Protein AF-A0A8W8L582-F1 (afdb_monomer)

Radius of gyration: 31.7 Å; Cα contacts (8 Å, |Δi|>4): 797; chains: 1; bounding box: 65×66×106 Å

InterPro domains:
  IPR014720 Double-stranded RNA-binding domain [PF00035] (275-312)
  IPR014720 Double-stranded RNA-binding domain [PS50137] (1-52)

Foldseek 3Di:
DKDKDWDADPVRQIKIWIWDDDVNATQFIAIDSDPVRRVVRRVVSSVVSVVPPDPVVSRVHDDPVVVVVVVCVVVVPPPPPLPVLPPDDQQVLLQQLLVQLVVCPDPPALVVSSLVSLVSNVWKKKWWKFWDDDDPPPDQIKIKIFIDTNQFGQFIAIDSDPVRRVSRRSVSSSVSSNPDGSVCRVPPTDGDDPVVVPPRTPDMDIPPPPPPPADKLVVLLVVVVAAAPPPVDDLLLFAFEAEPVCLVPCLQCLLVRVSVRCSLLSWIKGKDWDDDPQWIKIWIDINNHTQFIFIFNDRSVRSSLRSSLRRQASLLRHWYKYQYDDDCVVVADELVNLVVQLVVVCVVVVVPDPPDPDFDADPVRDRDPPPPAADPSSLVSLLVVLVVVLPDLAQAKHKHFFPHDPNSLVSSCVSLVVSVWDKDWDDDPNTIIIIIGHPDRSSSVQVRLVPDDQSDTHRIHTDDSVSGHHSVVSVVVRVVRVVVVVVVVVPVPPPPPDPDPDDDDDDDDDDDDDDDDDDDDDPDDDDDD

Structure (mmCIF, N/CA/C/O backbone):
data_AF-A0A8W8L582-F1
#
_entry.id   AF-A0A8W8L582-F1
#
loop_
_atom_site.group_PDB
_atom_site.id
_atom_site.type_symbol
_atom_site.label_atom_id
_atom_site.label_alt_id
_atom_site.label_comp_id
_atom_site.label_asym_id
_atom_site.label_entity_id
_atom_site.label_seq_id
_atom_site.pdbx_PDB_ins_code
_atom_site.Cartn_x
_atom_site.Cartn_y
_atom_site.Cartn_z
_atom_site.occupancy
_atom_site.B_iso_or_equiv
_atom_site.auth_seq_id
_atom_site.auth_comp_id
_atom_site.auth_asym_id
_atom_site.auth_atom_id
_atom_site.pdbx_PDB_model_num
ATOM 1 N N . LYS A 1 1 ? 27.186 28.234 15.148 1.00 95.19 1 LYS A N 1
ATOM 2 C CA . LYS A 1 1 ? 27.218 27.365 13.954 1.00 95.19 1 LYS A CA 1
ATOM 3 C C . LYS A 1 1 ? 25.924 26.568 13.907 1.00 95.19 1 LYS A C 1
ATOM 5 O O . LYS A 1 1 ? 25.506 26.076 14.942 1.00 95.19 1 LYS A O 1
ATOM 10 N N . TYR A 1 2 ? 25.272 26.495 12.749 1.00 95.69 2 TYR A N 1
ATOM 11 C CA . TYR A 1 2 ? 24.113 25.623 12.556 1.00 95.69 2 TYR A CA 1
ATOM 12 C C . TYR A 1 2 ? 24.564 24.352 11.838 1.00 95.69 2 TYR A C 1
ATOM 14 O O . TYR A 1 2 ? 25.274 24.449 10.835 1.00 95.69 2 TYR A O 1
ATOM 22 N N . ASP A 1 3 ? 24.147 23.200 12.343 1.00 95.81 3 ASP A N 1
ATOM 23 C CA . ASP A 1 3 ? 24.348 21.887 11.737 1.00 95.81 3 ASP A CA 1
ATOM 24 C C . ASP A 1 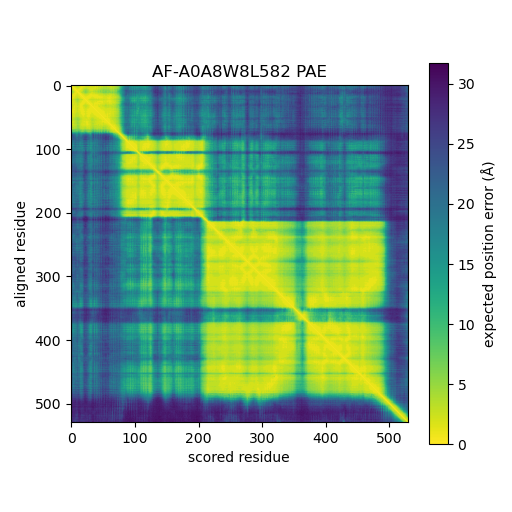3 ? 23.017 21.124 11.696 1.00 95.81 3 ASP A C 1
ATOM 26 O O . ASP A 1 3 ? 22.044 21.540 12.330 1.00 95.81 3 ASP A O 1
ATOM 30 N N . PHE A 1 4 ? 22.940 20.025 10.947 1.00 95.00 4 PHE A N 1
ATOM 31 C CA . PHE A 1 4 ? 21.759 19.168 10.979 1.00 95.00 4 PHE A CA 1
ATOM 32 C C . PHE A 1 4 ? 22.071 17.683 10.771 1.00 95.00 4 PHE A C 1
ATOM 34 O O . PHE A 1 4 ? 22.946 17.305 9.995 1.00 95.00 4 PHE A O 1
ATOM 41 N N . LYS A 1 5 ? 21.260 16.823 11.392 1.00 94.56 5 LYS A N 1
ATOM 42 C CA . LYS A 1 5 ? 21.268 15.368 11.208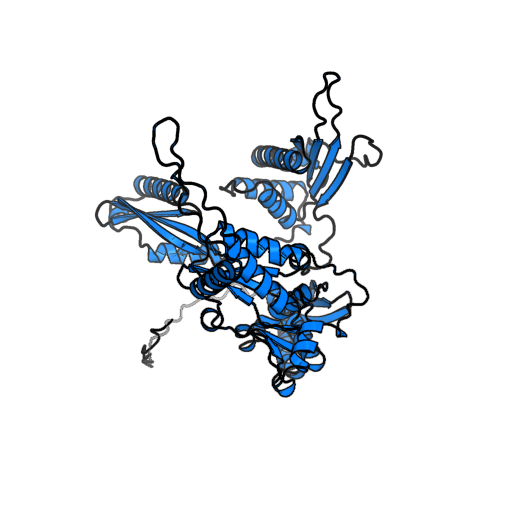 1.00 94.56 5 LYS A CA 1
ATOM 43 C C . LYS A 1 5 ? 19.959 14.916 10.571 1.00 94.56 5 LYS A C 1
ATOM 45 O O . LYS A 1 5 ? 18.879 15.260 11.046 1.00 94.56 5 LYS A O 1
ATOM 50 N N . ALA A 1 6 ? 20.037 14.148 9.489 1.00 91.44 6 ALA A N 1
ATOM 51 C CA . ALA A 1 6 ? 18.864 13.519 8.893 1.00 91.44 6 ALA A CA 1
ATOM 52 C C . ALA A 1 6 ? 18.643 12.133 9.514 1.00 91.44 6 ALA A C 1
ATOM 54 O O . ALA A 1 6 ? 19.573 11.333 9.591 1.00 91.44 6 ALA A O 1
ATOM 55 N N . SER A 1 7 ? 17.415 11.841 9.923 1.00 87.69 7 SER A N 1
ATOM 56 C CA . SER A 1 7 ? 16.945 10.511 10.300 1.00 87.69 7 SER A CA 1
ATOM 57 C C . SER A 1 7 ? 15.783 10.099 9.398 1.00 87.69 7 SER A C 1
ATOM 59 O O . SER A 1 7 ? 15.120 10.929 8.767 1.00 87.69 7 SER A O 1
ATOM 61 N N . ARG A 1 8 ? 15.557 8.791 9.281 1.00 78.56 8 ARG A N 1
ATOM 62 C CA . ARG A 1 8 ? 14.446 8.239 8.507 1.00 78.56 8 ARG A CA 1
ATOM 63 C C . ARG A 1 8 ? 13.434 7.656 9.479 1.00 78.56 8 ARG A C 1
ATOM 65 O O . ARG A 1 8 ? 13.779 6.789 10.273 1.00 78.56 8 ARG A O 1
ATOM 72 N N . LEU A 1 9 ? 12.201 8.149 9.426 1.00 62.50 9 LEU A N 1
ATOM 73 C CA . LEU A 1 9 ? 11.115 7.621 10.247 1.00 62.50 9 LEU A CA 1
ATOM 74 C C . LEU A 1 9 ? 10.737 6.205 9.778 1.00 62.50 9 LEU A C 1
ATOM 76 O O . LEU A 1 9 ? 10.949 5.886 8.602 1.00 62.50 9 LEU A O 1
ATOM 80 N N . PRO A 1 10 ? 10.079 5.386 10.622 1.00 48.38 10 PRO A N 1
ATOM 81 C CA . PRO A 1 10 ? 9.539 4.081 10.218 1.00 48.38 10 PRO A CA 1
ATOM 82 C C . PRO A 1 10 ? 8.598 4.153 9.004 1.00 48.38 10 PRO A C 1
ATOM 84 O O . PRO A 1 10 ? 8.440 3.191 8.261 1.00 48.38 10 PRO A O 1
ATOM 87 N N . THR A 1 11 ? 8.003 5.324 8.760 1.00 47.47 11 THR A N 1
ATOM 88 C CA . THR A 1 11 ? 7.166 5.618 7.586 1.00 47.47 11 THR A CA 1
ATOM 89 C C . THR A 1 11 ? 7.959 5.804 6.285 1.00 47.47 11 THR A C 1
ATOM 91 O O . THR A 1 11 ? 7.371 6.051 5.234 1.00 47.47 11 THR A O 1
ATOM 94 N N . GLY A 1 12 ? 9.291 5.739 6.336 1.00 52.78 12 GLY A N 1
ATOM 95 C CA . GLY A 1 12 ? 10.193 5.936 5.204 1.00 52.78 12 GLY A CA 1
ATOM 96 C C . GLY A 1 12 ? 10.467 7.401 4.849 1.00 52.78 12 GLY A C 1
ATOM 97 O O . GLY A 1 12 ? 11.314 7.649 3.986 1.00 52.78 12 GLY A O 1
ATOM 98 N N . ARG A 1 13 ? 9.796 8.360 5.505 1.00 59.72 13 ARG A N 1
ATOM 99 C CA . ARG A 1 13 ? 9.998 9.805 5.309 1.00 59.72 13 ARG A CA 1
ATOM 100 C C . ARG A 1 13 ? 11.244 10.303 6.041 1.00 59.72 13 ARG A C 1
ATOM 102 O O . ARG A 1 13 ? 11.577 9.810 7.118 1.00 59.72 13 ARG A O 1
ATOM 109 N N . PHE A 1 14 ? 11.907 11.300 5.458 1.00 76.12 14 PHE A N 1
ATOM 110 C CA . PHE A 1 14 ? 13.022 11.994 6.099 1.00 76.12 14 PHE A CA 1
ATOM 111 C C . PHE A 1 14 ? 12.530 12.948 7.188 1.00 76.12 14 PHE A C 1
ATOM 113 O O . PHE A 1 14 ? 11.460 13.551 7.087 1.00 76.12 14 PHE A O 1
ATOM 120 N N . PHE A 1 15 ? 13.349 13.077 8.218 1.00 87.19 15 PHE A N 1
ATOM 121 C CA . PHE A 1 15 ? 13.163 13.969 9.344 1.00 87.19 15 PHE A CA 1
ATOM 122 C C . PHE A 1 15 ? 14.524 14.573 9.694 1.00 87.19 15 PHE A C 1
ATOM 124 O O . PHE A 1 15 ? 15.542 13.886 9.665 1.00 87.19 15 PHE A O 1
ATOM 131 N N . PHE A 1 16 ? 14.579 15.875 9.937 1.00 93.62 16 PHE A N 1
ATOM 132 C CA . PHE A 1 16 ? 15.820 16.623 10.111 1.00 93.62 16 PHE A CA 1
ATOM 133 C C . PHE A 1 16 ? 15.875 17.203 11.519 1.00 93.62 16 PHE A C 1
ATOM 135 O O . PHE A 1 16 ? 14.921 17.830 11.966 1.00 93.62 16 PHE A O 1
ATOM 142 N N . HIS A 1 17 ? 17.010 17.018 12.183 1.00 95.50 17 HIS A N 1
ATOM 143 C CA . HIS A 1 17 ? 17.339 17.584 13.485 1.00 95.50 17 HIS A CA 1
ATOM 144 C C . HIS A 1 17 ? 18.367 18.688 13.271 1.00 95.50 17 HIS A C 1
ATOM 146 O O . HIS A 1 17 ? 19.505 18.389 12.926 1.00 95.50 17 HIS A O 1
ATOM 152 N N . GLY A 1 18 ? 17.968 19.944 13.407 1.00 97.31 18 GLY A N 1
ATOM 153 C CA . GLY A 1 18 ? 18.857 21.095 13.420 1.00 97.31 18 GLY A CA 1
ATOM 154 C C . GLY A 1 18 ? 19.469 21.304 14.800 1.00 97.31 18 GLY A C 1
ATOM 155 O O . GLY A 1 18 ? 18.778 21.199 15.809 1.00 97.31 18 GLY A O 1
ATOM 156 N N . ILE A 1 19 ? 20.759 21.613 14.841 1.00 97.69 19 ILE A N 1
ATOM 157 C CA . ILE A 1 19 ? 21.520 21.866 16.065 1.00 97.69 19 ILE A CA 1
ATOM 158 C C . ILE A 1 19 ? 22.204 23.220 15.899 1.00 97.69 19 ILE A C 1
ATOM 160 O O . ILE A 1 19 ? 22.936 23.436 14.931 1.00 97.69 19 ILE A O 1
ATOM 164 N N . LEU A 1 20 ? 21.960 24.147 16.824 1.00 98.12 20 LEU A N 1
ATOM 165 C CA . LEU A 1 20 ? 22.615 25.451 16.839 1.00 98.12 20 LEU A CA 1
ATOM 166 C C . LEU A 1 20 ? 23.575 25.535 18.021 1.00 98.12 20 LEU A C 1
ATOM 168 O O . LEU A 1 20 ? 23.160 25.478 19.176 1.00 98.12 20 LEU A O 1
ATOM 172 N N . THR A 1 21 ? 24.855 25.730 17.717 1.00 97.56 21 THR A N 1
ATOM 173 C CA . THR A 1 21 ? 25.914 25.893 18.716 1.00 97.56 21 THR A CA 1
ATOM 174 C C . THR A 1 21 ? 26.489 27.306 18.720 1.00 97.56 21 THR A C 1
ATOM 176 O O . THR A 1 21 ? 26.539 27.975 17.681 1.00 97.56 21 THR A O 1
ATOM 179 N N . VAL A 1 22 ? 26.969 27.768 19.870 1.00 97.25 22 VAL A N 1
ATOM 180 C CA . VAL A 1 22 ? 27.795 28.976 20.008 1.00 97.25 22 VAL A CA 1
ATOM 181 C C . VAL A 1 22 ? 29.055 28.572 20.768 1.00 97.25 22 VAL A C 1
ATOM 183 O O . VAL A 1 22 ? 28.984 28.197 21.933 1.00 97.25 22 VAL A O 1
ATOM 186 N N . GLY A 1 23 ? 30.204 28.578 20.083 1.00 95.56 23 GLY A N 1
ATOM 187 C CA . GLY A 1 23 ? 31.377 27.839 20.559 1.00 95.56 23 GLY A CA 1
ATOM 188 C C . GLY A 1 23 ? 31.071 26.340 20.619 1.00 95.56 23 GLY A C 1
ATOM 189 O O . GLY A 1 23 ? 30.503 25.797 19.666 1.00 95.56 23 GLY A O 1
ATOM 190 N N . ASP A 1 24 ? 31.381 25.721 21.756 1.00 96.31 24 ASP A N 1
ATOM 191 C CA . ASP A 1 24 ? 31.135 24.296 22.027 1.00 96.31 24 ASP A CA 1
ATOM 192 C C . ASP A 1 24 ? 29.803 24.042 22.757 1.00 96.31 24 ASP A C 1
ATOM 194 O O . ASP A 1 24 ? 29.488 22.914 23.123 1.00 96.31 24 ASP A O 1
ATOM 198 N N . ILE A 1 25 ? 29.000 25.090 22.957 1.00 97.00 25 ILE A N 1
ATOM 199 C CA . ILE A 1 25 ? 27.760 25.034 23.731 1.00 97.00 25 ILE A CA 1
ATOM 200 C C . ILE A 1 25 ? 26.574 24.910 22.773 1.00 97.00 25 ILE A C 1
ATOM 202 O O . ILE A 1 25 ? 26.400 25.738 21.872 1.00 97.00 25 ILE A O 1
ATOM 206 N N . VAL A 1 26 ? 25.745 23.881 22.963 1.00 97.62 26 VAL A N 1
ATOM 207 C CA . VAL A 1 26 ? 24.501 23.685 22.204 1.00 97.62 26 VAL A CA 1
ATOM 208 C C . VAL A 1 26 ? 23.414 24.585 22.787 1.00 97.62 26 VAL A C 1
ATOM 210 O O . VAL A 1 26 ? 22.975 24.384 23.913 1.00 97.62 26 VAL A O 1
ATOM 213 N N . ILE A 1 27 ? 22.971 25.578 22.017 1.00 97.69 27 ILE A N 1
ATOM 214 C CA . ILE A 1 27 ? 21.996 26.590 22.458 1.00 97.69 27 ILE A CA 1
ATOM 215 C C . ILE A 1 27 ? 20.557 26.151 22.177 1.00 97.69 27 ILE A C 1
ATOM 217 O O . ILE A 1 27 ? 19.635 26.507 22.910 1.00 97.69 27 ILE A O 1
ATOM 221 N N . ALA A 1 28 ? 20.354 25.408 21.089 1.00 97.56 28 ALA A N 1
ATOM 222 C CA . ALA A 1 28 ? 19.050 24.893 20.704 1.00 97.56 28 ALA A CA 1
ATOM 223 C C . ALA A 1 28 ? 19.172 23.670 19.806 1.00 97.56 28 ALA A C 1
ATOM 225 O O . ALA A 1 28 ? 20.072 23.576 18.964 1.00 97.56 28 ALA A O 1
ATOM 226 N N . VAL A 1 29 ? 18.189 22.789 19.938 1.00 96.38 29 VAL A N 1
ATOM 227 C CA . VAL A 1 29 ? 17.889 21.732 18.981 1.00 96.38 29 VAL A CA 1
ATOM 228 C C . VAL A 1 29 ? 16.501 22.029 18.423 1.00 96.38 29 VAL A C 1
ATOM 230 O O . VAL A 1 29 ? 15.604 22.426 19.153 1.00 96.38 29 VAL A O 1
ATOM 233 N N . GLY A 1 30 ? 16.333 21.901 17.112 1.00 95.44 30 GLY A N 1
ATOM 234 C CA . GLY A 1 30 ? 15.036 22.057 16.453 1.00 95.44 30 GLY A CA 1
ATOM 235 C C . GLY A 1 30 ? 14.833 20.948 15.441 1.00 95.44 30 GLY A C 1
ATOM 236 O O . GLY A 1 30 ? 15.797 20.347 14.972 1.00 95.44 30 GLY A O 1
ATOM 237 N N . LYS A 1 31 ? 13.587 20.631 15.107 1.00 93.00 31 LYS A N 1
ATOM 238 C CA . LYS A 1 31 ? 13.272 19.473 14.264 1.00 93.00 31 LYS A CA 1
ATOM 239 C C . LYS A 1 31 ? 12.277 19.843 13.176 1.00 93.00 31 LYS A C 1
ATOM 241 O O . LYS A 1 31 ? 11.474 20.754 13.352 1.00 93.00 31 LYS A O 1
ATOM 246 N N . GLY A 1 32 ? 12.327 19.151 12.042 1.00 90.69 32 GLY A N 1
ATOM 247 C CA . GLY A 1 32 ? 11.398 19.393 10.941 1.00 90.69 32 GLY A CA 1
ATOM 248 C C . GLY A 1 32 ? 11.464 18.338 9.843 1.00 90.69 32 GLY A C 1
ATOM 249 O O . GLY A 1 32 ? 12.476 17.671 9.650 1.00 90.69 32 GLY A O 1
ATOM 250 N N . HIS A 1 33 ? 10.385 18.199 9.072 1.00 85.19 33 HIS A N 1
ATOM 251 C CA . HIS A 1 33 ? 10.335 17.277 7.929 1.00 85.19 33 HIS A CA 1
ATOM 252 C C . HIS A 1 33 ? 11.147 17.766 6.721 1.00 85.19 33 HIS A C 1
ATOM 254 O O . HIS A 1 33 ? 11.425 16.995 5.801 1.00 85.19 33 HIS A O 1
ATOM 260 N N . ARG A 1 34 ? 11.576 19.034 6.729 1.00 89.00 34 ARG A N 1
ATOM 261 C CA . ARG A 1 34 ? 12.491 19.626 5.748 1.00 89.00 34 ARG A CA 1
ATOM 262 C C . ARG A 1 34 ? 13.654 20.299 6.469 1.00 89.00 34 ARG A C 1
ATOM 264 O O . ARG A 1 34 ? 13.500 20.810 7.574 1.00 89.00 34 ARG A O 1
ATOM 271 N N . LYS A 1 35 ? 14.812 20.379 5.803 1.00 93.19 35 LYS A N 1
ATOM 272 C CA . LYS A 1 35 ? 16.006 21.067 6.336 1.00 93.19 35 LYS A CA 1
ATOM 273 C C . LYS A 1 35 ? 15.722 22.523 6.720 1.00 93.19 35 LYS A C 1
ATOM 275 O O . LYS A 1 35 ? 16.240 23.005 7.720 1.00 93.19 35 LYS A O 1
ATOM 280 N N . LYS A 1 36 ? 14.907 23.223 5.919 1.00 92.19 36 LYS A N 1
ATOM 281 C CA . LYS A 1 36 ? 14.526 24.619 6.178 1.00 92.19 36 LYS A CA 1
ATOM 282 C C . LYS A 1 36 ? 13.704 24.743 7.463 1.00 92.19 36 LYS A C 1
ATOM 284 O O . LYS A 1 36 ? 13.977 25.638 8.249 1.00 92.19 36 LYS A O 1
ATOM 289 N N . ASP A 1 37 ? 12.770 23.825 7.682 1.00 82.62 37 ASP A N 1
ATOM 290 C CA . ASP A 1 37 ? 11.864 23.846 8.834 1.00 82.62 37 ASP A CA 1
ATOM 291 C C . ASP A 1 37 ? 12.630 23.540 10.119 1.00 82.62 37 ASP A C 1
ATOM 293 O O . ASP A 1 37 ? 12.558 24.303 11.077 1.00 82.62 37 ASP A O 1
ATOM 297 N N . ALA A 1 38 ? 13.472 22.497 10.089 1.00 94.88 38 ALA A N 1
ATOM 298 C CA . ALA A 1 38 ? 14.370 22.188 11.194 1.00 94.88 38 ALA A CA 1
ATOM 299 C C . ALA A 1 38 ? 15.233 23.402 11.549 1.00 94.88 38 ALA A C 1
ATOM 301 O O . ALA A 1 38 ? 15.368 23.732 12.717 1.00 94.88 38 ALA A O 1
ATOM 302 N N . LYS A 1 39 ? 15.759 24.115 10.544 1.00 96.38 39 LYS A N 1
ATOM 303 C CA . LYS A 1 39 ? 16.538 25.338 10.754 1.00 96.38 39 LYS A CA 1
ATOM 304 C C . LYS A 1 39 ? 15.724 26.435 11.438 1.00 96.38 39 LYS A C 1
ATOM 306 O O . LYS A 1 39 ? 16.212 26.993 12.413 1.00 96.38 39 LYS A O 1
ATOM 311 N N . VAL A 1 40 ? 14.524 26.740 10.943 1.00 94.25 40 VAL A N 1
ATOM 312 C CA . VAL A 1 40 ? 13.651 27.778 11.522 1.00 94.25 40 VAL A CA 1
ATOM 313 C C . VAL A 1 40 ? 13.332 27.459 12.980 1.00 94.25 40 VAL A C 1
ATOM 315 O O . VAL A 1 40 ? 13.638 28.278 13.841 1.00 94.25 40 VAL A O 1
ATOM 318 N N . HIS A 1 41 ? 12.853 26.247 13.264 1.00 92.44 41 HIS A N 1
ATOM 319 C CA . HIS A 1 41 ? 12.551 25.818 14.629 1.00 92.44 41 HIS A CA 1
ATOM 320 C C . HIS A 1 41 ? 13.774 25.883 15.551 1.00 92.44 41 HIS A C 1
ATOM 322 O O . HIS A 1 41 ? 13.662 26.321 16.691 1.00 92.44 41 HIS A O 1
ATOM 328 N N . THR A 1 42 ? 14.966 25.504 15.070 1.00 97.88 42 THR A N 1
ATOM 329 C CA . THR A 1 42 ? 16.185 25.625 15.884 1.00 97.88 42 THR A CA 1
ATOM 330 C C . THR A 1 42 ? 16.476 27.083 16.247 1.00 97.88 42 THR A C 1
ATOM 332 O O . THR A 1 42 ? 16.900 27.353 17.366 1.00 97.88 42 THR A O 1
ATOM 335 N N . TYR A 1 43 ? 16.259 28.038 15.336 1.00 97.81 43 TYR A N 1
ATOM 336 C CA . TYR A 1 43 ? 16.454 29.459 15.647 1.00 97.81 43 TYR A CA 1
ATOM 337 C C . TYR A 1 43 ? 15.374 30.020 16.576 1.00 97.81 43 TYR A C 1
ATOM 339 O O . TYR A 1 43 ? 15.699 30.849 17.422 1.00 97.81 43 TYR A O 1
ATOM 347 N N . GLU A 1 44 ? 14.125 29.574 16.450 1.00 95.69 44 GLU A N 1
ATOM 348 C CA . GLU A 1 44 ? 13.034 29.972 17.348 1.00 95.69 44 GLU A CA 1
ATOM 349 C C . GLU A 1 44 ? 13.286 29.487 18.780 1.00 95.69 44 GLU A C 1
ATOM 351 O O . GLU A 1 44 ? 13.223 30.285 19.716 1.00 95.69 44 GLU A O 1
ATOM 356 N N . GLU A 1 45 ? 13.671 28.220 18.953 1.00 96.38 45 GLU A N 1
ATOM 357 C CA . GLU A 1 45 ? 14.041 27.682 20.267 1.00 96.38 45 GLU A CA 1
ATOM 358 C C . GLU A 1 45 ? 15.319 28.330 20.809 1.00 96.38 45 GLU A C 1
ATOM 360 O O . GLU A 1 45 ? 15.401 28.631 21.999 1.00 96.38 45 GLU A O 1
ATOM 365 N N . ALA A 1 46 ? 16.294 28.649 19.951 1.00 97.62 46 ALA A N 1
ATOM 366 C CA . ALA A 1 46 ? 17.470 29.410 20.372 1.00 97.62 46 ALA A CA 1
ATOM 367 C C . ALA A 1 46 ? 17.086 30.790 20.898 1.00 97.62 46 ALA A C 1
ATOM 369 O O . ALA A 1 46 ? 17.547 31.192 21.962 1.00 97.62 46 ALA A O 1
ATOM 370 N N . PHE A 1 47 ? 16.226 31.506 20.175 1.00 97.00 47 PHE A N 1
ATOM 371 C CA . PHE A 1 47 ? 15.749 32.817 20.591 1.00 97.00 47 PHE A CA 1
ATOM 372 C C . PHE A 1 47 ? 15.002 32.732 21.925 1.00 97.00 47 PHE A C 1
ATOM 374 O O . PHE A 1 47 ? 15.300 33.489 22.845 1.00 97.00 47 PHE A O 1
ATOM 381 N N . LYS A 1 48 ? 14.093 31.766 22.068 1.00 96.12 48 LY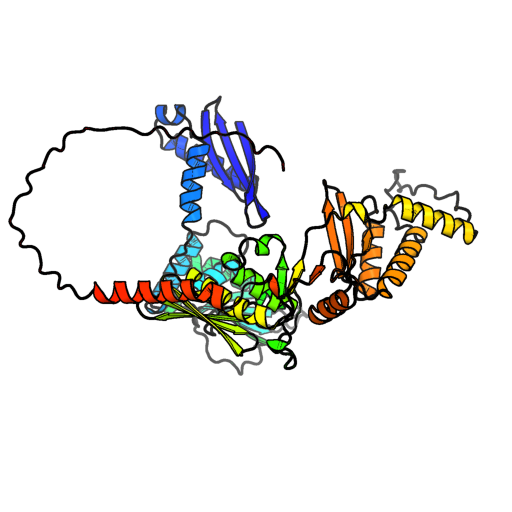S A N 1
ATOM 382 C CA . LYS A 1 48 ? 13.354 31.517 23.307 1.00 96.12 48 LYS A CA 1
ATOM 383 C C . LYS A 1 48 ? 14.292 31.220 24.478 1.00 96.12 48 LYS A C 1
ATOM 385 O O . LYS A 1 48 ? 14.208 31.913 25.486 1.00 96.12 48 LYS A O 1
ATOM 390 N N . ASN A 1 49 ? 15.227 30.279 24.324 1.00 96.12 49 ASN A N 1
ATOM 391 C CA . ASN A 1 49 ? 16.194 29.920 25.366 1.00 96.12 49 ASN A CA 1
ATOM 392 C C . ASN A 1 49 ? 17.065 31.109 25.783 1.00 96.12 49 ASN A C 1
ATOM 394 O O . ASN A 1 49 ? 17.239 31.339 26.976 1.00 96.12 49 ASN A O 1
ATOM 398 N N . LEU A 1 50 ? 17.566 31.889 24.820 1.00 96.38 50 LEU A N 1
ATOM 399 C CA . LEU A 1 50 ? 18.385 33.074 25.093 1.00 96.38 50 LEU A CA 1
ATOM 400 C C . LEU A 1 50 ? 17.609 34.183 25.819 1.00 96.38 50 LEU A C 1
ATOM 402 O O . LEU A 1 50 ? 18.212 34.958 26.556 1.00 96.38 50 LEU A O 1
ATOM 406 N N . MET A 1 51 ? 16.293 34.267 25.612 1.00 97.50 51 MET A N 1
ATOM 407 C CA . MET A 1 51 ? 15.441 35.280 26.239 1.00 97.50 51 MET A CA 1
ATOM 408 C C . MET A 1 51 ? 14.876 34.844 27.594 1.00 97.50 51 MET A C 1
ATOM 410 O O . MET A 1 51 ? 14.590 35.702 28.428 1.00 97.50 51 MET A O 1
ATOM 414 N N . SER A 1 52 ? 14.674 33.542 27.815 1.00 95.56 52 SER A N 1
ATOM 415 C CA . SER A 1 52 ? 13.976 33.036 29.001 1.00 95.56 52 SER A CA 1
ATOM 416 C C . SER A 1 52 ? 14.882 32.420 30.062 1.00 95.56 52 SER A C 1
ATOM 418 O O . SER A 1 52 ? 14.467 32.352 31.217 1.00 95.56 52 SER A O 1
ATOM 420 N N . LYS A 1 53 ? 16.071 31.924 29.699 1.00 96.38 53 LYS A N 1
ATOM 421 C CA . LYS A 1 53 ? 16.956 31.205 30.628 1.00 96.38 53 LYS A CA 1
ATOM 422 C C . LYS A 1 53 ? 18.077 32.112 31.149 1.00 96.38 53 LYS A C 1
ATOM 424 O O . LYS A 1 53 ? 18.589 32.945 30.398 1.00 96.38 53 LYS A O 1
ATOM 429 N N . PRO A 1 54 ? 18.491 31.971 32.420 1.00 97.25 54 PRO A N 1
ATOM 430 C CA . PRO A 1 54 ? 19.662 32.672 32.933 1.00 97.25 54 PRO A CA 1
ATOM 431 C C . PRO A 1 54 ? 20.934 32.207 32.208 1.00 97.25 54 PRO A C 1
ATOM 433 O O . PRO A 1 54 ? 21.033 31.068 31.747 1.00 97.25 54 PRO A O 1
ATOM 436 N N . LEU A 1 55 ? 21.940 33.086 32.136 1.00 95.88 55 LEU A N 1
ATOM 437 C CA . LEU A 1 55 ? 23.186 32.829 31.403 1.00 95.88 55 LEU A CA 1
ATOM 438 C C . LEU A 1 55 ? 23.874 31.525 31.842 1.00 95.88 55 LEU A C 1
ATOM 440 O O . LEU A 1 55 ? 24.422 30.818 31.005 1.00 95.88 55 LEU A O 1
ATOM 444 N N . GLN A 1 56 ? 23.819 31.184 33.130 1.00 97.12 56 GLN A N 1
ATOM 445 C CA . GLN A 1 56 ? 24.422 29.964 33.670 1.00 97.12 56 GLN A CA 1
ATOM 446 C C . GLN A 1 56 ? 23.808 28.692 33.071 1.00 97.12 56 GLN A C 1
ATOM 448 O O . GLN A 1 56 ? 24.547 27.770 32.744 1.00 97.12 56 GLN A O 1
ATOM 453 N N . GLU A 1 57 ? 22.486 28.653 32.883 1.00 96.06 57 GLU A N 1
ATOM 454 C CA . GLU A 1 57 ? 21.800 27.518 32.251 1.00 96.06 57 GLU A CA 1
ATOM 455 C C . GLU A 1 57 ? 22.116 27.443 30.758 1.00 96.06 57 GLU A C 1
ATOM 457 O O . GLU A 1 57 ? 22.357 26.367 30.222 1.00 96.06 57 GLU A O 1
ATOM 462 N N . ILE A 1 58 ? 22.191 28.593 30.082 1.00 96.25 58 ILE A N 1
ATOM 463 C CA . ILE A 1 58 ? 22.595 28.642 28.671 1.00 96.25 58 ILE A CA 1
ATOM 464 C C . ILE A 1 58 ? 24.020 28.100 28.515 1.00 96.25 58 ILE A C 1
ATOM 466 O O . ILE A 1 58 ? 24.292 27.365 27.572 1.00 96.25 58 ILE A O 1
ATOM 470 N N . MET A 1 59 ? 24.919 28.432 29.447 1.00 96.12 59 MET A N 1
ATOM 471 C CA . MET A 1 59 ? 26.311 27.985 29.417 1.00 96.12 59 MET A CA 1
ATOM 472 C C . MET A 1 59 ? 26.490 26.483 29.667 1.00 96.12 59 MET A C 1
ATOM 474 O O . MET A 1 59 ? 27.498 25.930 29.236 1.00 96.12 59 MET A O 1
ATOM 478 N N . GLN A 1 60 ? 25.537 25.824 30.331 1.00 96.25 60 GLN A N 1
ATOM 479 C CA . GLN A 1 60 ? 25.546 24.364 30.488 1.00 96.25 60 GLN A CA 1
ATOM 480 C C . GLN A 1 60 ? 25.246 23.645 29.165 1.00 96.25 60 GLN A C 1
ATOM 482 O O . GLN A 1 60 ? 25.688 22.516 28.971 1.00 96.25 60 GLN A O 1
ATOM 487 N N . GLY A 1 61 ? 24.578 24.325 28.228 1.00 95.81 61 GLY A N 1
ATOM 488 C CA . GLY A 1 61 ? 24.165 23.756 26.952 1.00 95.81 61 GLY A CA 1
ATOM 489 C C . GLY A 1 61 ? 23.000 22.778 27.093 1.00 95.81 61 GLY A C 1
ATOM 490 O O . GLY A 1 61 ? 22.609 22.378 28.185 1.00 95.81 61 GLY A O 1
ATOM 491 N N . ILE A 1 62 ? 22.410 22.420 25.959 1.00 95.88 62 ILE A N 1
ATOM 492 C CA . ILE A 1 62 ? 21.347 21.417 25.886 1.00 95.88 62 ILE A CA 1
ATOM 493 C C . ILE A 1 62 ? 21.971 20.064 25.571 1.00 95.88 62 ILE A C 1
ATOM 495 O O . ILE A 1 62 ? 22.694 19.934 24.577 1.00 95.88 62 ILE A O 1
ATOM 499 N N . ASP A 1 63 ? 21.652 19.057 26.382 1.00 94.75 63 ASP A N 1
ATOM 500 C CA . ASP A 1 63 ? 21.988 17.674 26.067 1.00 94.75 63 ASP A CA 1
ATOM 501 C C . ASP A 1 63 ? 21.113 17.186 24.901 1.00 94.75 63 ASP A C 1
ATOM 503 O O . ASP A 1 63 ? 19.888 17.070 24.991 1.00 94.75 63 ASP A O 1
ATOM 507 N N . VAL A 1 64 ? 21.762 16.929 23.766 1.00 92.31 64 VAL A N 1
ATOM 508 C CA . VAL A 1 64 ? 21.104 16.498 22.528 1.00 92.31 64 VAL A CA 1
ATOM 509 C C . VAL A 1 64 ? 20.475 15.108 22.686 1.00 92.31 64 VAL A C 1
ATOM 511 O O . VAL A 1 64 ? 19.483 14.817 22.018 1.00 92.31 64 VAL A O 1
ATOM 514 N N . GLU A 1 65 ? 21.029 14.246 23.544 1.00 88.81 65 GLU A N 1
ATOM 515 C CA . GLU A 1 65 ? 20.496 12.902 23.778 1.00 88.81 65 GLU A CA 1
ATOM 516 C C . GLU A 1 65 ? 19.275 12.924 24.697 1.00 88.81 65 GLU A C 1
ATOM 518 O O . GLU A 1 65 ? 18.321 12.178 24.468 1.00 88.81 65 GLU A O 1
ATOM 523 N N . GLU A 1 66 ? 19.270 13.795 25.705 1.00 88.50 66 GLU A N 1
ATOM 524 C CA . GLU A 1 66 ? 18.132 13.950 26.614 1.00 88.50 66 GLU A CA 1
ATOM 525 C C . GLU A 1 66 ? 16.913 14.535 25.885 1.00 88.50 66 GLU A C 1
ATOM 527 O O . GLU A 1 66 ? 15.808 14.004 26.005 1.00 88.50 66 GLU A O 1
ATOM 532 N N . GLU A 1 67 ? 17.116 15.529 25.012 1.00 86.00 67 GLU A N 1
ATOM 533 C CA . GLU A 1 67 ? 16.046 16.054 24.146 1.00 86.00 67 GLU A CA 1
ATOM 534 C C . GLU A 1 67 ? 15.581 15.065 23.064 1.00 86.00 67 GLU A C 1
ATOM 536 O O . GLU A 1 67 ? 14.458 15.130 22.555 1.00 86.00 67 GLU A O 1
ATOM 541 N N . ALA A 1 68 ? 16.424 14.105 22.679 1.00 79.69 68 ALA A N 1
ATOM 542 C CA . ALA A 1 68 ? 15.976 13.016 21.817 1.00 79.69 68 ALA A CA 1
ATOM 543 C C . ALA A 1 68 ? 15.039 12.055 22.573 1.00 79.69 68 ALA A C 1
ATOM 545 O O . ALA A 1 68 ? 14.030 11.633 22.008 1.00 79.69 68 ALA A O 1
ATOM 546 N N . LYS A 1 69 ? 15.337 11.756 23.846 1.00 77.44 69 LYS A N 1
ATOM 547 C CA . LYS A 1 69 ? 14.557 10.834 24.691 1.00 77.44 69 LYS A CA 1
ATOM 548 C C . LYS A 1 69 ? 13.231 11.430 25.157 1.00 77.44 69 LYS A C 1
ATOM 550 O O . LYS A 1 69 ? 12.194 10.794 24.973 1.00 77.44 69 LYS A O 1
ATOM 555 N N . ASN A 1 70 ? 13.246 12.661 25.674 1.00 75.12 70 ASN A N 1
ATOM 556 C CA . ASN A 1 70 ? 12.036 13.352 26.136 1.00 75.12 70 ASN A CA 1
ATOM 557 C C . ASN A 1 70 ? 10.989 13.466 25.015 1.00 75.12 70 ASN A C 1
ATOM 559 O O . ASN A 1 70 ? 9.783 13.371 25.251 1.00 75.12 70 ASN A O 1
ATOM 563 N N . GLU A 1 71 ? 11.441 13.594 23.766 1.00 63.78 71 GLU A N 1
ATOM 564 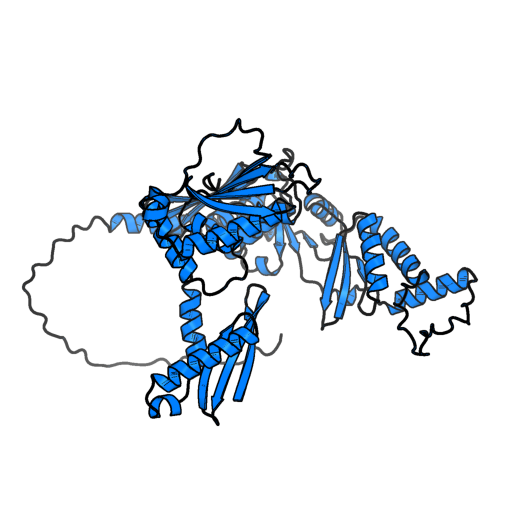C CA . GLU A 1 71 ? 10.550 13.624 22.615 1.00 63.78 71 GLU A CA 1
ATOM 565 C C . GLU A 1 71 ? 10.137 12.252 22.069 1.00 63.78 71 GLU A C 1
ATOM 567 O O . GLU A 1 71 ? 9.028 12.146 21.546 1.00 63.78 71 GLU A O 1
ATOM 572 N N . GLU A 1 72 ? 10.949 11.194 22.156 1.00 60.28 72 GLU A N 1
ATOM 573 C CA . GLU A 1 72 ? 10.465 9.837 21.842 1.00 60.28 72 GLU A CA 1
ATOM 574 C C . GLU A 1 72 ? 9.337 9.428 22.798 1.00 60.28 72 GLU A C 1
ATOM 576 O O . GLU A 1 72 ? 8.357 8.813 22.372 1.00 60.28 72 GLU A O 1
ATOM 581 N N . GLU A 1 73 ? 9.399 9.868 24.054 1.00 56.00 73 GLU A N 1
ATOM 582 C CA . GLU A 1 73 ? 8.319 9.683 25.023 1.00 56.00 73 GLU A CA 1
ATOM 583 C C . GLU A 1 73 ? 7.101 10.574 24.718 1.00 56.00 73 GLU A C 1
ATOM 585 O O . GLU A 1 73 ? 5.962 10.092 24.716 1.00 56.00 73 GLU A O 1
ATOM 590 N N . ALA A 1 74 ? 7.310 11.848 24.359 1.00 52.38 74 ALA A N 1
ATOM 591 C CA . ALA A 1 74 ? 6.216 12.755 23.998 1.00 52.38 74 ALA A CA 1
ATOM 592 C C . ALA A 1 74 ? 5.513 12.356 22.683 1.00 52.38 74 ALA A C 1
ATOM 594 O O . ALA A 1 74 ? 4.282 12.367 22.606 1.00 52.38 74 ALA A O 1
ATOM 595 N N . SER A 1 75 ? 6.271 11.946 21.661 1.00 49.12 75 SER A N 1
ATOM 596 C CA . SER A 1 75 ? 5.761 11.532 20.344 1.00 49.12 75 SER A CA 1
ATOM 597 C C . SER A 1 75 ? 5.259 10.082 20.317 1.00 49.12 75 SER A C 1
ATOM 599 O O . SER A 1 75 ? 4.310 9.773 19.590 1.00 49.12 75 SER A O 1
ATOM 601 N N . GLY A 1 76 ? 5.808 9.206 21.166 1.00 38.31 76 GLY A N 1
ATOM 602 C CA . GLY A 1 76 ? 5.326 7.842 21.400 1.00 38.31 76 GLY A CA 1
ATOM 603 C C . GLY A 1 76 ? 3.990 7.781 22.149 1.00 38.31 76 GLY A C 1
ATOM 604 O O . GLY A 1 76 ? 3.249 6.805 22.013 1.00 38.31 76 GLY A O 1
ATOM 605 N N . SER A 1 77 ? 3.616 8.850 22.862 1.00 34.81 77 SER A N 1
ATOM 606 C CA . SER A 1 77 ? 2.315 8.977 23.538 1.00 34.81 77 SER A CA 1
ATOM 607 C C . SER A 1 77 ? 1.155 9.385 22.617 1.00 34.81 77 SER A C 1
ATOM 609 O O . SER A 1 77 ? 0.025 9.549 23.081 1.00 34.81 77 SER A O 1
ATOM 611 N N . GLY A 1 78 ? 1.377 9.4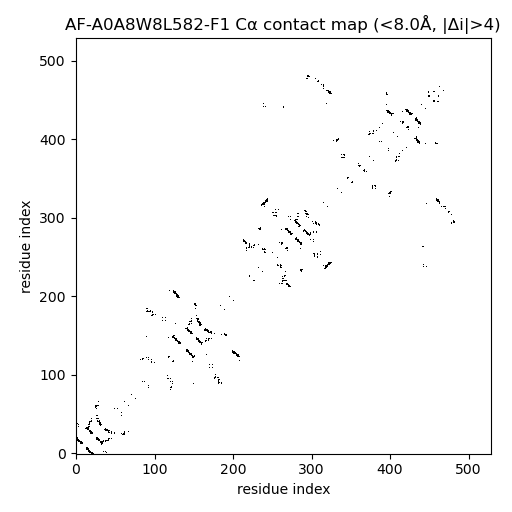37 21.297 1.00 38.66 78 GLY A N 1
ATOM 612 C CA . GLY A 1 78 ? 0.351 9.583 20.258 1.00 38.66 78 GLY A CA 1
ATOM 613 C C . GLY A 1 78 ? -0.673 8.437 20.189 1.00 38.66 78 GLY A C 1
ATOM 614 O O . GLY A 1 78 ? -1.262 8.189 19.136 1.00 38.66 78 GLY A O 1
ATOM 615 N N . VAL A 1 79 ? -0.943 7.748 21.301 1.00 37.12 79 VAL A N 1
ATOM 616 C CA . VAL A 1 79 ? -2.265 7.193 21.568 1.00 37.12 79 VAL A CA 1
ATOM 617 C C . VAL A 1 79 ? -3.212 8.386 21.564 1.00 37.12 79 VAL A C 1
ATOM 619 O O . VAL A 1 79 ? -3.470 9.006 22.592 1.00 37.12 79 VAL A O 1
ATOM 622 N N . SER A 1 80 ? -3.722 8.737 20.381 1.00 39.78 80 SER A N 1
ATOM 623 C CA . SER A 1 80 ? -4.862 9.629 20.271 1.00 39.78 80 SER A CA 1
ATOM 624 C C . SER A 1 80 ? -5.908 9.055 21.215 1.00 39.78 80 SER A C 1
ATOM 626 O O . SER A 1 80 ? -6.441 7.972 20.954 1.00 39.78 80 SER A O 1
ATOM 628 N N . VAL A 1 81 ? -6.144 9.711 22.348 1.00 42.56 81 VAL A N 1
ATOM 629 C CA . VAL A 1 81 ? -7.261 9.367 23.213 1.00 42.56 81 VAL A CA 1
ATOM 630 C C . VAL A 1 81 ? -8.473 9.586 22.325 1.00 42.56 81 VAL A C 1
ATOM 632 O O . VAL A 1 81 ? -8.867 10.723 22.053 1.00 42.56 81 VAL A O 1
ATOM 635 N N . ILE A 1 82 ? -8.994 8.492 21.765 1.00 46.75 82 ILE A N 1
ATOM 636 C CA . ILE A 1 82 ? -10.239 8.478 21.012 1.00 46.75 82 ILE A CA 1
ATOM 637 C C . ILE A 1 82 ? -11.296 8.756 22.073 1.00 46.75 82 ILE A C 1
ATOM 639 O O . ILE A 1 82 ? -11.855 7.839 22.671 1.00 46.75 82 ILE A O 1
ATOM 643 N N . MET A 1 83 ? -11.477 10.037 22.398 1.00 54.38 83 MET A N 1
ATOM 644 C CA . MET A 1 83 ? -12.572 10.475 23.240 1.00 54.38 83 MET A CA 1
ATOM 645 C C . MET A 1 83 ? -13.842 10.011 22.544 1.00 54.38 83 MET A C 1
ATOM 647 O O . MET A 1 83 ? -14.016 10.250 21.348 1.00 54.38 83 MET A O 1
ATOM 651 N N . ASP A 1 84 ? -14.700 9.311 23.279 1.00 56.22 84 ASP A N 1
ATOM 652 C CA . ASP A 1 84 ? -15.960 8.805 22.755 1.00 56.22 84 ASP A CA 1
ATOM 653 C C . ASP A 1 84 ? -16.866 9.999 22.409 1.00 56.22 84 ASP A C 1
ATOM 655 O O . ASP A 1 84 ? -17.613 10.518 23.241 1.00 56.22 84 ASP A O 1
ATOM 659 N N . GLY A 1 85 ? -16.753 10.486 21.169 1.00 59.06 85 GLY A N 1
ATOM 660 C CA . GLY A 1 85 ? -17.450 11.672 20.663 1.00 59.06 85 GLY A CA 1
ATOM 661 C C . GLY A 1 85 ? -18.974 11.532 20.651 1.00 59.06 85 GLY A C 1
ATOM 662 O O . GLY A 1 85 ? -19.671 12.485 20.316 1.00 59.06 85 GLY A O 1
ATOM 663 N N . LYS A 1 86 ? -19.517 10.369 21.035 1.00 64.44 86 LYS A N 1
ATOM 664 C CA . LYS A 1 86 ? -20.958 10.109 21.115 1.00 64.44 86 LYS A CA 1
ATOM 665 C C . LYS A 1 86 ? -21.697 10.985 22.122 1.00 64.44 86 LYS A C 1
ATOM 667 O O . LYS A 1 86 ? -22.892 11.183 21.951 1.00 64.44 86 LYS A O 1
ATOM 672 N N . LYS A 1 87 ? -21.021 11.485 23.161 1.00 83.25 87 LYS A N 1
ATOM 673 C CA . LYS A 1 87 ? -21.658 12.317 24.199 1.00 83.25 87 LYS A CA 1
ATOM 674 C C . LYS A 1 87 ? -21.550 13.821 23.952 1.00 83.25 87 LYS A C 1
ATOM 676 O O . LYS A 1 87 ? -22.157 14.583 24.690 1.00 83.25 87 LYS A O 1
ATOM 681 N N . MET A 1 88 ? -20.780 14.239 22.951 1.00 91.31 88 MET A N 1
ATOM 682 C CA . MET A 1 88 ? -20.564 15.653 22.666 1.00 91.31 88 MET A CA 1
ATOM 683 C C . MET A 1 88 ? -21.637 16.199 21.729 1.00 91.31 88 MET A C 1
ATOM 685 O O . MET A 1 88 ? -21.985 15.560 20.731 1.00 91.31 88 MET A O 1
ATOM 689 N N . SER A 1 89 ? -22.106 17.408 22.017 1.00 95.00 89 SER A N 1
ATOM 690 C CA . SER A 1 89 ? -22.921 18.190 21.092 1.00 95.00 89 SER A CA 1
ATOM 691 C C . SER A 1 89 ? -22.133 18.542 19.822 1.00 95.00 89 SER A C 1
ATOM 693 O O . SER A 1 89 ? -20.900 18.519 19.797 1.00 95.00 89 SER A O 1
ATOM 695 N N . VAL A 1 90 ? -22.844 18.882 18.741 1.00 94.25 90 VAL A N 1
ATOM 696 C CA . VAL A 1 90 ? -22.203 19.268 17.471 1.00 94.25 90 VAL A CA 1
ATOM 697 C C . VAL A 1 90 ? -21.327 20.512 17.649 1.00 94.25 90 VAL A C 1
ATOM 699 O O . VAL A 1 90 ? -20.218 20.529 17.127 1.00 94.25 90 VAL A O 1
ATOM 702 N N . SER A 1 91 ? -21.771 21.495 18.443 1.00 96.50 91 SER A N 1
ATOM 703 C CA . SER A 1 91 ? -20.984 22.701 18.746 1.00 96.50 91 SER A CA 1
ATOM 704 C C . SER A 1 91 ? -19.657 22.349 19.413 1.00 96.50 91 SER A C 1
ATOM 706 O O . SER A 1 91 ? -18.605 22.722 18.911 1.00 96.50 91 SER A O 1
ATOM 708 N N . GLU A 1 92 ? -19.683 21.532 20.472 1.00 95.94 92 GLU A N 1
ATOM 709 C CA . GLU A 1 92 ? -18.459 21.131 21.176 1.00 95.94 92 GLU A CA 1
ATOM 710 C C . GLU A 1 92 ? -17.516 20.314 20.279 1.00 95.94 92 GLU A C 1
ATOM 712 O O . GLU A 1 92 ? -16.293 20.404 20.406 1.00 95.94 92 GLU A O 1
ATOM 717 N N . LYS A 1 93 ? -18.062 19.487 19.374 1.00 94.81 93 LYS A N 1
ATOM 718 C CA . LYS A 1 93 ? -17.254 18.778 18.372 1.00 94.81 93 LYS A CA 1
ATOM 719 C C . LYS A 1 93 ? -16.572 19.768 17.429 1.00 94.81 93 LYS A C 1
ATOM 721 O O . LYS A 1 93 ? -15.381 19.607 17.180 1.00 94.81 93 LYS A O 1
ATOM 726 N N . MET A 1 94 ? -17.288 20.782 16.939 1.00 96.69 94 MET A N 1
ATOM 727 C CA . MET A 1 94 ? -16.701 21.829 16.098 1.00 96.69 94 MET A CA 1
ATOM 728 C C . MET A 1 94 ? -15.626 22.609 16.859 1.00 96.69 94 MET A C 1
ATOM 730 O O . MET A 1 94 ? -14.523 22.735 16.347 1.00 96.69 94 MET A O 1
ATOM 734 N N . ASP A 1 95 ? -15.865 23.025 18.104 1.00 96.81 95 ASP A N 1
ATOM 735 C CA . ASP A 1 95 ? -14.861 23.745 18.904 1.00 96.81 95 ASP A CA 1
ATOM 736 C C . ASP A 1 95 ? -13.581 22.920 19.106 1.00 96.81 95 ASP A C 1
ATOM 738 O O . ASP A 1 95 ? -12.470 23.417 18.909 1.00 96.81 95 ASP A O 1
ATOM 742 N N . LYS A 1 96 ? -13.710 21.620 19.409 1.00 95.12 96 LYS A N 1
ATOM 743 C CA . LYS A 1 96 ? -12.542 20.726 19.492 1.00 95.12 96 LYS A CA 1
ATOM 744 C C . LYS A 1 96 ? -11.841 20.543 18.151 1.00 95.12 96 LYS A C 1
ATOM 746 O O . LYS A 1 96 ? -10.621 20.386 18.127 1.00 95.12 96 LYS A O 1
ATOM 751 N N . MET A 1 97 ? -12.585 20.519 17.046 1.00 95.12 97 MET A N 1
ATOM 752 C CA . MET A 1 97 ? -12.001 20.471 15.707 1.00 95.12 97 MET A CA 1
ATOM 753 C C . MET A 1 97 ? -11.184 21.731 15.437 1.00 95.12 97 MET A C 1
ATOM 755 O O . MET A 1 97 ? -10.023 21.625 15.062 1.00 95.12 97 MET A O 1
ATOM 759 N N . ILE A 1 98 ? -11.766 22.901 15.689 1.00 95.56 98 ILE A N 1
ATOM 760 C CA . ILE A 1 98 ? -11.142 24.213 15.505 1.00 95.56 98 ILE A CA 1
ATOM 761 C C . ILE A 1 98 ? -9.853 24.312 16.316 1.00 95.56 98 ILE A C 1
ATOM 763 O O . ILE A 1 98 ? -8.820 24.695 15.770 1.00 95.56 98 ILE A O 1
ATOM 767 N N . GLN A 1 99 ? -9.880 23.895 17.585 1.00 94.75 99 GLN A N 1
ATOM 768 C CA . GLN A 1 99 ? -8.683 23.882 18.422 1.00 94.75 99 GLN A CA 1
ATOM 769 C C . GLN A 1 99 ? -7.584 22.992 17.822 1.00 94.75 99 GLN A C 1
ATOM 771 O O . GLN A 1 99 ? -6.460 23.446 17.642 1.00 94.75 99 GLN A O 1
ATOM 776 N N . ARG A 1 100 ? -7.918 21.765 17.398 1.00 92.12 100 ARG A N 1
ATOM 777 C CA . ARG A 1 100 ? -6.951 20.852 16.759 1.00 92.12 100 ARG A CA 1
ATOM 778 C C . ARG A 1 100 ? -6.364 21.401 15.461 1.00 92.12 100 ARG A C 1
ATOM 780 O O . ARG A 1 100 ? -5.209 21.123 15.162 1.00 92.12 100 ARG A O 1
ATOM 787 N N . LEU A 1 101 ? -7.153 22.134 14.677 1.00 92.62 101 LEU A N 1
ATOM 788 C CA . LEU A 1 101 ? -6.679 22.753 13.439 1.00 92.62 101 LEU A CA 1
ATOM 789 C C . LEU A 1 101 ? -5.769 23.954 13.725 1.00 92.62 101 LEU A C 1
ATOM 791 O O . LEU A 1 101 ? -4.767 24.112 13.037 1.00 92.62 101 LEU A O 1
ATOM 795 N N . LYS A 1 102 ? -6.063 24.751 14.762 1.00 91.19 102 LYS A N 1
ATOM 796 C CA . LYS A 1 102 ? -5.174 25.826 15.239 1.00 91.19 102 LYS A CA 1
ATOM 797 C C . LYS A 1 102 ? -3.836 25.283 15.742 1.00 91.19 102 LYS A C 1
ATOM 799 O O . LYS A 1 102 ? -2.799 25.869 15.452 1.00 91.19 102 LYS A O 1
ATOM 804 N N . ASP A 1 103 ? -3.866 24.147 16.435 1.00 87.62 103 ASP A N 1
ATOM 805 C CA . ASP A 1 103 ? -2.670 23.486 16.967 1.00 87.62 103 ASP A CA 1
ATOM 806 C C . ASP A 1 103 ? -1.856 22.765 15.873 1.00 87.62 103 ASP A C 1
ATOM 808 O O . ASP A 1 103 ? -0.675 22.465 16.053 1.00 87.62 103 ASP A O 1
ATOM 812 N N . ALA A 1 104 ? -2.459 22.479 14.716 1.00 85.31 104 ALA A N 1
ATOM 813 C CA . ALA A 1 104 ? -1.776 21.883 13.576 1.00 85.31 104 ALA A CA 1
ATOM 814 C C . ALA A 1 104 ? -0.934 22.947 12.848 1.00 85.31 104 ALA A C 1
ATOM 816 O O . ALA A 1 104 ? -1.337 23.509 11.833 1.00 85.31 104 ALA A O 1
ATOM 817 N N . VAL A 1 105 ? 0.278 23.186 13.358 1.00 59.09 105 VAL A N 1
ATOM 818 C CA . VAL A 1 105 ? 1.249 24.195 12.876 1.00 59.09 105 VAL A CA 1
ATOM 819 C C . VAL A 1 105 ? 1.636 24.032 11.382 1.00 59.09 105 VAL A C 1
ATOM 821 O O . VAL A 1 105 ? 2.204 24.947 10.789 1.00 59.09 105 VAL A O 1
ATOM 824 N N . TYR A 1 106 ? 1.295 22.916 10.716 1.00 61.06 106 TYR A N 1
ATOM 825 C CA . TYR A 1 106 ? 1.761 22.588 9.358 1.00 61.06 106 TYR A CA 1
ATOM 826 C C . TYR A 1 106 ? 0.660 22.333 8.309 1.00 61.06 106 TYR A C 1
ATOM 828 O O . TYR A 1 106 ? -0.247 21.522 8.492 1.00 61.06 106 TYR A O 1
ATOM 836 N N . LYS A 1 107 ? 0.835 22.974 7.138 1.00 62.75 107 LYS A N 1
ATOM 837 C CA . LYS A 1 107 ? -0.109 23.064 6.001 1.00 62.75 107 LYS A CA 1
ATOM 838 C C . LYS A 1 107 ? 0.178 22.106 4.830 1.00 62.75 107 LYS A C 1
ATOM 840 O O . LYS A 1 107 ? 0.057 22.505 3.675 1.00 62.75 107 LYS A O 1
ATOM 845 N N . GLU A 1 108 ? 0.619 20.865 5.049 1.00 59.72 108 GLU A N 1
ATOM 846 C CA . GLU A 1 108 ? 0.967 20.027 3.880 1.00 59.72 108 GLU A CA 1
ATOM 847 C C . GLU A 1 108 ? -0.260 19.494 3.115 1.00 59.72 108 GLU A C 1
ATOM 849 O O . GLU A 1 108 ? -0.156 19.251 1.913 1.00 59.72 108 GLU A O 1
ATOM 854 N N . ASN A 1 109 ? -1.428 19.339 3.758 1.00 86.25 109 ASN A N 1
ATOM 855 C CA . ASN A 1 109 ? -2.670 18.961 3.071 1.00 86.25 109 ASN A CA 1
ATOM 856 C C . ASN A 1 109 ? -3.926 19.247 3.920 1.00 86.25 109 ASN A C 1
ATOM 858 O O . ASN A 1 109 ? -4.316 18.421 4.749 1.00 86.25 109 ASN A O 1
ATOM 862 N N . ASN A 1 110 ? -4.595 20.376 3.664 1.00 90.69 110 ASN A N 1
ATOM 863 C CA . ASN A 1 110 ? -5.817 20.773 4.375 1.00 90.69 110 ASN A CA 1
ATOM 864 C C . ASN A 1 110 ? -6.928 19.716 4.280 1.00 90.69 110 ASN A C 1
ATOM 866 O O . ASN A 1 110 ? -7.614 19.469 5.270 1.00 90.69 110 ASN A O 1
ATOM 870 N N . ILE A 1 111 ? -7.059 19.030 3.135 1.00 93.62 111 ILE A N 1
ATOM 871 C CA . ILE A 1 111 ? -8.070 17.979 2.943 1.00 93.62 111 ILE A CA 1
ATOM 872 C C . ILE A 1 111 ? -7.876 16.863 3.963 1.00 93.62 111 ILE A C 1
ATOM 874 O O . ILE A 1 111 ? -8.806 16.525 4.691 1.00 93.62 111 ILE A O 1
ATOM 878 N N . ASN A 1 112 ? -6.664 16.313 4.044 1.00 88.06 112 ASN A N 1
ATOM 879 C CA . ASN A 1 112 ? -6.377 15.194 4.939 1.00 88.06 112 ASN A CA 1
ATOM 880 C C . ASN A 1 112 ? -6.533 15.591 6.410 1.00 88.06 112 ASN A C 1
ATOM 882 O O . ASN A 1 112 ? -7.072 14.812 7.193 1.00 88.06 112 ASN A O 1
ATOM 886 N N . THR A 1 113 ? -6.079 16.788 6.784 1.00 91.06 113 THR A N 1
ATOM 887 C CA . THR A 1 113 ? -6.124 17.248 8.176 1.00 91.06 113 THR A CA 1
ATOM 888 C C . THR A 1 113 ? -7.558 17.515 8.636 1.00 91.06 113 THR A C 1
ATOM 890 O O . THR A 1 113 ? -7.966 17.008 9.684 1.00 91.06 113 THR A O 1
ATOM 893 N N . VAL A 1 114 ? -8.356 18.234 7.836 1.00 94.00 114 VAL A N 1
ATOM 894 C CA . VAL A 1 114 ? -9.785 18.471 8.108 1.00 94.00 114 VAL A CA 1
ATOM 895 C C . VAL A 1 114 ? -10.540 17.141 8.131 1.00 94.00 114 VAL A C 1
ATOM 897 O O . VAL A 1 114 ? -11.295 16.882 9.071 1.00 94.00 114 VAL A O 1
ATOM 900 N N . ASP A 1 115 ? -10.288 16.255 7.159 1.00 92.75 115 ASP A N 1
ATOM 901 C CA . ASP A 1 115 ? -10.955 14.955 7.085 1.00 92.75 115 ASP A CA 1
ATOM 902 C C . ASP A 1 115 ? -10.645 14.070 8.294 1.00 92.75 115 ASP A C 1
ATOM 904 O O . ASP A 1 115 ? -11.564 13.436 8.823 1.00 92.75 115 ASP A O 1
ATOM 908 N N . ALA A 1 116 ? -9.386 14.027 8.733 1.00 86.56 116 ALA A N 1
ATOM 909 C CA . ALA A 1 116 ? -8.961 13.256 9.894 1.00 86.56 116 ALA A CA 1
ATOM 910 C C . ALA A 1 116 ? -9.570 13.818 11.184 1.00 86.56 116 ALA A C 1
ATOM 912 O O . ALA A 1 116 ? -10.106 13.055 11.989 1.00 86.56 116 ALA A O 1
ATOM 913 N N . CYS A 1 117 ? -9.560 15.143 11.365 1.00 91.19 117 CYS A N 1
ATOM 914 C CA . CYS A 1 117 ? -10.159 15.780 12.538 1.00 91.19 117 CYS A CA 1
ATOM 915 C C . CYS A 1 117 ? -11.665 15.509 12.621 1.00 91.19 117 CYS A C 1
ATOM 917 O O . CYS A 1 117 ? -12.140 15.060 13.666 1.00 91.19 117 CYS A O 1
ATOM 919 N N . ALA A 1 118 ? -12.392 15.702 11.517 1.00 92.62 118 ALA A N 1
ATOM 920 C CA . ALA A 1 118 ? -13.825 15.436 11.444 1.00 92.62 118 ALA A CA 1
ATOM 921 C C . ALA A 1 118 ? -14.149 13.960 11.727 1.00 92.62 118 ALA A C 1
ATOM 923 O O . ALA A 1 118 ? -15.018 13.669 12.547 1.00 92.62 118 ALA A O 1
ATOM 924 N N . THR A 1 119 ? -13.408 13.017 11.128 1.00 87.19 119 THR A N 1
ATOM 925 C CA . THR A 1 119 ? -13.587 11.580 11.401 1.00 87.19 119 THR A CA 1
ATOM 926 C C . THR A 1 119 ? -13.329 11.246 12.870 1.00 87.19 119 THR A C 1
ATOM 928 O O . THR A 1 119 ? -14.140 10.554 13.482 1.00 87.19 119 THR A O 1
ATOM 931 N N . ASN A 1 120 ? -12.259 11.777 13.466 1.00 83.38 120 ASN A N 1
ATOM 932 C CA . ASN A 1 120 ? -11.911 11.522 14.868 1.00 83.38 120 ASN A CA 1
ATOM 933 C C . ASN A 1 120 ? -12.948 12.066 15.860 1.00 83.38 120 ASN A C 1
ATOM 935 O O . ASN A 1 120 ? -13.019 11.596 16.993 1.00 83.38 120 ASN A O 1
ATOM 939 N N . LEU A 1 121 ? -13.730 13.065 15.454 1.00 89.75 121 LEU A N 1
ATOM 940 C CA . LEU A 1 121 ? -14.794 13.668 16.260 1.00 89.75 121 LEU A CA 1
ATOM 941 C C . LEU A 1 121 ? -16.180 13.102 15.916 1.00 89.75 121 LEU A C 1
ATOM 943 O O . LEU A 1 121 ? -17.178 13.484 16.532 1.00 89.75 121 LEU A O 1
ATOM 947 N N . GLY A 1 122 ? -16.252 12.172 14.958 1.00 86.81 122 GLY A N 1
ATOM 948 C CA . GLY A 1 122 ? -17.506 11.608 14.473 1.00 86.81 122 GLY A CA 1
ATOM 949 C C . GLY A 1 122 ? -18.418 12.676 13.873 1.00 86.81 122 GLY A C 1
ATOM 950 O O . GLY A 1 122 ? -19.601 12.708 14.212 1.00 86.81 122 GLY A O 1
ATOM 951 N N . LEU A 1 123 ? -17.847 13.581 13.074 1.00 91.81 123 LEU A N 1
ATOM 952 C CA . LEU A 1 123 ? -18.567 14.531 12.229 1.00 91.81 123 LEU A CA 1
ATOM 953 C C . LEU A 1 123 ? -18.708 13.939 10.825 1.00 91.81 123 LEU A C 1
ATOM 955 O O . LEU A 1 123 ? -17.732 13.493 10.213 1.00 91.81 123 LEU A O 1
ATOM 959 N N . THR A 1 124 ? -19.929 13.961 10.309 1.00 91.44 124 THR A N 1
ATOM 960 C CA . THR A 1 124 ? -20.236 13.562 8.939 1.00 91.44 124 THR A CA 1
ATOM 961 C C . THR A 1 124 ? -19.723 14.616 7.974 1.00 91.44 124 THR A C 1
ATOM 963 O O . THR A 1 124 ? -20.015 15.795 8.143 1.00 91.44 124 THR A O 1
ATOM 966 N N . LYS A 1 125 ? -19.005 14.203 6.934 1.00 94.06 125 LYS A N 1
ATOM 967 C CA . LYS A 1 125 ? -18.523 15.102 5.885 1.00 94.06 125 LYS A CA 1
ATOM 968 C C . LYS A 1 125 ? -19.333 14.881 4.622 1.00 94.06 125 LYS A C 1
ATOM 970 O O . LYS A 1 125 ? -19.462 13.742 4.181 1.00 94.06 125 LYS A O 1
ATOM 975 N N . THR A 1 126 ? -19.802 15.945 3.993 1.00 95.00 126 THR A N 1
ATOM 976 C CA . THR A 1 126 ? -20.489 15.851 2.702 1.00 95.00 126 THR A CA 1
ATOM 977 C C . THR A 1 126 ? -19.914 16.888 1.755 1.00 95.00 126 THR A C 1
ATOM 979 O O . THR A 1 126 ? -19.866 18.061 2.099 1.00 95.00 126 THR A O 1
ATOM 982 N N . CYS A 1 127 ? -19.473 16.468 0.571 1.00 96.50 127 CYS A N 1
ATOM 983 C CA . CYS A 1 127 ? -19.094 17.373 -0.511 1.00 96.50 127 CYS A CA 1
ATOM 984 C C . CYS A 1 127 ? -20.181 17.335 -1.587 1.00 96.50 127 CYS A C 1
ATOM 986 O O . CYS A 1 127 ? -20.448 16.262 -2.131 1.00 96.50 127 CYS A O 1
ATOM 988 N N . ILE A 1 128 ? -20.781 18.478 -1.906 1.00 96.25 128 ILE A N 1
ATOM 989 C CA . ILE A 1 128 ? -21.766 18.604 -2.986 1.00 96.25 128 ILE A CA 1
ATOM 990 C C . ILE A 1 128 ? -21.113 19.324 -4.148 1.00 96.25 128 ILE A C 1
ATOM 992 O O . ILE A 1 128 ? -20.581 20.416 -3.979 1.00 96.25 128 ILE A O 1
ATOM 996 N N . TYR A 1 129 ? -21.143 18.704 -5.320 1.00 96.88 129 TYR A N 1
ATOM 997 C CA . TYR A 1 129 ? -20.559 19.253 -6.533 1.00 96.88 129 TYR A CA 1
ATOM 998 C C . TYR A 1 129 ? -21.660 19.808 -7.422 1.00 96.88 129 TYR A C 1
ATOM 1000 O O . TYR A 1 129 ? -22.583 19.077 -7.779 1.00 96.88 129 TYR A O 1
ATOM 1008 N N . ARG A 1 130 ? -21.549 21.082 -7.799 1.00 96.94 130 ARG A N 1
ATOM 1009 C CA . ARG A 1 130 ? -22.519 21.787 -8.642 1.00 96.94 130 ARG A CA 1
ATOM 1010 C C . ARG A 1 130 ? -21.868 22.257 -9.932 1.00 96.94 130 ARG A C 1
ATOM 1012 O O . ARG A 1 130 ? -20.725 22.714 -9.924 1.00 96.94 130 ARG A O 1
ATOM 1019 N N . LYS A 1 131 ? -22.596 22.164 -11.041 1.00 96.00 131 LYS A N 1
ATOM 1020 C CA . LYS A 1 131 ? -22.199 22.768 -12.311 1.00 96.00 131 LYS A CA 1
ATOM 1021 C C . LYS A 1 131 ? -22.568 24.243 -12.274 1.00 96.00 131 LYS A C 1
ATOM 1023 O O . LYS A 1 131 ? -23.747 24.573 -12.166 1.00 96.00 131 LYS A O 1
ATOM 1028 N N . LEU A 1 132 ? -21.577 25.116 -12.394 1.00 94.75 132 LEU A N 1
ATOM 1029 C CA . LEU A 1 132 ? -21.829 26.532 -12.616 1.00 94.75 132 LEU A CA 1
ATOM 1030 C C . LEU A 1 132 ? -22.083 26.735 -14.112 1.00 94.75 132 LEU A C 1
ATOM 1032 O O . LEU A 1 132 ? -21.333 26.230 -14.959 1.00 94.75 132 LEU A O 1
ATOM 1036 N N . GLN A 1 133 ? -23.180 27.420 -14.441 1.00 88.00 133 GLN A N 1
ATOM 1037 C CA . GLN A 1 133 ? -23.416 27.858 -15.813 1.00 88.00 133 GLN A CA 1
ATOM 1038 C C . GLN A 1 133 ? -22.330 28.880 -16.153 1.00 88.00 133 GLN A C 1
ATOM 1040 O O . GLN A 1 133 ? -22.112 29.817 -15.388 1.00 88.00 133 GLN A O 1
ATOM 1045 N N . GLY A 1 134 ? -21.597 28.645 -17.244 1.00 83.12 134 GLY A N 1
ATOM 1046 C CA . GLY A 1 134 ? -20.650 29.637 -17.744 1.00 83.12 134 GLY A CA 1
ATOM 1047 C C . GLY A 1 134 ? -21.417 30.897 -18.129 1.00 83.12 134 GLY A C 1
ATOM 1048 O O . GLY A 1 134 ? -22.547 30.798 -18.615 1.00 83.12 134 GLY A O 1
ATOM 1049 N N . ASN A 1 135 ? -20.822 32.064 -17.897 1.00 78.50 135 ASN A N 1
ATOM 1050 C CA . ASN A 1 135 ? -21.381 33.311 -18.400 1.00 78.50 135 ASN A CA 1
ATOM 1051 C C . ASN A 1 135 ? -21.515 33.218 -19.934 1.00 78.50 135 ASN A C 1
ATOM 1053 O O . ASN A 1 135 ? -20.718 32.538 -20.587 1.00 78.50 135 ASN A O 1
ATOM 1057 N N . GLU A 1 136 ? -22.520 33.884 -20.515 1.00 79.75 136 GLU A N 1
ATOM 1058 C CA . GLU A 1 136 ? -22.865 33.814 -21.952 1.00 79.75 136 GLU A CA 1
ATOM 1059 C C . GLU A 1 136 ? -21.699 34.185 -22.903 1.00 79.75 136 GLU A C 1
ATOM 1061 O O . GLU A 1 136 ? -21.771 33.940 -24.104 1.00 79.75 136 GLU A O 1
ATOM 1066 N N . GLU A 1 137 ? -20.588 34.696 -22.368 1.00 81.56 137 GLU A N 1
ATOM 1067 C CA . GLU A 1 137 ? -19.365 35.091 -23.077 1.00 81.56 137 GLU A CA 1
ATOM 1068 C C . GLU A 1 137 ? -18.376 33.938 -23.370 1.00 81.56 137 GLU A C 1
ATOM 1070 O O . GLU A 1 137 ? -17.237 34.178 -23.766 1.00 81.56 137 GLU A O 1
ATOM 1075 N N . GLY A 1 138 ? -18.790 32.674 -23.228 1.00 82.56 138 GLY A N 1
ATOM 1076 C CA . GLY A 1 138 ? -17.970 31.518 -23.625 1.00 82.56 138 GLY A CA 1
ATOM 1077 C C . GLY A 1 138 ? -16.923 31.086 -22.593 1.00 82.56 138 GLY A C 1
ATOM 1078 O O . GLY A 1 138 ? -15.972 30.382 -22.941 1.00 82.56 138 GLY A O 1
ATOM 1079 N N . GLU A 1 139 ? -17.094 31.466 -21.325 1.00 82.69 139 GLU A N 1
ATOM 1080 C CA . GLU A 1 139 ? -16.258 30.957 -20.236 1.00 82.69 139 GLU A CA 1
ATOM 1081 C C . GLU A 1 139 ? -16.422 29.438 -20.072 1.00 82.69 139 GLU A C 1
ATOM 1083 O O . GLU A 1 139 ? -17.525 28.883 -20.153 1.00 82.69 139 GLU A O 1
ATOM 1088 N N . ALA A 1 140 ? -15.306 28.745 -19.825 1.00 83.88 140 ALA A N 1
ATOM 1089 C CA . ALA A 1 140 ? -15.318 27.312 -19.568 1.00 83.88 140 ALA A CA 1
ATOM 1090 C C . ALA A 1 140 ? -16.207 26.994 -18.353 1.00 83.88 140 ALA A C 1
ATOM 1092 O O . ALA A 1 140 ? -16.150 27.672 -17.329 1.00 83.88 140 ALA A O 1
ATOM 1093 N N . SER A 1 141 ? -17.027 25.942 -18.453 1.00 88.44 141 SER A N 1
ATOM 1094 C CA . SER A 1 141 ? -17.900 25.526 -17.350 1.00 88.44 141 SER A CA 1
ATOM 1095 C C . SER A 1 141 ? -17.064 25.198 -16.110 1.00 88.44 141 SER A C 1
ATOM 1097 O O . SER A 1 141 ? -16.194 24.328 -16.157 1.00 88.44 141 SER A O 1
ATOM 1099 N N . ARG A 1 142 ? -17.344 25.892 -15.002 1.00 95.69 142 ARG A N 1
ATOM 1100 C CA . ARG A 1 142 ? -16.691 25.675 -13.706 1.00 95.69 142 ARG A CA 1
ATOM 1101 C C . ARG A 1 142 ? -17.535 24.753 -12.832 1.00 95.69 142 ARG A C 1
ATOM 1103 O O . ARG A 1 142 ? -18.752 24.633 -12.994 1.00 95.69 142 ARG A O 1
ATOM 1110 N N . ILE A 1 143 ? -16.876 24.089 -11.896 1.00 97.00 143 ILE A N 1
ATOM 1111 C CA . ILE A 1 143 ? -17.506 23.232 -10.896 1.00 97.00 143 ILE A CA 1
ATOM 1112 C C . ILE A 1 143 ? -17.350 23.916 -9.543 1.00 97.00 143 ILE A C 1
ATOM 1114 O O . ILE A 1 143 ? -16.233 24.253 -9.157 1.00 97.00 143 ILE A O 1
ATOM 1118 N N . ALA A 1 144 ? -18.453 24.076 -8.818 1.00 97.62 144 ALA A N 1
ATOM 1119 C CA . ALA A 1 144 ? -18.438 24.442 -7.408 1.00 97.62 144 ALA A CA 1
ATOM 1120 C C . ALA A 1 144 ? -18.461 23.180 -6.537 1.00 97.62 144 ALA A C 1
ATOM 1122 O O . ALA A 1 144 ? -19.069 22.169 -6.896 1.00 97.62 144 ALA A O 1
ATOM 1123 N N . CYS A 1 145 ? -17.795 23.229 -5.391 1.00 98.00 145 CYS A N 1
ATOM 1124 C CA . CYS A 1 145 ? -17.798 22.200 -4.364 1.00 98.00 145 CYS A CA 1
ATOM 1125 C C . CYS A 1 145 ? -18.173 22.837 -3.027 1.00 98.00 145 CYS A C 1
ATOM 1127 O O . CYS A 1 145 ? -17.408 23.629 -2.486 1.00 98.00 145 CYS A O 1
ATOM 1129 N N . ASP A 1 146 ? -19.303 22.434 -2.462 1.00 97.94 146 ASP A N 1
ATOM 1130 C CA . ASP A 1 146 ? -19.751 22.843 -1.134 1.00 97.94 146 ASP A CA 1
ATOM 1131 C C . ASP A 1 146 ? -19.333 21.777 -0.111 1.00 97.94 146 ASP A C 1
ATOM 1133 O O . ASP A 1 146 ? -19.724 20.611 -0.231 1.00 97.94 146 ASP A O 1
ATOM 1137 N N . LEU A 1 147 ? -18.533 22.146 0.894 1.00 97.62 147 LEU A N 1
ATOM 1138 C CA . LEU A 1 147 ? -18.131 21.255 1.984 1.00 97.62 147 LEU A CA 1
ATOM 1139 C C . LEU A 1 147 ? -19.026 21.463 3.208 1.00 97.62 147 LEU A C 1
ATOM 1141 O O . LEU A 1 147 ? -19.015 22.521 3.836 1.00 97.62 147 LEU A O 1
ATOM 1145 N N . TYR A 1 148 ? -19.732 20.406 3.597 1.00 97.31 148 TYR A N 1
ATOM 1146 C CA . TYR A 1 148 ? -20.563 20.358 4.790 1.00 97.31 148 TYR A CA 1
ATOM 1147 C C . TYR A 1 148 ? -19.943 19.474 5.873 1.00 97.31 148 TYR A C 1
ATOM 1149 O O . TYR A 1 148 ? -19.488 18.362 5.585 1.00 97.31 148 TYR A O 1
ATOM 1157 N N . LEU A 1 149 ? -20.016 19.924 7.127 1.00 96.25 149 LEU A N 1
ATOM 1158 C CA . LEU A 1 149 ? -19.726 19.120 8.315 1.00 96.25 149 LEU A CA 1
ATOM 1159 C C . LEU A 1 149 ? -20.977 19.023 9.190 1.00 96.25 149 LEU A C 1
ATOM 1161 O O . LEU A 1 149 ? -21.545 20.036 9.586 1.00 96.25 149 LEU A O 1
ATOM 1165 N N . GLU A 1 150 ? -21.434 17.804 9.473 1.00 94.44 150 GLU A N 1
ATOM 1166 C CA . GLU A 1 150 ? -22.649 17.521 10.250 1.00 94.44 150 GLU A CA 1
ATOM 1167 C C . GLU A 1 150 ? -23.878 18.311 9.758 1.00 94.44 150 GLU A C 1
ATOM 1169 O O . GLU A 1 150 ? -24.708 18.768 10.541 1.00 94.44 150 GLU A O 1
ATOM 1174 N N . LYS A 1 151 ? -23.988 18.448 8.427 1.00 94.88 151 LYS A N 1
ATOM 1175 C CA . LYS A 1 151 ? -25.001 19.224 7.685 1.00 94.88 151 LYS A CA 1
ATOM 1176 C C . LYS A 1 151 ? -24.811 20.744 7.677 1.00 94.88 151 LYS A C 1
ATOM 1178 O O . LYS A 1 151 ? -25.627 21.406 7.055 1.00 94.88 151 LYS A O 1
ATOM 1183 N N . PHE A 1 152 ? -23.787 21.323 8.292 1.00 97.44 152 PHE A N 1
ATOM 1184 C CA . PHE A 1 152 ? -23.528 22.768 8.209 1.00 97.44 152 PHE A CA 1
ATOM 1185 C C . PHE A 1 152 ? -22.557 23.072 7.075 1.00 97.44 152 PHE A C 1
ATOM 1187 O O . PHE A 1 152 ? -21.509 22.433 6.997 1.00 97.44 152 PHE A O 1
ATOM 1194 N N . LEU A 1 153 ? -22.904 24.016 6.197 1.00 97.69 153 LEU A N 1
ATOM 1195 C CA . LEU A 1 153 ? -22.015 24.489 5.138 1.00 97.69 153 LEU A CA 1
ATOM 1196 C C . LEU A 1 153 ? -20.832 25.201 5.784 1.00 97.69 153 LEU A C 1
ATOM 1198 O O . LEU A 1 153 ? -21.014 26.218 6.449 1.00 97.69 153 LEU A O 1
ATOM 1202 N N . ILE A 1 154 ? -19.630 24.668 5.602 1.00 98.12 154 ILE A N 1
ATOM 1203 C CA . ILE A 1 154 ? -18.418 25.274 6.151 1.00 98.12 154 ILE A CA 1
ATOM 1204 C C . ILE A 1 154 ? -17.831 26.250 5.144 1.00 98.12 154 ILE A C 1
ATOM 1206 O O . ILE A 1 154 ? -17.600 27.403 5.484 1.00 98.12 154 ILE A O 1
ATOM 1210 N N . ALA A 1 155 ? -17.628 25.800 3.908 1.00 98.12 155 ALA A N 1
ATOM 1211 C CA . ALA A 1 155 ? -17.173 26.655 2.825 1.00 98.12 155 ALA A CA 1
ATOM 1212 C C . ALA A 1 155 ? -17.521 26.062 1.460 1.00 98.12 155 ALA A C 1
ATOM 1214 O O . ALA A 1 155 ? -17.772 24.860 1.331 1.00 98.12 155 ALA A O 1
ATOM 1215 N N . SER A 1 156 ? -17.465 26.923 0.451 1.00 98.25 156 SER A N 1
ATOM 1216 C CA . SER A 1 156 ? -17.559 26.565 -0.960 1.00 98.25 156 SER A CA 1
ATOM 1217 C C . SER A 1 156 ? -16.231 26.867 -1.650 1.00 98.25 156 SER A C 1
ATOM 1219 O O . SER A 1 156 ? -15.469 27.725 -1.199 1.00 98.25 156 SER A O 1
ATOM 1221 N N . GLY A 1 157 ? -15.942 26.156 -2.730 1.00 98.00 157 GLY A N 1
ATOM 1222 C CA . GLY A 1 157 ? -14.799 26.438 -3.591 1.00 98.00 157 GLY A CA 1
ATOM 1223 C C . GLY A 1 157 ? -15.082 26.082 -5.037 1.00 98.00 157 GLY A C 1
ATOM 1224 O O . GLY A 1 157 ? -15.995 25.308 -5.324 1.00 98.00 157 GLY A O 1
ATOM 1225 N N . GLU A 1 158 ? -14.310 26.648 -5.952 1.00 98.00 158 GLU A N 1
ATOM 1226 C CA . GLU A 1 158 ? -14.549 26.543 -7.390 1.00 98.00 158 GLU A CA 1
ATOM 1227 C C . GLU A 1 158 ? -13.300 26.080 -8.137 1.00 98.00 158 GLU A C 1
ATOM 1229 O O . GLU A 1 158 ? -12.169 26.365 -7.756 1.00 98.00 158 GLU A O 1
ATOM 1234 N N . GLY A 1 159 ? -13.491 25.369 -9.244 1.00 96.94 159 GLY A N 1
ATOM 1235 C CA . GLY A 1 159 ? -12.387 24.935 -10.095 1.00 96.94 159 GLY A CA 1
ATOM 1236 C C . GLY A 1 159 ? -12.852 24.491 -11.472 1.00 96.94 159 GLY A C 1
ATOM 1237 O O . GLY A 1 159 ? -14.041 24.268 -11.697 1.00 96.94 159 GLY A O 1
ATOM 1238 N N . GLU A 1 160 ? -11.910 24.335 -12.401 1.00 95.44 160 GLU A N 1
ATOM 1239 C CA . GLU A 1 160 ? -12.208 23.778 -13.728 1.00 95.44 160 GLU A CA 1
ATOM 1240 C C . GLU A 1 160 ? -12.558 22.291 -13.616 1.00 95.44 160 GLU A C 1
ATOM 1242 O O . GLU A 1 160 ? -13.354 21.743 -14.378 1.00 95.44 160 GLU A O 1
ATOM 1247 N N . LYS A 1 161 ? -11.961 21.620 -12.624 1.00 95.94 161 LYS A N 1
ATOM 1248 C CA . LYS A 1 161 ? -12.172 20.201 -12.336 1.00 95.94 161 LYS A CA 1
ATOM 1249 C C . LYS A 1 161 ? -12.675 19.997 -10.917 1.00 95.94 161 LYS A C 1
ATOM 1251 O O . LYS A 1 161 ? -12.328 20.719 -9.987 1.00 95.94 161 LYS A O 1
ATOM 1256 N N . ARG A 1 162 ? -13.379 18.880 -10.719 1.00 95.38 162 ARG A N 1
ATOM 1257 C CA . ARG A 1 162 ? -13.893 18.432 -9.415 1.00 95.38 162 ARG A CA 1
ATOM 1258 C C . ARG A 1 162 ? -12.835 18.445 -8.304 1.00 95.38 162 ARG A C 1
ATOM 1260 O O . ARG A 1 162 ? -13.121 18.827 -7.174 1.00 95.38 162 ARG A O 1
ATOM 1267 N N . LYS A 1 163 ? -11.615 18.002 -8.626 1.00 95.25 163 LYS A N 1
ATOM 1268 C CA . LYS A 1 163 ? -10.498 17.940 -7.674 1.00 95.25 163 LYS A CA 1
ATOM 1269 C C . LYS A 1 163 ? -10.038 19.334 -7.242 1.00 95.25 163 LYS A C 1
ATOM 1271 O O . LYS A 1 163 ? -9.731 19.517 -6.073 1.00 95.25 163 LYS A O 1
ATOM 1276 N N . GLU A 1 164 ? -9.999 20.290 -8.163 1.00 96.81 164 GLU A N 1
ATOM 1277 C CA . GLU A 1 164 ? -9.597 21.673 -7.883 1.00 96.81 164 GLU A CA 1
ATOM 1278 C C . GLU A 1 164 ? -10.654 22.378 -7.038 1.00 96.81 164 GLU A C 1
ATOM 1280 O O . GLU A 1 164 ? -10.312 22.892 -5.981 1.00 96.81 164 GLU A O 1
ATOM 1285 N N . ALA A 1 165 ? -11.933 22.264 -7.414 1.00 97.62 165 ALA A N 1
ATOM 1286 C CA . ALA A 1 165 ? -13.047 22.790 -6.625 1.00 97.62 165 ALA A CA 1
ATOM 1287 C C . ALA A 1 165 ? -13.049 22.232 -5.192 1.00 97.62 165 ALA A C 1
ATOM 1289 O O . ALA A 1 165 ? -13.276 22.957 -4.230 1.00 97.62 165 ALA A O 1
ATOM 1290 N N . GLN A 1 166 ? -12.744 20.937 -5.031 1.00 97.31 166 GLN A N 1
ATOM 1291 C CA . GLN A 1 166 ? -12.595 20.329 -3.710 1.00 97.31 166 GLN A CA 1
ATOM 1292 C C . GLN A 1 166 ? -11.397 20.894 -2.939 1.00 97.31 166 GLN A C 1
ATOM 1294 O O . GLN A 1 166 ? -11.539 21.191 -1.759 1.00 97.31 166 GLN A O 1
ATOM 1299 N N . ILE A 1 167 ? -10.222 21.017 -3.563 1.00 96.00 167 ILE A N 1
ATOM 1300 C CA . ILE A 1 167 ? -9.043 21.605 -2.907 1.00 96.00 167 ILE A CA 1
ATOM 1301 C C . ILE A 1 167 ? -9.367 23.020 -2.424 1.00 96.00 167 ILE A C 1
ATOM 1303 O O . ILE A 1 167 ? -9.092 23.338 -1.268 1.00 96.00 167 ILE A O 1
ATOM 1307 N N . ASP A 1 168 ? -9.999 23.823 -3.276 1.00 97.69 168 ASP A N 1
ATOM 1308 C CA . ASP A 1 168 ? -10.400 25.191 -2.965 1.00 97.69 168 ASP A CA 1
ATOM 1309 C C . ASP A 1 168 ? -11.404 25.242 -1.801 1.00 97.69 168 ASP A C 1
ATOM 1311 O O . ASP A 1 168 ? -11.171 25.923 -0.803 1.00 97.69 168 ASP A O 1
ATOM 1315 N N . ALA A 1 169 ? -12.442 24.399 -1.831 1.00 98.00 169 ALA A N 1
ATOM 1316 C CA . ALA A 1 169 ? -13.437 24.316 -0.761 1.00 98.00 169 ALA A CA 1
ATOM 1317 C C . ALA A 1 169 ? -12.818 23.947 0.595 1.00 98.00 169 ALA A C 1
ATOM 1319 O O . ALA A 1 169 ? -13.205 24.491 1.626 1.00 98.00 169 ALA A O 1
ATOM 1320 N N . TYR A 1 170 ? -11.835 23.040 0.617 1.00 97.44 170 TYR A N 1
ATOM 1321 C CA . TYR A 1 170 ? -11.139 22.660 1.849 1.00 97.44 170 TYR A CA 1
ATOM 1322 C C . TYR A 1 170 ? -10.158 23.726 2.344 1.00 97.44 170 TYR A C 1
ATOM 1324 O O . TYR A 1 170 ? -9.971 23.848 3.555 1.00 97.44 170 TYR A O 1
ATOM 1332 N N . ASN A 1 171 ? -9.542 24.496 1.446 1.00 95.44 171 ASN A N 1
ATOM 1333 C CA . ASN A 1 171 ? -8.721 25.642 1.830 1.00 95.44 171 ASN A CA 1
ATOM 1334 C C . ASN A 1 171 ? -9.585 26.736 2.463 1.00 95.44 171 ASN A C 1
ATOM 1336 O O . ASN A 1 171 ? -9.271 27.200 3.554 1.00 95.44 171 ASN A O 1
ATOM 1340 N N . ASN A 1 172 ? -10.719 27.064 1.844 1.00 96.69 172 ASN A N 1
ATOM 1341 C CA . ASN A 1 172 ? -11.667 28.031 2.396 1.00 96.69 172 ASN A CA 1
ATOM 1342 C C . ASN A 1 172 ? -12.262 27.532 3.721 1.00 96.69 172 ASN A C 1
ATOM 1344 O O . ASN A 1 172 ? -12.373 28.289 4.682 1.00 96.69 172 ASN A O 1
ATOM 1348 N N . ALA A 1 173 ? -12.576 26.236 3.817 1.00 97.12 173 ALA A N 1
ATOM 1349 C CA . ALA A 1 173 ? -13.080 25.644 5.051 1.00 97.12 173 ALA A CA 1
ATOM 1350 C C . ALA A 1 173 ? -12.062 25.709 6.190 1.00 97.12 173 ALA A C 1
ATOM 1352 O O . ALA A 1 173 ? -12.451 25.922 7.335 1.00 97.12 173 ALA A O 1
ATOM 1353 N N . TRP A 1 174 ? -10.771 25.541 5.892 1.00 95.00 174 TRP A N 1
ATOM 1354 C CA . TRP A 1 174 ? -9.712 25.711 6.880 1.00 95.00 174 TRP A CA 1
ATOM 1355 C C . TRP A 1 174 ? -9.742 27.117 7.481 1.00 95.00 174 TRP A C 1
ATOM 1357 O O . TRP A 1 174 ? -9.812 27.242 8.702 1.00 95.00 174 TRP A O 1
ATOM 1367 N N . GLU A 1 175 ? -9.744 28.152 6.635 1.00 93.62 175 GLU A N 1
ATOM 1368 C CA . GLU A 1 175 ? -9.778 29.557 7.063 1.00 93.62 175 GLU A CA 1
ATOM 1369 C C . GLU A 1 175 ? -11.015 29.856 7.917 1.00 93.62 175 GLU A C 1
ATOM 1371 O O . GLU A 1 175 ? -10.900 30.432 8.999 1.00 93.62 175 GLU A O 1
ATOM 1376 N N . VAL A 1 176 ? -12.191 29.382 7.494 1.00 96.12 176 VAL A N 1
ATOM 1377 C CA . VAL A 1 176 ? -13.430 29.502 8.276 1.00 96.12 176 VAL A CA 1
ATOM 1378 C C . VAL A 1 176 ? -13.278 28.834 9.640 1.00 96.12 176 VAL A C 1
ATOM 1380 O O . VAL A 1 176 ? -13.549 29.455 10.664 1.00 96.12 176 VAL A O 1
ATOM 1383 N N . LEU A 1 177 ? -12.811 27.586 9.692 1.00 95.69 177 LEU A N 1
ATOM 1384 C CA . LEU A 1 177 ? -12.711 26.841 10.946 1.00 95.69 177 LEU A CA 1
ATOM 1385 C C . LEU A 1 177 ? -11.723 27.498 11.918 1.00 95.69 177 LEU A C 1
ATOM 1387 O O . LEU A 1 177 ? -12.030 27.623 13.096 1.00 95.69 177 LEU A O 1
ATOM 1391 N N . ILE A 1 178 ? -10.564 27.982 11.466 1.00 94.19 178 ILE A N 1
ATOM 1392 C CA . ILE A 1 178 ? -9.599 28.613 12.383 1.00 94.19 178 ILE A CA 1
ATOM 1393 C C . ILE A 1 178 ? -10.018 30.019 12.846 1.00 94.19 178 ILE A C 1
ATOM 1395 O O . ILE A 1 178 ? -9.510 30.491 13.865 1.00 94.19 178 ILE A O 1
ATOM 1399 N N . THR A 1 179 ? -10.937 30.687 12.142 1.00 94.06 179 THR A N 1
ATOM 1400 C CA . THR A 1 179 ? -11.385 32.057 12.464 1.00 94.06 179 THR A CA 1
ATOM 1401 C C . THR A 1 179 ? -12.751 32.133 13.148 1.00 94.06 179 THR A C 1
ATOM 1403 O O . THR A 1 179 ? -13.105 33.193 13.662 1.00 94.06 179 THR A O 1
ATOM 1406 N N . THR A 1 180 ? -13.503 31.033 13.214 1.00 94.88 180 THR A N 1
ATOM 1407 C CA . THR A 1 180 ? -14.857 30.995 13.796 1.00 94.88 180 THR A CA 1
ATOM 1408 C C . THR A 1 180 ? -14.921 30.156 15.080 1.00 94.88 180 THR A C 1
ATOM 1410 O O . THR A 1 180 ? -13.908 29.646 15.564 1.00 94.88 180 THR A O 1
ATOM 1413 N N . THR A 1 181 ? -16.112 30.063 15.680 1.00 96.88 181 THR A N 1
ATOM 1414 C CA . THR A 1 181 ? -16.418 29.175 16.814 1.00 96.88 181 THR A CA 1
ATOM 1415 C C . THR A 1 181 ? -17.470 28.145 16.409 1.00 96.88 181 THR A C 1
ATOM 1417 O O . THR A 1 181 ? -18.267 28.377 15.496 1.00 96.88 181 THR A O 1
ATOM 1420 N N . GLY A 1 182 ? -17.510 27.007 17.101 1.00 96.25 182 GLY A N 1
ATOM 1421 C CA . GLY A 1 182 ? -18.503 25.962 16.865 1.00 96.25 182 GLY A CA 1
ATOM 1422 C C . GLY A 1 182 ? -19.937 26.455 17.050 1.00 96.25 182 GLY A C 1
ATOM 1423 O O . GLY A 1 182 ? -20.816 26.086 16.270 1.00 96.25 182 GLY A O 1
ATOM 1424 N N . GLU A 1 183 ? -20.162 27.345 18.018 1.00 97.19 183 GLU A N 1
ATOM 1425 C CA . GLU A 1 183 ? -21.473 27.950 18.266 1.00 97.19 183 GLU A CA 1
ATOM 1426 C C . GLU A 1 183 ? -21.928 28.820 17.086 1.00 97.19 183 GLU A C 1
ATOM 1428 O O . GLU A 1 183 ? -23.065 28.689 16.627 1.00 97.19 183 GLU A O 1
ATOM 1433 N N . HIS A 1 184 ? -21.029 29.652 16.547 1.00 97.00 184 HIS A N 1
ATOM 1434 C CA . HIS A 1 184 ? -21.317 30.488 15.382 1.00 97.00 184 HIS A CA 1
ATOM 1435 C C . HIS A 1 184 ? -21.659 29.638 14.153 1.00 97.00 184 HIS A C 1
ATOM 1437 O O . HIS A 1 184 ? -22.658 29.897 13.485 1.00 97.00 184 HIS A O 1
ATOM 1443 N N . ILE A 1 185 ? -20.908 28.556 13.911 1.00 97.06 185 ILE A N 1
ATOM 1444 C CA . ILE A 1 185 ? -21.193 27.622 12.812 1.00 97.06 185 ILE A CA 1
ATOM 1445 C C . ILE A 1 185 ? -22.592 27.010 12.966 1.00 97.06 185 ILE A C 1
ATOM 1447 O O . ILE A 1 185 ? -23.377 26.992 12.021 1.00 97.06 185 ILE A O 1
ATOM 1451 N N . VAL A 1 186 ? -22.945 26.524 14.158 1.00 96.81 186 VAL A N 1
ATOM 1452 C CA . VAL A 1 186 ? -24.241 25.861 14.387 1.00 96.81 186 VAL A CA 1
ATOM 1453 C C . VAL A 1 186 ? -25.427 26.829 14.274 1.00 96.81 186 VAL A C 1
ATOM 1455 O O . VAL A 1 186 ? -26.525 26.411 13.877 1.00 96.81 186 VAL A O 1
ATOM 1458 N N . LYS A 1 187 ? -25.222 28.096 14.646 1.00 97.19 187 LYS A N 1
ATOM 1459 C CA . LYS A 1 187 ? -26.262 29.127 14.672 1.00 97.19 187 LYS A CA 1
ATOM 1460 C C . LYS A 1 187 ? -26.464 29.797 13.314 1.00 97.19 187 LYS A C 1
ATOM 1462 O O . LYS A 1 187 ? -27.606 29.916 12.875 1.00 97.19 187 LYS A O 1
ATOM 1467 N N . ASP A 1 188 ? -25.376 30.204 12.668 1.00 96.25 188 ASP A N 1
ATOM 1468 C CA . ASP A 1 188 ? -25.420 31.175 11.573 1.00 96.25 188 ASP A CA 1
ATOM 1469 C C . ASP A 1 188 ? -25.119 30.550 10.198 1.00 96.25 188 ASP A C 1
ATOM 1471 O O . ASP A 1 188 ? -25.491 31.121 9.171 1.00 96.25 188 ASP A O 1
ATOM 1475 N N . HIS A 1 189 ? -24.507 29.359 10.130 1.00 97.06 189 HIS A N 1
ATOM 1476 C CA . HIS A 1 189 ? -24.203 28.733 8.840 1.00 97.06 189 HIS A CA 1
ATOM 1477 C C . HIS A 1 189 ? -25.412 28.014 8.228 1.00 97.06 189 HIS A C 1
ATOM 1479 O O . HIS A 1 189 ? -26.221 27.371 8.907 1.00 97.06 189 HIS A O 1
ATOM 1485 N N . LYS A 1 190 ? -25.492 28.057 6.891 1.00 96.50 190 LYS A N 1
ATOM 1486 C CA . LYS A 1 190 ? -26.539 27.385 6.110 1.00 96.50 190 LYS A CA 1
ATOM 1487 C C . LYS A 1 190 ? -26.516 25.875 6.362 1.00 96.50 190 LYS A C 1
ATOM 1489 O O . LYS A 1 190 ? -25.473 25.229 6.267 1.00 96.50 190 LYS A O 1
ATOM 1494 N N . ARG A 1 191 ? -27.689 25.296 6.624 1.00 96.12 191 ARG A N 1
ATOM 1495 C CA . ARG A 1 191 ? -27.856 23.843 6.753 1.00 96.12 191 ARG A CA 1
ATOM 1496 C C . ARG A 1 191 ? -28.077 23.191 5.396 1.00 96.12 191 ARG A C 1
ATOM 1498 O O . ARG A 1 191 ? -28.706 23.769 4.515 1.00 96.12 191 ARG A O 1
ATOM 1505 N N . LEU A 1 192 ? -27.589 21.966 5.265 1.00 92.50 192 LEU A N 1
ATOM 1506 C CA . LEU A 1 192 ? -27.853 21.099 4.136 1.00 92.50 192 LEU A CA 1
ATOM 1507 C C . LEU A 1 192 ? -29.341 20.745 4.125 1.00 92.50 192 LEU A C 1
ATOM 1509 O O . LEU A 1 192 ? -29.835 20.070 5.033 1.00 92.50 192 LEU A O 1
ATOM 1513 N N . THR A 1 193 ? -30.035 21.223 3.104 1.00 90.56 193 THR A N 1
ATOM 1514 C CA . THR A 1 193 ? -31.399 20.838 2.758 1.00 90.56 193 THR A CA 1
ATOM 1515 C C . THR A 1 193 ? -31.364 19.623 1.828 1.00 90.56 193 THR A C 1
ATOM 1517 O O . THR A 1 193 ? -30.345 19.343 1.193 1.00 90.56 193 THR A O 1
ATOM 1520 N N . ASN A 1 194 ? -32.446 18.842 1.799 1.00 78.75 194 ASN A N 1
ATOM 1521 C CA . ASN A 1 194 ? -32.570 17.696 0.895 1.00 78.75 194 ASN A CA 1
ATOM 1522 C C . ASN A 1 194 ? -32.835 18.203 -0.532 1.00 78.75 194 ASN A C 1
ATOM 1524 O O . ASN A 1 194 ? -33.949 18.091 -1.030 1.00 78.75 194 ASN A O 1
ATOM 1528 N N . ASP A 1 195 ? -31.817 18.768 -1.173 1.00 68.50 195 ASP A N 1
ATOM 1529 C CA . ASP A 1 195 ? -31.919 19.356 -2.513 1.00 68.50 195 ASP A CA 1
ATOM 1530 C C . ASP A 1 195 ? -31.609 18.314 -3.601 1.00 68.50 195 ASP A C 1
ATOM 1532 O O . ASP A 1 195 ? -30.923 18.610 -4.574 1.00 68.50 195 ASP A O 1
ATOM 1536 N N . ASN A 1 196 ? -32.079 17.071 -3.443 1.00 71.88 196 ASN A N 1
ATOM 1537 C CA . ASN A 1 196 ? -31.797 15.994 -4.405 1.00 71.88 196 ASN A CA 1
ATOM 1538 C C . ASN A 1 196 ? -32.341 16.287 -5.817 1.00 71.88 196 ASN A C 1
ATOM 1540 O O . ASN A 1 196 ? -31.893 15.663 -6.774 1.00 71.88 196 ASN A O 1
ATOM 1544 N N . ASP A 1 197 ? -33.276 17.230 -5.934 1.00 81.94 197 ASP A N 1
ATOM 1545 C CA . ASP A 1 197 ? -33.941 17.593 -7.185 1.00 81.94 197 ASP A CA 1
ATOM 1546 C C . ASP A 1 197 ? -33.316 18.822 -7.874 1.00 81.94 197 ASP A C 1
ATOM 1548 O O . ASP A 1 197 ? -33.830 19.280 -8.893 1.00 81.94 197 ASP A O 1
ATOM 1552 N N . ASP A 1 198 ? -32.224 19.387 -7.341 1.00 89.00 198 ASP A N 1
ATOM 1553 C CA . ASP A 1 198 ? -31.558 20.534 -7.963 1.00 89.00 198 ASP A CA 1
ATOM 1554 C C . ASP A 1 198 ? -30.741 20.088 -9.196 1.00 89.00 198 ASP A C 1
ATOM 1556 O O . ASP A 1 198 ? -29.723 19.404 -9.046 1.00 89.00 198 ASP A O 1
ATOM 1560 N N . PRO A 1 199 ? -31.124 20.502 -10.422 1.00 90.62 199 PRO A N 1
ATOM 1561 C CA . PRO A 1 199 ? -30.470 20.060 -11.654 1.00 90.62 199 PRO A CA 1
ATOM 1562 C C . PRO A 1 199 ? -29.031 20.576 -11.799 1.00 90.62 199 PRO A C 1
ATOM 1564 O O . PRO A 1 199 ? -28.301 20.117 -12.678 1.00 90.62 199 PRO A O 1
ATOM 1567 N N . SER A 1 200 ? -28.606 21.537 -10.968 1.00 92.94 200 SER A N 1
ATOM 1568 C CA . SER A 1 200 ? -27.214 21.992 -10.924 1.00 92.94 200 SER A CA 1
ATOM 1569 C C . SER A 1 200 ? -26.294 21.001 -10.213 1.00 92.94 200 SER A C 1
ATOM 1571 O O . SER A 1 200 ? -25.084 21.036 -10.444 1.00 92.94 200 SER A O 1
ATOM 1573 N N . ILE A 1 201 ? -26.823 20.117 -9.361 1.00 94.75 201 ILE A N 1
ATOM 1574 C CA . ILE A 1 201 ? -26.019 19.157 -8.603 1.00 94.75 201 ILE A CA 1
ATOM 1575 C C . ILE A 1 201 ? -25.571 18.024 -9.529 1.00 94.75 201 ILE A C 1
ATOM 1577 O O . ILE A 1 201 ? -26.372 17.277 -10.080 1.00 94.75 201 ILE A O 1
ATOM 1581 N N . ILE A 1 202 ? -24.255 17.888 -9.677 1.00 93.50 202 ILE A N 1
ATOM 1582 C CA . ILE A 1 202 ? -23.616 16.834 -10.469 1.00 93.50 202 ILE A CA 1
ATOM 1583 C C . ILE A 1 202 ? -23.445 15.569 -9.624 1.00 93.50 202 ILE A C 1
ATOM 1585 O O . ILE A 1 202 ? -23.646 14.462 -10.114 1.00 93.50 202 ILE A O 1
ATOM 1589 N N . ASP A 1 203 ? -22.992 15.725 -8.376 1.00 91.62 203 ASP A N 1
ATOM 1590 C CA . ASP A 1 203 ? -22.672 14.601 -7.494 1.00 91.62 203 ASP A CA 1
ATOM 1591 C C . ASP A 1 203 ? -22.709 15.015 -6.015 1.00 91.62 203 ASP A C 1
ATOM 1593 O O . ASP A 1 203 ? -22.329 16.133 -5.653 1.00 91.62 203 ASP A O 1
ATOM 1597 N N . VAL A 1 204 ? -23.096 14.081 -5.148 1.00 91.50 204 VAL A N 1
ATOM 1598 C CA . VAL A 1 204 ? -23.112 14.230 -3.690 1.00 91.50 204 VAL A CA 1
ATOM 1599 C C . VAL A 1 204 ? -22.226 13.149 -3.083 1.00 91.50 204 VAL A C 1
ATOM 1601 O O . VAL A 1 204 ? -22.568 11.971 -3.036 1.00 91.50 204 VAL A O 1
ATOM 1604 N N . HIS A 1 205 ? -21.075 13.559 -2.559 1.00 91.00 205 HIS A N 1
ATOM 1605 C CA . HIS A 1 205 ? -20.112 12.659 -1.940 1.00 91.00 205 HIS A CA 1
ATOM 1606 C C . HIS A 1 205 ? -20.189 12.764 -0.417 1.00 91.00 205 HIS A C 1
ATOM 1608 O O . HIS A 1 205 ? -19.593 13.656 0.190 1.00 91.00 205 HIS A O 1
ATOM 1614 N N . VAL A 1 206 ? -20.868 11.815 0.223 1.00 88.75 206 VAL A N 1
ATOM 1615 C CA . VAL A 1 206 ? -20.897 11.708 1.688 1.00 88.75 206 VAL A CA 1
ATOM 1616 C C . VAL A 1 206 ? -19.691 10.896 2.172 1.00 88.75 206 VAL A C 1
ATOM 1618 O O . VAL A 1 206 ? -19.649 9.672 2.066 1.00 88.75 206 VAL A O 1
ATOM 1621 N N . LYS A 1 207 ? -18.688 11.577 2.726 1.00 81.94 207 LYS A N 1
ATOM 1622 C CA . LYS A 1 207 ? -17.497 10.970 3.325 1.00 81.94 207 LYS A CA 1
ATOM 1623 C C . LYS A 1 207 ? -17.786 10.563 4.778 1.00 81.94 207 LYS A C 1
ATOM 1625 O O . LYS A 1 207 ? -17.871 11.401 5.673 1.00 81.94 207 LYS A O 1
ATOM 1630 N N . GLY A 1 208 ? -17.848 9.258 5.043 1.00 64.88 208 GLY A N 1
ATOM 1631 C CA . GLY A 1 208 ? -17.770 8.720 6.410 1.00 64.88 208 GLY A CA 1
ATOM 1632 C C . GLY A 1 208 ? -19.045 8.786 7.265 1.00 64.88 208 GLY A C 1
ATOM 1633 O O . GLY A 1 208 ? -18.935 8.634 8.476 1.00 64.88 208 GLY A O 1
ATOM 1634 N N . ALA A 1 209 ? -20.235 8.986 6.678 1.00 48.62 209 ALA A N 1
ATOM 1635 C CA . ALA A 1 209 ? -21.515 8.877 7.405 1.00 48.62 209 ALA A CA 1
ATOM 1636 C C . ALA A 1 209 ? -21.951 7.432 7.666 1.00 48.62 209 ALA A C 1
ATOM 1638 O O . ALA A 1 209 ? -22.735 7.161 8.577 1.00 48.62 209 ALA A O 1
ATOM 1639 N N . GLN A 1 210 ? -21.464 6.484 6.865 1.00 47.41 210 GLN A N 1
ATOM 1640 C CA . GLN A 1 210 ? -21.590 5.092 7.250 1.00 47.41 210 GLN A CA 1
ATOM 1641 C C . GLN A 1 210 ? -20.656 4.902 8.438 1.00 47.41 210 GLN A C 1
ATOM 1643 O O . GLN A 1 210 ? -19.458 5.177 8.324 1.00 47.41 210 GLN A O 1
ATOM 1648 N N . LYS A 1 211 ? -21.199 4.436 9.578 1.00 49.72 211 LYS A N 1
ATOM 1649 C CA . LYS A 1 211 ? -20.372 3.723 10.563 1.00 49.72 211 LYS A CA 1
ATOM 1650 C C . LYS A 1 211 ? -19.428 2.859 9.730 1.00 49.72 211 LYS A C 1
ATOM 1652 O O . LYS A 1 211 ? -19.964 2.154 8.870 1.00 49.72 211 LYS A O 1
ATOM 1657 N N . PRO A 1 212 ? -18.097 2.946 9.896 1.00 50.59 212 PRO A N 1
ATOM 1658 C CA . PRO A 1 212 ? -17.216 2.041 9.177 1.00 50.59 212 PRO A CA 1
ATOM 1659 C C . PRO A 1 212 ? -17.799 0.641 9.377 1.00 50.59 212 PRO A C 1
ATOM 1661 O O . PRO A 1 212 ? -18.023 0.228 10.520 1.00 50.59 212 PRO A O 1
ATOM 1664 N N . GLN A 1 213 ? -18.236 0.006 8.284 1.00 54.00 213 GLN A N 1
ATOM 1665 C CA . GLN A 1 213 ? -18.720 -1.370 8.287 1.00 54.00 213 GLN A CA 1
ATOM 1666 C C . GLN A 1 213 ? -17.511 -2.236 8.638 1.00 54.00 213 GLN A C 1
ATOM 1668 O O . GLN A 1 213 ? -16.829 -2.747 7.755 1.00 54.00 213 GLN A O 1
ATOM 1673 N N . GLY A 1 214 ? -17.174 -2.277 9.928 1.00 68.44 214 GLY A N 1
ATOM 1674 C CA . GLY A 1 214 ? -15.841 -2.661 10.363 1.00 68.44 214 GLY A CA 1
ATOM 1675 C C . GLY A 1 214 ? -14.740 -1.783 9.759 1.00 68.44 214 GLY A C 1
ATOM 1676 O O . GLY A 1 214 ? -14.932 -0.984 8.839 1.00 68.44 214 GLY A O 1
ATOM 1677 N N . ASP A 1 215 ? -13.544 -1.944 10.288 1.00 90.50 215 ASP A N 1
ATOM 1678 C CA . ASP A 1 215 ? -12.353 -1.628 9.517 1.00 90.50 215 ASP A CA 1
ATOM 1679 C C . ASP A 1 215 ? -12.151 -2.742 8.465 1.00 90.50 215 ASP A C 1
ATOM 1681 O O . ASP A 1 215 ? -12.621 -3.870 8.635 1.00 90.50 215 ASP A O 1
ATOM 1685 N N . SER A 1 216 ? -11.459 -2.448 7.362 1.00 94.81 216 SER A N 1
ATOM 1686 C CA . SER A 1 216 ? -11.223 -3.434 6.299 1.00 94.81 216 SER A CA 1
ATOM 1687 C C . SER A 1 216 ? -9.913 -3.212 5.548 1.00 94.81 216 SER A C 1
ATOM 1689 O O . SER A 1 216 ? -9.293 -2.147 5.620 1.00 94.81 216 SER A O 1
ATOM 1691 N N . ASN A 1 217 ? -9.505 -4.204 4.754 1.00 96.50 217 ASN A N 1
ATOM 1692 C CA . ASN A 1 217 ? -8.359 -4.106 3.847 1.00 96.50 217 ASN A CA 1
ATOM 1693 C C . ASN A 1 217 ? -8.660 -3.338 2.539 1.00 96.50 217 ASN A C 1
ATOM 1695 O O . ASN A 1 217 ? -7.858 -3.382 1.603 1.00 96.50 217 ASN A O 1
ATOM 1699 N N . MET A 1 218 ? -9.769 -2.592 2.457 1.00 92.31 218 MET A N 1
ATOM 1700 C CA . MET A 1 218 ? -10.217 -1.921 1.229 1.00 92.31 218 MET A CA 1
ATOM 1701 C C . MET A 1 218 ? -9.189 -0.949 0.636 1.00 92.31 218 MET A C 1
ATOM 1703 O O . MET A 1 218 ? -9.048 -0.833 -0.580 1.00 92.31 218 MET A O 1
ATOM 1707 N N . ALA A 1 219 ? -8.418 -0.266 1.487 1.00 86.00 219 ALA A N 1
ATOM 1708 C CA . ALA A 1 219 ? -7.323 0.587 1.029 1.00 86.00 219 ALA A CA 1
ATOM 1709 C C . ALA A 1 219 ? -6.223 -0.217 0.305 1.00 86.00 219 ALA A C 1
ATOM 1711 O O . ALA A 1 219 ? -5.616 0.277 -0.644 1.00 86.00 219 ALA A O 1
ATOM 1712 N N . GLY A 1 220 ? -5.962 -1.456 0.734 1.00 90.94 220 GLY A N 1
ATOM 1713 C CA . GLY A 1 220 ? -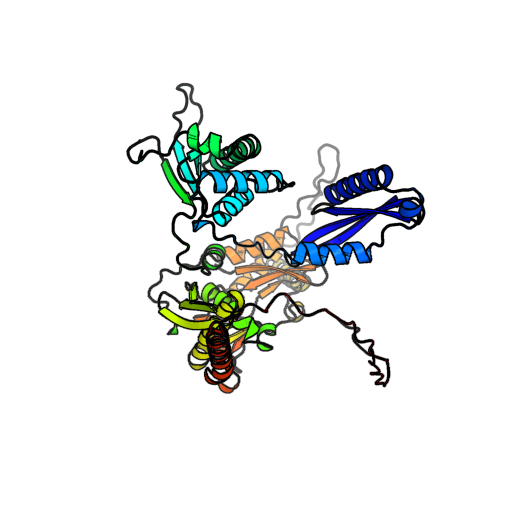5.076 -2.390 0.042 1.00 90.94 220 GLY A CA 1
ATOM 1714 C C . GLY A 1 220 ? -5.640 -2.786 -1.320 1.00 90.94 220 GLY A C 1
ATOM 1715 O O . GLY A 1 220 ? -4.973 -2.579 -2.330 1.00 90.94 220 GLY A O 1
ATOM 1716 N N . LEU A 1 221 ? -6.886 -3.260 -1.352 1.00 92.94 221 LEU A N 1
ATOM 1717 C CA . LEU A 1 221 ? -7.562 -3.699 -2.579 1.00 92.94 221 LEU A CA 1
ATOM 1718 C C . LEU A 1 221 ? -7.590 -2.599 -3.650 1.00 92.94 221 LEU A C 1
ATOM 1720 O O . LEU A 1 221 ? -7.150 -2.825 -4.776 1.00 92.94 221 LEU A O 1
ATOM 1724 N N . LYS A 1 222 ? -7.974 -1.371 -3.270 1.00 86.31 222 LYS A N 1
ATOM 1725 C CA . LYS A 1 222 ? -7.970 -0.202 -4.166 1.00 86.31 222 LYS A CA 1
ATOM 1726 C C . LYS A 1 222 ? -6.577 0.125 -4.703 1.00 86.31 222 LYS A C 1
ATOM 1728 O O . LYS A 1 222 ? -6.433 0.400 -5.889 1.00 86.31 222 LYS A O 1
ATOM 1733 N N . ARG A 1 223 ? -5.538 0.074 -3.859 1.00 84.75 223 ARG A N 1
ATOM 1734 C CA . ARG A 1 223 ? -4.147 0.316 -4.294 1.00 84.75 223 ARG A CA 1
ATOM 1735 C C . ARG A 1 223 ? -3.650 -0.730 -5.288 1.00 84.75 223 ARG A C 1
ATOM 1737 O O . ARG A 1 223 ? -2.854 -0.394 -6.157 1.00 84.75 223 ARG A O 1
ATOM 1744 N N . HIS A 1 224 ? -4.112 -1.971 -5.162 1.00 87.00 224 HIS A N 1
ATOM 1745 C CA . HIS A 1 224 ? -3.749 -3.067 -6.059 1.00 87.00 224 HIS A CA 1
ATOM 1746 C C . HIS A 1 224 ? -4.709 -3.241 -7.244 1.00 87.00 224 HIS A C 1
ATOM 1748 O O . HIS A 1 224 ? -4.490 -4.144 -8.048 1.00 87.00 224 HIS A O 1
ATOM 1754 N N . ASN A 1 225 ? -5.728 -2.380 -7.373 1.00 88.88 225 ASN A N 1
ATOM 1755 C CA . ASN A 1 225 ? -6.787 -2.484 -8.378 1.00 88.88 225 ASN A CA 1
ATOM 1756 C C . ASN A 1 225 ? -7.415 -3.892 -8.423 1.00 88.88 225 ASN A C 1
ATOM 1758 O O . ASN A 1 225 ? -7.605 -4.463 -9.495 1.00 88.88 225 ASN A O 1
ATOM 1762 N N . GLN A 1 226 ? -7.647 -4.469 -7.242 1.00 92.19 226 GLN A N 1
ATOM 1763 C CA . GLN A 1 226 ? -8.251 -5.788 -7.085 1.00 92.19 226 GLN A CA 1
ATOM 1764 C C . GLN A 1 226 ? -9.755 -5.647 -6.893 1.00 92.19 226 GLN A C 1
ATOM 1766 O O . GLN A 1 226 ? -10.197 -4.891 -6.024 1.00 92.19 226 GLN A O 1
ATOM 1771 N N . ASP A 1 227 ? -10.511 -6.409 -7.674 1.00 89.62 227 ASP A N 1
ATOM 1772 C CA . ASP A 1 227 ? -11.944 -6.568 -7.477 1.00 89.62 227 ASP A CA 1
ATOM 1773 C C . ASP A 1 227 ? -12.204 -7.650 -6.418 1.00 89.62 227 ASP A C 1
ATOM 1775 O O . ASP A 1 227 ? -11.651 -8.758 -6.489 1.00 89.62 227 ASP A O 1
ATOM 1779 N N . TYR A 1 228 ? -12.999 -7.290 -5.412 1.00 90.69 228 TYR A N 1
ATOM 1780 C CA . TYR A 1 228 ? -13.372 -8.154 -4.294 1.00 90.69 228 TYR A CA 1
ATOM 1781 C C . TYR A 1 228 ? -14.811 -8.661 -4.389 1.00 90.69 228 TYR A C 1
ATOM 1783 O O . TYR A 1 228 ? -15.180 -9.507 -3.580 1.00 90.69 228 TYR A O 1
ATOM 1791 N N . GLU A 1 229 ? -15.607 -8.172 -5.344 1.00 89.62 229 GLU A N 1
ATOM 1792 C CA . GLU A 1 229 ? -17.022 -8.534 -5.501 1.00 89.62 229 GLU A CA 1
ATOM 1793 C C . GLU A 1 229 ? -17.218 -9.834 -6.295 1.00 89.62 229 GLU A C 1
ATOM 1795 O O . GLU A 1 229 ? -18.346 -10.233 -6.569 1.00 89.62 229 GLU A O 1
ATOM 1800 N N . ASP A 1 230 ? -16.125 -10.522 -6.631 1.00 90.75 230 ASP A N 1
ATOM 1801 C CA . ASP A 1 230 ? -16.151 -11.817 -7.302 1.00 90.75 230 ASP A CA 1
ATOM 1802 C C . ASP A 1 230 ? -16.723 -12.911 -6.374 1.00 90.75 230 ASP A C 1
ATOM 1804 O O . ASP A 1 230 ? -16.056 -13.310 -5.409 1.00 90.75 230 ASP A O 1
ATOM 1808 N N . PRO A 1 231 ? -17.928 -13.443 -6.661 1.00 89.62 231 PRO A N 1
ATOM 1809 C CA . PRO A 1 231 ? -18.571 -14.450 -5.823 1.00 89.62 231 PRO A CA 1
ATOM 1810 C C . PRO A 1 231 ? -17.852 -15.806 -5.853 1.00 89.62 231 PRO A C 1
ATOM 1812 O O . PRO A 1 231 ? -18.112 -16.641 -4.989 1.00 89.62 231 PRO A O 1
ATOM 1815 N N . ALA A 1 232 ? -16.952 -16.048 -6.815 1.00 93.00 232 ALA A N 1
ATOM 1816 C CA . ALA A 1 232 ? -16.151 -17.269 -6.858 1.00 93.00 232 ALA A CA 1
ATOM 1817 C C . ALA A 1 232 ? -15.055 -17.294 -5.777 1.00 93.00 232 ALA A C 1
ATOM 1819 O O . ALA A 1 232 ? -14.536 -18.361 -5.446 1.00 93.00 232 ALA A O 1
ATOM 1820 N N . LYS A 1 233 ? -14.702 -16.134 -5.207 1.00 93.94 233 LYS A N 1
ATOM 1821 C CA . LYS A 1 233 ? -13.689 -16.019 -4.156 1.00 93.94 233 LYS A CA 1
ATOM 1822 C C . LYS A 1 233 ? -14.304 -16.320 -2.793 1.00 93.94 233 LYS A C 1
ATOM 1824 O O . LYS A 1 233 ? -14.849 -15.438 -2.135 1.00 93.94 233 LYS A O 1
ATOM 1829 N N . THR A 1 234 ? -14.158 -17.557 -2.336 1.00 95.56 234 THR A N 1
ATOM 1830 C CA . THR A 1 234 ? -14.543 -17.993 -0.983 1.00 95.56 234 THR A CA 1
ATOM 1831 C C . THR A 1 234 ? -13.312 -18.179 -0.099 1.00 95.56 234 THR A C 1
ATOM 1833 O O . THR A 1 234 ? -12.194 -18.275 -0.606 1.00 95.56 234 THR A O 1
ATOM 1836 N N . GLY A 1 235 ? -13.491 -18.275 1.224 1.00 94.38 235 GLY A N 1
ATOM 1837 C CA . GLY A 1 235 ? -12.382 -18.545 2.152 1.00 94.38 235 GLY A CA 1
ATOM 1838 C C . GLY A 1 235 ? -11.561 -19.794 1.796 1.00 94.38 235 GLY A C 1
ATOM 1839 O O . GLY A 1 235 ? -10.360 -19.803 2.040 1.00 94.38 235 GLY A O 1
ATOM 1840 N N . ASP A 1 236 ? -12.178 -20.777 1.132 1.00 96.44 236 ASP A N 1
ATOM 1841 C CA . ASP A 1 236 ? -11.536 -22.023 0.682 1.00 96.44 236 ASP A CA 1
ATOM 1842 C C . ASP A 1 236 ? -10.599 -21.856 -0.521 1.00 96.44 236 ASP A C 1
ATOM 1844 O O . ASP A 1 236 ? -9.870 -22.775 -0.882 1.00 96.44 236 ASP A O 1
ATOM 1848 N N . THR A 1 237 ? -10.652 -20.703 -1.186 1.00 96.88 237 THR A N 1
ATOM 1849 C CA . THR A 1 237 ? -9.768 -20.377 -2.316 1.00 96.88 237 THR A CA 1
ATOM 1850 C C . THR A 1 237 ? -8.607 -19.478 -1.902 1.00 96.88 237 THR A C 1
ATOM 1852 O O . THR A 1 237 ? -7.815 -19.069 -2.752 1.00 96.88 237 THR A O 1
ATOM 1855 N N . LEU A 1 238 ? -8.507 -19.125 -0.618 1.00 98.31 238 LEU A N 1
ATOM 1856 C CA . LEU A 1 238 ? -7.460 -18.250 -0.111 1.00 98.31 238 LEU A CA 1
ATOM 1857 C C . LEU A 1 238 ? -6.108 -18.968 -0.155 1.00 98.31 238 LEU A C 1
ATOM 1859 O O . LEU A 1 238 ? -5.924 -19.990 0.490 1.00 98.31 238 LEU A O 1
ATOM 1863 N N . VAL A 1 239 ? -5.112 -18.372 -0.807 1.00 98.56 239 VAL A N 1
ATOM 1864 C CA . VAL A 1 239 ? -3.713 -18.782 -0.617 1.00 98.56 239 VAL A CA 1
ATOM 1865 C C . VAL A 1 239 ? -3.046 -17.841 0.374 1.00 98.56 239 VAL A C 1
ATOM 1867 O O . VAL A 1 239 ? -3.037 -16.620 0.180 1.00 98.56 239 VAL A O 1
ATOM 1870 N N . ILE A 1 240 ? -2.480 -18.393 1.442 1.00 98.75 240 ILE A N 1
ATOM 1871 C CA . ILE A 1 240 ? -1.791 -17.608 2.463 1.00 98.75 240 ILE A CA 1
ATOM 1872 C C . ILE A 1 240 ? -0.397 -17.255 1.949 1.00 98.75 240 ILE A C 1
ATOM 1874 O O . ILE A 1 240 ? 0.379 -18.128 1.569 1.00 98.75 240 ILE A O 1
ATOM 1878 N N . LEU A 1 241 ? -0.069 -15.965 1.954 1.00 98.50 241 LEU A N 1
ATOM 1879 C CA . LEU A 1 241 ? 1.253 -15.459 1.606 1.00 98.50 241 LEU A CA 1
ATOM 1880 C C . LEU A 1 241 ? 1.937 -14.936 2.870 1.00 98.50 241 LEU A C 1
ATOM 1882 O O . LEU A 1 241 ? 1.442 -14.001 3.504 1.00 98.50 241 LEU A O 1
ATOM 1886 N N . GLU A 1 242 ? 3.094 -15.495 3.216 1.00 97.44 242 GLU A N 1
ATOM 1887 C CA . GLU A 1 242 ? 3.889 -15.037 4.358 1.00 97.44 242 GLU A CA 1
ATOM 1888 C C . GLU A 1 242 ? 5.312 -14.649 3.947 1.00 97.44 242 GLU A C 1
ATOM 1890 O O . GLU A 1 242 ? 5.970 -15.342 3.174 1.00 97.44 242 GLU A O 1
ATOM 1895 N N . HIS A 1 243 ? 5.812 -13.526 4.463 1.00 96.94 243 HIS A N 1
ATOM 1896 C CA . HIS A 1 243 ? 7.230 -13.200 4.353 1.00 96.94 243 HIS A CA 1
ATOM 1897 C C . HIS A 1 243 ? 8.042 -14.048 5.331 1.00 96.94 243 HIS A C 1
ATOM 1899 O O . HIS A 1 243 ? 7.588 -14.342 6.434 1.00 96.94 243 HIS A O 1
ATOM 1905 N N . GLU A 1 244 ? 9.271 -14.385 4.949 1.00 95.81 244 GLU A N 1
ATOM 1906 C CA . GLU A 1 244 ? 10.200 -15.169 5.770 1.00 95.81 244 GLU A CA 1
ATOM 1907 C C . GLU A 1 244 ? 10.333 -14.656 7.215 1.00 95.81 244 GLU A C 1
ATOM 1909 O O . GLU A 1 244 ? 10.289 -15.444 8.154 1.00 95.81 244 GLU A O 1
ATOM 1914 N N . GLU A 1 245 ? 10.376 -13.340 7.424 1.00 94.06 245 GLU A N 1
ATOM 1915 C CA . GLU A 1 245 ? 10.468 -12.732 8.762 1.00 94.06 245 GLU A CA 1
ATOM 1916 C C . GLU A 1 245 ? 9.233 -12.969 9.635 1.00 94.06 245 GLU A C 1
ATOM 1918 O O . GLU A 1 245 ? 9.328 -12.995 10.860 1.00 94.06 245 GLU A O 1
ATOM 1923 N N . TRP A 1 246 ? 8.060 -13.139 9.023 1.00 95.06 246 TRP A N 1
ATOM 1924 C CA . TRP A 1 246 ? 6.822 -13.378 9.760 1.00 95.06 246 TRP A CA 1
ATOM 1925 C C . TRP A 1 246 ? 6.735 -14.803 10.297 1.00 95.06 246 TRP A C 1
ATOM 1927 O O . TRP A 1 246 ? 6.013 -15.044 11.263 1.00 95.06 246 TRP A O 1
ATOM 1937 N N . THR A 1 247 ? 7.507 -15.729 9.726 1.00 92.00 247 THR A N 1
ATOM 1938 C CA . THR A 1 247 ? 7.538 -17.126 10.175 1.00 92.00 247 THR A CA 1
ATOM 1939 C C . THR A 1 247 ? 8.131 -17.286 11.574 1.00 92.00 247 THR A C 1
ATOM 1941 O O . THR A 1 247 ? 7.792 -18.243 12.264 1.00 92.00 247 THR A O 1
ATOM 1944 N N . LEU A 1 248 ? 8.940 -16.317 12.024 1.00 93.62 248 LEU A N 1
ATOM 1945 C CA . LEU A 1 248 ? 9.546 -16.298 13.359 1.00 93.62 248 LEU A CA 1
ATOM 1946 C C . LEU A 1 248 ? 8.520 -16.063 14.479 1.00 93.62 248 LEU A C 1
ATOM 1948 O O . LEU A 1 248 ? 8.729 -16.506 15.602 1.00 93.62 248 LEU A O 1
ATOM 1952 N N . ASP A 1 249 ? 7.417 -15.366 14.185 1.00 96.31 249 ASP A N 1
ATOM 1953 C CA . ASP A 1 249 ? 6.351 -15.078 15.151 1.00 96.31 249 ASP A CA 1
ATOM 1954 C C . ASP A 1 249 ? 5.004 -14.910 14.432 1.00 96.31 249 ASP A C 1
ATOM 1956 O O . ASP A 1 249 ? 4.435 -13.816 14.318 1.00 96.31 249 ASP A O 1
ATOM 1960 N N . ARG A 1 250 ? 4.484 -16.032 13.918 1.00 97.12 250 ARG A N 1
ATOM 1961 C CA . ARG A 1 250 ? 3.217 -16.062 13.166 1.00 97.12 250 ARG A CA 1
ATOM 1962 C C . ARG A 1 250 ? 2.042 -15.537 13.979 1.00 97.12 250 ARG A C 1
ATOM 1964 O O . ARG A 1 250 ? 1.140 -14.930 13.414 1.00 97.12 250 ARG A O 1
ATOM 1971 N N . LYS A 1 251 ? 2.048 -15.739 15.298 1.00 96.81 251 LYS A N 1
ATOM 1972 C CA . LYS A 1 251 ? 0.978 -15.285 16.190 1.00 96.81 251 LYS A CA 1
ATOM 1973 C C . LYS A 1 251 ? 0.935 -13.763 16.270 1.00 96.81 251 LYS A C 1
ATOM 1975 O O . LYS A 1 251 ? -0.124 -13.170 16.065 1.00 96.81 251 LYS A O 1
ATOM 1980 N N . ARG A 1 252 ? 2.073 -13.109 16.521 1.00 95.88 252 ARG A N 1
ATOM 1981 C CA . ARG A 1 252 ? 2.146 -11.641 16.563 1.00 95.88 252 ARG A CA 1
ATOM 1982 C C . ARG A 1 252 ? 1.897 -11.016 15.195 1.00 95.88 252 ARG A C 1
ATOM 1984 O O . ARG A 1 252 ? 1.293 -9.947 15.123 1.00 95.88 252 ARG A O 1
ATOM 1991 N N . GLN A 1 253 ? 2.336 -11.681 14.126 1.00 97.62 253 GLN A N 1
ATOM 1992 C CA . GLN A 1 253 ? 2.187 -11.207 12.748 1.00 97.62 253 GLN A CA 1
ATOM 1993 C C . GLN A 1 253 ? 0.879 -11.642 12.076 1.00 97.62 253 GLN A C 1
ATOM 1995 O O . GLN A 1 253 ? 0.649 -11.283 10.922 1.00 97.62 253 GLN A O 1
ATOM 2000 N N . ALA A 1 254 ? -0.009 -12.359 12.774 1.00 98.31 254 ALA A N 1
ATOM 2001 C CA . ALA A 1 254 ? -1.175 -12.991 12.161 1.00 98.31 254 ALA A CA 1
ATOM 2002 C C . ALA A 1 254 ? -2.075 -12.003 11.409 1.00 98.31 254 ALA A C 1
ATOM 2004 O O . ALA A 1 254 ? -2.510 -12.266 10.289 1.00 98.31 254 ALA A O 1
ATOM 2005 N N . PHE A 1 255 ? -2.304 -10.825 11.996 1.00 98.38 255 PHE A N 1
ATOM 2006 C CA . PHE A 1 255 ? -3.096 -9.773 11.363 1.00 98.38 255 PHE A CA 1
ATOM 2007 C C . PHE A 1 255 ? -2.443 -9.238 10.076 1.00 98.38 255 PHE A C 1
ATOM 2009 O O . PHE A 1 255 ? -3.136 -9.019 9.080 1.00 98.38 255 PHE A O 1
ATOM 2016 N N . CYS A 1 256 ? -1.117 -9.066 10.070 1.00 97.88 256 CYS A N 1
ATOM 2017 C CA . CYS A 1 256 ? -0.356 -8.638 8.894 1.00 97.88 256 CYS A CA 1
ATOM 2018 C C . CYS A 1 256 ? -0.414 -9.694 7.783 1.00 97.88 256 CYS A C 1
ATOM 2020 O O . CYS A 1 256 ? -0.746 -9.352 6.647 1.00 97.88 256 CYS A O 1
ATOM 2022 N N . ILE A 1 257 ? -0.166 -10.964 8.128 1.00 98.44 257 ILE A N 1
ATOM 2023 C CA . ILE A 1 257 ? -0.220 -12.110 7.207 1.00 98.44 257 ILE A CA 1
ATOM 2024 C C . ILE A 1 257 ? -1.603 -12.198 6.559 1.00 98.44 257 ILE A C 1
ATOM 2026 O O . ILE A 1 257 ? -1.710 -12.227 5.332 1.00 98.44 257 ILE A O 1
ATOM 2030 N N . LEU A 1 258 ? -2.670 -12.183 7.363 1.00 98.25 258 LEU A N 1
ATOM 2031 C CA . LEU A 1 258 ? -4.039 -12.337 6.872 1.00 98.25 258 LEU A CA 1
ATOM 2032 C C . LEU A 1 258 ? -4.465 -11.155 5.991 1.00 98.25 258 LEU A C 1
ATOM 2034 O O . LEU A 1 258 ? -5.034 -11.357 4.921 1.00 98.25 258 LEU A O 1
ATOM 2038 N N . THR A 1 259 ? -4.132 -9.922 6.389 1.00 98.19 259 THR A N 1
ATOM 2039 C CA . THR A 1 259 ? -4.432 -8.715 5.600 1.00 98.19 259 THR A CA 1
ATOM 2040 C C . THR A 1 259 ? -3.698 -8.724 4.259 1.00 98.19 259 THR A C 1
ATOM 2042 O O . THR A 1 259 ? -4.291 -8.403 3.224 1.00 98.19 259 THR A O 1
ATOM 2045 N N . TYR A 1 260 ? -2.413 -9.092 4.261 1.00 98.19 260 TYR A N 1
ATOM 2046 C CA . TYR A 1 260 ? -1.597 -9.180 3.051 1.00 98.19 260 TYR A CA 1
ATOM 2047 C C . TYR A 1 260 ? -2.091 -10.287 2.115 1.00 98.19 260 TYR A C 1
ATOM 2049 O O . TYR A 1 260 ? -2.271 -10.043 0.919 1.00 98.19 260 TYR A O 1
ATOM 2057 N N 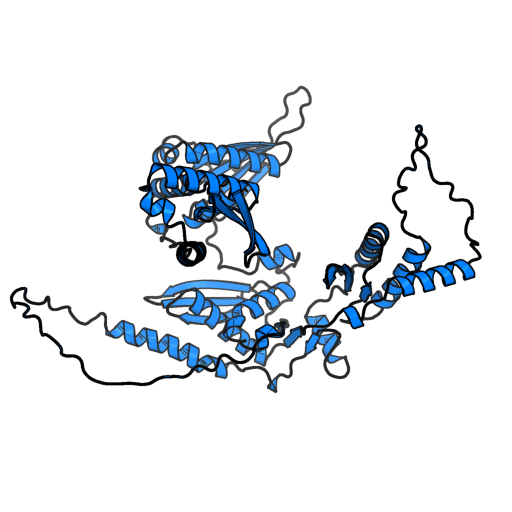. SER A 1 261 ? -2.390 -11.463 2.671 1.00 98.44 261 SER A N 1
ATOM 2058 C CA . SER A 1 261 ? -2.933 -12.607 1.937 1.00 98.44 261 SER A CA 1
ATOM 2059 C C . SER A 1 261 ? -4.276 -12.253 1.304 1.00 98.44 261 SER A C 1
ATOM 2061 O O . SER A 1 261 ? -4.408 -12.326 0.086 1.00 98.44 261 SER A O 1
ATOM 2063 N N . ALA A 1 262 ? -5.242 -11.756 2.084 1.00 98.25 262 ALA A N 1
ATOM 2064 C CA . ALA A 1 262 ? -6.551 -11.365 1.565 1.00 98.25 262 ALA A CA 1
ATOM 2065 C C . ALA A 1 262 ? -6.437 -10.298 0.464 1.00 98.25 262 ALA A C 1
ATOM 2067 O O . ALA A 1 262 ? -7.044 -10.429 -0.592 1.00 98.25 262 ALA A O 1
ATOM 2068 N N . THR A 1 263 ? -5.592 -9.279 0.653 1.00 97.81 263 THR A N 1
ATOM 2069 C CA . THR A 1 263 ? -5.382 -8.235 -0.365 1.00 97.81 263 THR A CA 1
ATOM 2070 C C . THR A 1 263 ? -4.796 -8.803 -1.658 1.00 97.81 263 THR A C 1
ATOM 2072 O O . THR A 1 263 ? -5.244 -8.442 -2.743 1.00 97.81 263 THR A O 1
ATOM 2075 N N . SER A 1 264 ? -3.814 -9.701 -1.552 1.00 97.00 264 SER A N 1
ATOM 2076 C CA . SER A 1 264 ? -3.138 -10.298 -2.711 1.00 97.00 264 SER A CA 1
ATOM 2077 C C . SER A 1 264 ? -4.028 -11.272 -3.481 1.00 97.00 264 SER A C 1
ATOM 2079 O O . SER A 1 264 ? -3.891 -11.380 -4.692 1.00 97.00 264 SER A O 1
ATOM 2081 N N . ASN A 1 265 ? -4.968 -11.929 -2.795 1.00 97.62 265 ASN A N 1
ATOM 2082 C CA . ASN A 1 265 ? -6.005 -12.769 -3.406 1.00 97.62 265 ASN A CA 1
ATOM 2083 C C . ASN A 1 265 ? -7.201 -11.941 -3.932 1.00 97.62 265 ASN A C 1
ATOM 2085 O O . ASN A 1 265 ? -8.154 -12.487 -4.489 1.00 97.62 265 ASN A O 1
ATOM 2089 N N . GLY A 1 266 ? -7.194 -10.616 -3.740 1.00 96.75 266 GLY A N 1
ATOM 2090 C CA . GLY A 1 266 ? -8.322 -9.750 -4.072 1.00 96.75 266 GLY A CA 1
ATOM 2091 C C . GLY A 1 266 ? -9.591 -10.117 -3.298 1.00 96.75 266 GLY A C 1
ATOM 2092 O O . GLY A 1 266 ? -10.657 -10.226 -3.889 1.00 96.75 266 GLY A O 1
ATOM 2093 N N . MET A 1 267 ? -9.460 -10.372 -1.998 1.00 98.00 267 MET A N 1
ATOM 2094 C CA . MET A 1 267 ? -10.550 -10.715 -1.090 1.00 98.00 267 MET A CA 1
ATOM 2095 C C . MET A 1 267 ? -10.772 -9.627 -0.044 1.00 98.00 267 MET A C 1
ATOM 2097 O O . MET A 1 267 ? -9.817 -9.050 0.490 1.00 98.00 267 MET A O 1
ATOM 2101 N N . LEU A 1 268 ? -12.040 -9.386 0.289 1.00 96.81 268 LEU A N 1
ATOM 2102 C CA . LEU A 1 268 ? -12.423 -8.458 1.346 1.00 96.81 268 LEU A CA 1
ATOM 2103 C C . LEU A 1 268 ? -12.214 -9.087 2.728 1.00 96.81 268 LEU A C 1
ATOM 2105 O O . LEU A 1 268 ? -12.915 -10.023 3.103 1.00 96.81 268 LEU A O 1
ATOM 2109 N N . LEU A 1 269 ? -11.280 -8.533 3.499 1.00 97.88 269 LEU A N 1
ATOM 2110 C CA . LEU A 1 269 ? -11.099 -8.825 4.918 1.00 97.88 269 LEU A CA 1
ATOM 2111 C C . LEU A 1 269 ? -11.669 -7.666 5.737 1.00 97.88 269 LEU A C 1
ATOM 2113 O O . LEU A 1 269 ? -11.228 -6.524 5.587 1.00 97.88 269 LEU A O 1
ATOM 2117 N N . GLN A 1 270 ? -12.617 -7.971 6.615 1.00 96.12 270 GLN A N 1
ATOM 2118 C CA . GLN A 1 270 ? -13.265 -7.025 7.518 1.00 96.12 270 GLN A CA 1
ATOM 2119 C C . GLN A 1 270 ? -13.033 -7.437 8.964 1.00 96.12 270 GLN A C 1
ATOM 2121 O O . GLN A 1 270 ? -13.028 -8.623 9.293 1.00 96.12 270 GLN A O 1
ATOM 2126 N N . TRP A 1 271 ? -12.878 -6.457 9.846 1.00 97.19 271 TRP A N 1
ATOM 2127 C CA . TRP A 1 271 ? -12.851 -6.693 11.281 1.00 97.19 271 TRP A CA 1
ATOM 2128 C C . TRP A 1 271 ? -13.666 -5.643 12.020 1.00 97.19 271 TRP A C 1
ATOM 2130 O O . TRP A 1 271 ? -13.614 -4.448 11.731 1.00 97.19 271 TRP A O 1
ATOM 2140 N N . ASN A 1 272 ? -14.426 -6.095 13.007 1.00 95.69 272 ASN A N 1
ATOM 2141 C CA . ASN A 1 272 ? -15.215 -5.236 13.870 1.00 95.69 272 ASN A CA 1
ATOM 2142 C C . ASN A 1 272 ? -14.738 -5.410 15.306 1.00 95.69 272 ASN A C 1
ATOM 2144 O O . ASN A 1 272 ? -14.579 -6.533 15.771 1.00 95.69 272 ASN A O 1
ATOM 2148 N N . THR A 1 273 ? -14.492 -4.304 16.007 1.00 95.19 273 THR A N 1
ATOM 2149 C CA . THR A 1 273 ? -14.109 -4.334 17.422 1.00 95.19 273 THR A CA 1
ATOM 2150 C C . THR A 1 273 ? -15.173 -3.634 18.248 1.00 95.19 273 THR A C 1
ATOM 2152 O O . THR A 1 273 ? -15.360 -2.421 18.136 1.00 95.19 273 THR A O 1
ATOM 2155 N N . SER A 1 274 ? -15.844 -4.383 19.112 1.00 94.44 274 SER A N 1
ATOM 2156 C CA . SER A 1 274 ? -16.845 -3.875 20.048 1.00 94.44 274 SER A CA 1
ATOM 2157 C C . SER A 1 274 ? -16.357 -4.006 21.485 1.00 94.44 274 SER A C 1
ATOM 2159 O O . SER A 1 274 ? -15.649 -4.946 21.831 1.00 94.44 274 SER A O 1
ATOM 2161 N N . GLN A 1 275 ? -16.743 -3.068 22.344 1.00 94.19 275 GLN A N 1
ATOM 2162 C CA . GLN A 1 275 ? -16.503 -3.193 23.778 1.00 94.19 275 GLN A CA 1
ATOM 2163 C C . GLN A 1 275 ? -17.580 -4.085 24.411 1.00 94.19 275 GLN A C 1
ATOM 2165 O O . GLN A 1 275 ? -18.767 -3.877 24.170 1.00 94.19 275 GLN A O 1
ATOM 2170 N N . GLU A 1 276 ? -17.165 -5.051 25.226 1.00 92.75 276 GLU A N 1
ATOM 2171 C CA . GLU A 1 276 ? -18.033 -5.977 25.954 1.00 92.75 276 GLU A CA 1
ATOM 2172 C C . GLU A 1 276 ? -17.592 -6.004 27.426 1.00 92.75 276 GLU A C 1
ATOM 2174 O O . GLU A 1 276 ? -16.605 -6.641 27.801 1.00 92.75 276 GLU A O 1
ATOM 2179 N N . GLY A 1 277 ? -18.278 -5.221 28.264 1.00 91.38 277 GLY A N 1
ATOM 2180 C CA . GLY A 1 277 ? -17.853 -4.973 29.643 1.00 91.38 277 GLY A CA 1
ATOM 2181 C C . GLY A 1 277 ? -16.485 -4.281 29.707 1.00 91.38 277 GLY A C 1
ATOM 2182 O O . GLY A 1 277 ? -16.295 -3.201 29.141 1.00 91.38 277 GLY A O 1
ATOM 2183 N N . ASN A 1 278 ? -15.529 -4.920 30.387 1.00 91.31 278 ASN A N 1
ATOM 2184 C CA . ASN A 1 278 ? -14.152 -4.431 30.546 1.00 91.31 278 ASN A CA 1
ATOM 2185 C C . ASN A 1 278 ? -13.190 -4.945 29.461 1.00 91.31 278 ASN A C 1
ATOM 2187 O O . ASN A 1 278 ? -11.984 -4.730 29.558 1.00 91.31 278 ASN A O 1
ATOM 2191 N N . MET A 1 279 ? -13.705 -5.641 28.448 1.00 95.56 279 MET A N 1
ATOM 2192 C CA . MET A 1 279 ? -12.915 -6.183 27.349 1.00 95.56 279 MET A CA 1
ATOM 2193 C C . MET A 1 279 ? -13.336 -5.589 26.012 1.00 95.56 279 MET A C 1
ATOM 2195 O O . MET A 1 279 ? -14.403 -4.995 25.857 1.00 95.56 279 MET A O 1
ATOM 2199 N N . PHE A 1 280 ? -12.502 -5.827 25.012 1.00 95.81 280 PHE A N 1
ATOM 2200 C CA . PHE A 1 280 ? -12.829 -5.654 23.611 1.00 95.81 280 PHE A CA 1
ATOM 2201 C C . PHE A 1 280 ? -12.990 -7.028 22.974 1.00 95.81 280 PHE A C 1
ATOM 2203 O O . PHE A 1 280 ? -12.091 -7.861 23.076 1.00 95.81 280 PHE A O 1
ATOM 2210 N N . LYS A 1 281 ? -14.125 -7.246 22.313 1.00 97.25 281 LYS A N 1
ATOM 2211 C CA . LYS A 1 281 ? -14.349 -8.358 21.395 1.00 97.25 281 LYS A CA 1
ATOM 2212 C C . LYS A 1 281 ? -13.987 -7.896 19.989 1.00 97.25 281 LYS A C 1
ATOM 2214 O O . LYS A 1 281 ? -14.416 -6.818 19.578 1.00 97.25 281 LYS A O 1
ATOM 2219 N N . CYS A 1 282 ? -13.209 -8.692 19.266 1.00 97.88 282 CYS A N 1
ATOM 2220 C CA . CYS A 1 282 ? -12.975 -8.495 17.844 1.00 97.88 282 CYS A CA 1
ATOM 2221 C C . CYS A 1 282 ? -13.491 -9.699 17.056 1.00 97.88 282 CYS A C 1
ATOM 2223 O O . CYS A 1 282 ? -13.158 -10.832 17.394 1.00 97.88 282 CYS A O 1
ATOM 2225 N N . ASP A 1 283 ? -14.277 -9.430 16.017 1.00 97.94 283 ASP A N 1
ATOM 2226 C CA . ASP A 1 283 ? -14.776 -10.400 15.045 1.00 97.94 283 ASP A CA 1
ATOM 2227 C C . ASP A 1 283 ? -14.121 -10.112 13.688 1.00 97.94 283 ASP A C 1
ATOM 2229 O O . ASP A 1 283 ? -14.103 -8.960 13.243 1.00 97.94 283 ASP A O 1
ATOM 2233 N N . ILE A 1 284 ? -13.589 -11.141 13.030 1.00 98.25 284 ILE A N 1
ATOM 2234 C CA . ILE A 1 284 ? -12.945 -11.058 11.715 1.00 98.25 284 ILE A CA 1
ATOM 2235 C C . ILE A 1 284 ? -13.744 -11.880 10.712 1.00 98.25 284 ILE A C 1
ATOM 2237 O O . ILE A 1 284 ? -14.070 -13.043 10.951 1.00 98.25 284 ILE A O 1
ATOM 2241 N N . SER A 1 285 ? -14.040 -11.265 9.570 1.00 97.75 285 SER A N 1
ATOM 2242 C CA . SER A 1 285 ? -14.745 -11.886 8.454 1.00 97.75 285 SER A CA 1
ATOM 2243 C C . SER A 1 285 ? -13.941 -11.761 7.162 1.00 97.75 285 SER A C 1
ATOM 2245 O O . SER A 1 285 ? -13.355 -10.714 6.889 1.00 97.75 285 SER A O 1
ATOM 2247 N N . LEU A 1 286 ? -13.930 -12.820 6.359 1.00 97.69 286 LEU A N 1
ATOM 2248 C CA . LEU A 1 286 ? -13.345 -12.865 5.022 1.00 97.69 286 LEU A CA 1
ATOM 2249 C C . LEU A 1 286 ? -14.466 -13.150 4.024 1.00 97.69 286 LEU A C 1
ATOM 2251 O O . LEU A 1 286 ? -15.169 -14.146 4.163 1.00 97.69 286 LEU A O 1
ATOM 2255 N N . GLN A 1 287 ? -14.665 -12.254 3.058 1.00 95.50 287 GLN A N 1
ATOM 2256 C CA . GLN A 1 287 ? -15.778 -12.309 2.104 1.00 95.50 287 GLN A CA 1
ATOM 2257 C C . GLN A 1 287 ? -17.132 -12.529 2.794 1.00 95.50 287 GLN A C 1
ATOM 2259 O O . GLN A 1 287 ? -17.870 -13.464 2.496 1.00 95.50 287 GLN A O 1
ATOM 2264 N N . ASN A 1 288 ? -17.428 -11.680 3.786 1.00 94.06 288 ASN A N 1
ATOM 2265 C CA . ASN A 1 288 ? -18.631 -11.741 4.628 1.00 94.06 288 ASN A CA 1
ATOM 2266 C C . ASN A 1 288 ? -18.813 -13.043 5.437 1.00 94.06 288 ASN A C 1
ATOM 2268 O O . ASN A 1 288 ? -19.837 -13.213 6.094 1.00 94.06 288 ASN A O 1
ATOM 2272 N N . THR A 1 289 ? -17.828 -13.944 5.437 1.00 96.62 289 THR A N 1
ATOM 2273 C CA . THR A 1 289 ? -17.843 -15.178 6.228 1.00 96.62 289 THR A CA 1
ATOM 2274 C C . THR A 1 289 ? -17.012 -14.979 7.485 1.00 96.62 289 THR A C 1
ATOM 2276 O O . THR A 1 289 ? -15.843 -14.610 7.399 1.00 96.62 289 THR A O 1
ATOM 2279 N N . HIS A 1 290 ? -17.595 -15.205 8.662 1.00 97.75 290 HIS A N 1
ATOM 2280 C CA . HIS A 1 290 ? -16.868 -15.128 9.932 1.00 97.75 290 HIS A CA 1
ATOM 2281 C C . HIS A 1 290 ? -15.808 -16.233 10.006 1.00 97.75 290 HIS A C 1
ATOM 2283 O O . HIS A 1 290 ? -16.124 -17.403 9.807 1.00 97.75 290 HIS A O 1
ATOM 2289 N N . ILE A 1 291 ? -14.554 -15.858 10.269 1.00 98.12 291 ILE A N 1
ATOM 2290 C CA . ILE A 1 291 ? -13.418 -16.797 10.304 1.00 98.12 291 ILE A CA 1
ATOM 2291 C C . ILE A 1 291 ? -12.670 -16.794 11.639 1.00 98.12 291 ILE A C 1
ATOM 2293 O O . ILE A 1 291 ? -11.963 -17.752 11.955 1.00 98.12 291 ILE A O 1
ATOM 2297 N N . GLY A 1 292 ? -12.830 -15.755 12.459 1.00 98.00 292 GLY A N 1
ATOM 2298 C CA . GLY A 1 292 ? -12.175 -15.690 13.759 1.00 98.00 292 GLY A CA 1
ATOM 2299 C C . GLY A 1 292 ? -12.803 -14.675 14.693 1.00 98.00 292 GLY A C 1
ATOM 2300 O O . GLY A 1 292 ? -13.328 -13.647 14.273 1.00 98.00 292 GLY A O 1
ATOM 2301 N N . GLU A 1 293 ? -12.707 -14.965 15.982 1.00 98.19 293 GLU A N 1
ATOM 2302 C CA . GLU A 1 293 ? -13.083 -14.052 17.052 1.00 98.19 293 GLU A CA 1
ATOM 2303 C C . GLU A 1 293 ? -12.129 -14.203 18.236 1.00 98.19 293 GLU A C 1
ATOM 2305 O O . GLU A 1 293 ? -11.552 -15.272 18.453 1.00 98.19 293 GLU A O 1
ATOM 2310 N N . ALA A 1 294 ? -11.955 -13.127 19.000 1.00 98.19 294 ALA A N 1
ATOM 2311 C CA . ALA A 1 294 ? -11.261 -13.156 20.283 1.00 98.19 294 ALA A CA 1
ATOM 2312 C C . ALA A 1 294 ? -11.690 -11.987 21.173 1.00 98.19 294 ALA A C 1
ATOM 2314 O O . ALA A 1 294 ? -12.159 -10.949 20.695 1.00 98.19 294 ALA A O 1
ATOM 2315 N N . LYS A 1 295 ? -11.477 -12.138 22.483 1.00 97.50 295 LYS A N 1
ATOM 2316 C CA . LYS A 1 295 ? -11.644 -11.070 23.474 1.00 97.50 295 LYS A CA 1
ATOM 2317 C C . LYS A 1 295 ? -10.303 -10.757 24.130 1.00 97.50 295 LYS A C 1
ATOM 2319 O O . LYS A 1 295 ? -9.539 -11.668 24.430 1.00 97.50 295 LYS A O 1
ATOM 2324 N N . ALA A 1 296 ? -10.019 -9.481 24.375 1.00 96.94 296 ALA A N 1
ATOM 2325 C CA . ALA A 1 296 ? -8.838 -9.059 25.131 1.00 96.94 296 ALA A CA 1
ATOM 2326 C C . ALA A 1 296 ? -9.064 -7.727 25.861 1.00 96.94 296 ALA A C 1
ATOM 2328 O O . ALA A 1 296 ? -10.014 -7.001 25.581 1.00 96.94 296 ALA A O 1
ATOM 2329 N N . MET A 1 297 ? -8.146 -7.367 26.761 1.00 94.62 297 MET A N 1
ATOM 2330 C CA . MET A 1 297 ? -8.200 -6.104 27.517 1.00 94.62 297 MET A CA 1
ATOM 2331 C C . MET A 1 297 ? -7.965 -4.848 26.660 1.00 94.62 297 MET A C 1
ATOM 2333 O O . MET A 1 297 ? -8.329 -3.747 27.063 1.00 94.62 297 MET A O 1
ATOM 2337 N N . SER A 1 298 ? -7.368 -4.985 25.472 1.00 95.62 298 SER A N 1
ATOM 2338 C CA . SER A 1 298 ? -7.126 -3.872 24.547 1.00 95.62 298 SER A CA 1
ATOM 2339 C C . SER A 1 298 ? -7.619 -4.201 23.139 1.00 95.62 298 SER A C 1
ATOM 2341 O O . SER A 1 298 ? -7.572 -5.354 22.708 1.00 95.62 298 SER A O 1
ATOM 2343 N N . LYS A 1 299 ? -8.060 -3.175 22.395 1.00 94.88 299 LYS A N 1
ATOM 2344 C CA . LYS A 1 299 ? -8.543 -3.312 21.007 1.00 94.88 299 LYS A CA 1
ATOM 2345 C C . LYS A 1 299 ? -7.516 -3.998 20.102 1.00 94.88 299 LYS A C 1
ATOM 2347 O O . LYS A 1 299 ? -7.854 -4.925 19.373 1.00 94.88 299 LYS A O 1
ATOM 2352 N N . ASN A 1 300 ? -6.253 -3.572 20.188 1.00 95.56 300 ASN A N 1
ATOM 2353 C CA . ASN A 1 300 ? -5.170 -4.119 19.368 1.00 95.56 300 ASN A CA 1
ATOM 2354 C C . ASN A 1 300 ? -4.901 -5.593 19.684 1.00 95.56 300 ASN A C 1
ATOM 2356 O O . ASN A 1 300 ? -4.717 -6.384 18.761 1.00 95.56 300 ASN A O 1
ATOM 2360 N N . ASN A 1 301 ? -4.911 -5.971 20.967 1.00 96.69 301 ASN A N 1
ATOM 2361 C CA . ASN A 1 301 ? -4.699 -7.362 21.353 1.00 96.69 301 ASN A CA 1
ATOM 2362 C C . ASN A 1 301 ? -5.882 -8.245 20.928 1.00 96.69 301 ASN A C 1
ATOM 2364 O O . ASN A 1 301 ? -5.667 -9.324 20.388 1.00 96.69 301 ASN A O 1
ATOM 2368 N N . ALA A 1 302 ? -7.121 -7.760 21.080 1.00 97.69 302 ALA A N 1
ATOM 2369 C CA . ALA A 1 302 ? -8.318 -8.481 20.641 1.00 97.69 302 ALA A CA 1
ATOM 2370 C C . ALA A 1 302 ? -8.280 -8.743 19.130 1.00 97.69 302 ALA A C 1
ATOM 2372 O O . ALA A 1 302 ? -8.510 -9.867 18.695 1.00 97.69 302 ALA A O 1
ATOM 2373 N N . ARG A 1 303 ? -7.907 -7.732 18.333 1.00 97.88 303 ARG A N 1
ATOM 2374 C CA . ARG A 1 303 ? -7.747 -7.864 16.879 1.00 97.88 303 ARG A CA 1
ATOM 2375 C C . ARG A 1 303 ? -6.663 -8.869 16.499 1.00 97.88 303 ARG A C 1
ATOM 2377 O O . ARG A 1 303 ? -6.901 -9.729 15.658 1.00 97.88 303 ARG A O 1
ATOM 2384 N N . ASN A 1 304 ? -5.478 -8.769 17.099 1.00 97.81 304 ASN A N 1
ATOM 2385 C CA . ASN A 1 304 ? -4.371 -9.665 16.763 1.00 97.81 304 ASN A CA 1
ATOM 2386 C C . ASN A 1 304 ? -4.668 -11.116 17.174 1.00 97.81 304 ASN A C 1
ATOM 2388 O O . ASN A 1 304 ? -4.360 -12.026 16.412 1.00 97.81 304 ASN A O 1
ATOM 2392 N N . LEU A 1 305 ? -5.319 -11.340 18.321 1.00 98.06 305 LEU A N 1
ATOM 2393 C CA . LEU A 1 305 ? -5.748 -12.676 18.744 1.00 98.06 305 LEU A CA 1
ATOM 2394 C C . LEU A 1 305 ? -6.862 -13.242 17.862 1.00 98.06 305 LEU A C 1
ATOM 2396 O O . LEU A 1 305 ? -6.806 -14.416 17.512 1.00 98.06 305 LEU A O 1
ATOM 2400 N N . ALA A 1 306 ? -7.834 -12.422 17.453 1.00 98.50 306 ALA A N 1
ATOM 2401 C CA . ALA A 1 306 ? -8.870 -12.850 16.514 1.00 98.50 306 ALA A CA 1
ATOM 2402 C C . ALA A 1 306 ? -8.254 -13.230 15.157 1.00 98.50 306 ALA A C 1
ATOM 2404 O O . ALA A 1 306 ? -8.652 -14.223 14.550 1.00 98.50 306 ALA A O 1
ATOM 2405 N N . ALA A 1 307 ? -7.231 -12.491 14.713 1.00 98.50 307 ALA A N 1
ATOM 2406 C CA . ALA A 1 307 ? -6.489 -12.804 13.496 1.00 98.50 307 ALA A CA 1
ATOM 2407 C C . ALA A 1 307 ? -5.646 -14.075 13.633 1.00 98.50 307 ALA A C 1
ATOM 2409 O O . ALA A 1 307 ? -5.616 -14.862 12.696 1.00 98.50 307 ALA A O 1
ATOM 2410 N N . ALA A 1 308 ? -5.000 -14.306 14.780 1.00 98.44 308 ALA A N 1
ATOM 2411 C CA . ALA A 1 308 ? -4.270 -15.545 15.049 1.00 98.44 308 ALA A CA 1
ATOM 2412 C C . ALA A 1 308 ? -5.213 -16.757 15.082 1.00 98.44 308 ALA A C 1
ATOM 2414 O O . ALA A 1 308 ? -4.933 -17.762 14.437 1.00 98.44 308 ALA A O 1
ATOM 2415 N N . SER A 1 309 ? -6.365 -16.618 15.746 1.00 98.50 309 SER A N 1
ATOM 2416 C CA . SER A 1 309 ? -7.452 -17.605 15.757 1.00 98.50 309 SER A CA 1
ATOM 2417 C C . SER A 1 309 ? -7.907 -17.963 14.338 1.00 98.50 309 SER A C 1
ATOM 2419 O O . SER A 1 309 ? -7.952 -19.140 13.988 1.00 98.50 309 SER A O 1
ATOM 2421 N N . ALA A 1 310 ? -8.164 -16.963 13.489 1.00 98.56 310 ALA A N 1
ATOM 2422 C CA . ALA A 1 310 ? -8.529 -17.183 12.090 1.00 98.56 310 ALA A CA 1
ATOM 2423 C C . ALA A 1 310 ? -7.397 -17.831 11.274 1.00 98.56 310 ALA A C 1
ATOM 2425 O O . ALA A 1 310 ? -7.617 -18.812 10.570 1.00 98.56 310 ALA A O 1
ATOM 2426 N N . LEU A 1 311 ? -6.179 -17.292 11.370 1.00 98.56 311 LEU A N 1
ATOM 2427 C CA . LEU A 1 311 ? -5.033 -17.734 10.579 1.00 98.56 311 LEU A CA 1
ATOM 2428 C C . LEU A 1 311 ? -4.654 -19.187 10.880 1.00 98.56 311 LEU A C 1
ATOM 2430 O O . LEU A 1 311 ? -4.374 -19.936 9.951 1.00 98.56 311 LEU A O 1
ATOM 2434 N N . PHE A 1 312 ? -4.684 -19.600 12.149 1.00 98.38 312 PHE A N 1
ATOM 2435 C CA . PHE A 1 312 ? -4.299 -20.959 12.532 1.00 98.38 312 PHE A CA 1
ATOM 2436 C C . PHE A 1 312 ? -5.326 -21.995 12.047 1.00 98.38 312 PHE A C 1
ATOM 2438 O O . PHE A 1 312 ? -4.928 -23.069 11.613 1.00 98.38 312 PHE A O 1
ATOM 2445 N N . LYS A 1 313 ? -6.624 -21.653 11.994 1.00 98.31 313 LYS A N 1
ATOM 2446 C CA . LYS A 1 313 ? -7.638 -22.489 11.317 1.00 98.31 313 LYS A CA 1
ATOM 2447 C C . LYS A 1 313 ? -7.393 -22.575 9.812 1.00 98.31 313 LYS A C 1
ATOM 2449 O O . LYS A 1 313 ? -7.541 -23.631 9.205 1.00 98.31 313 LYS A O 1
ATOM 2454 N N . LEU A 1 314 ? -7.028 -21.454 9.190 1.00 98.38 314 LEU A N 1
ATOM 2455 C CA . LEU A 1 314 ? -6.764 -21.417 7.753 1.00 98.38 314 LEU A CA 1
ATOM 2456 C C . LEU A 1 314 ? -5.506 -22.217 7.387 1.00 98.38 314 LEU A C 1
ATOM 2458 O O . LEU A 1 314 ? -5.504 -22.853 6.342 1.00 98.38 314 LEU A O 1
ATOM 2462 N N . TYR A 1 315 ? -4.476 -22.286 8.237 1.00 98.50 315 TYR A N 1
ATOM 2463 C CA . TYR A 1 315 ? -3.299 -23.128 7.977 1.00 98.50 315 TYR A CA 1
ATOM 2464 C C . TYR A 1 315 ? -3.620 -24.615 7.817 1.00 98.50 315 TYR A C 1
ATOM 2466 O O . TYR A 1 315 ? -2.983 -25.301 7.012 1.00 98.50 315 TYR A O 1
ATOM 2474 N N . GLU A 1 316 ? -4.644 -25.108 8.509 1.00 98.19 316 GLU A N 1
ATOM 2475 C CA . GLU A 1 316 ? -5.064 -26.508 8.425 1.00 98.19 316 GLU A CA 1
ATOM 2476 C C . GLU A 1 316 ? -5.627 -26.858 7.040 1.00 98.19 316 GLU A C 1
ATOM 2478 O O . GLU A 1 316 ? -5.476 -27.986 6.578 1.00 98.19 316 GLU A O 1
ATOM 2483 N N . THR A 1 317 ? -6.204 -25.886 6.326 1.00 97.94 317 THR A N 1
ATOM 2484 C CA . THR A 1 317 ? -6.938 -26.125 5.070 1.00 97.94 317 THR A CA 1
ATOM 2485 C C . THR A 1 317 ? -6.295 -25.477 3.843 1.00 97.94 317 THR A C 1
ATOM 2487 O O . THR A 1 317 ? -6.279 -26.082 2.779 1.00 97.94 317 THR A O 1
ATOM 2490 N N . GLN A 1 318 ? -5.673 -24.306 3.986 1.00 98.31 318 GLN A N 1
ATOM 2491 C CA . GLN A 1 318 ? -5.231 -23.453 2.876 1.00 98.31 318 GLN A CA 1
ATOM 2492 C C . GLN A 1 318 ? -3.743 -23.585 2.553 1.00 98.31 318 GLN A C 1
ATOM 2494 O O . GLN A 1 318 ? -2.913 -23.693 3.459 1.00 98.31 318 GLN A O 1
ATOM 2499 N N . ASP A 1 319 ? -3.377 -23.530 1.273 1.00 98.50 319 ASP A N 1
ATOM 2500 C CA . ASP A 1 319 ? -1.971 -23.509 0.863 1.00 98.50 319 ASP A CA 1
ATOM 2501 C C . ASP A 1 319 ? -1.243 -22.278 1.417 1.00 98.50 319 ASP A C 1
ATOM 2503 O O . ASP A 1 319 ? -1.790 -21.172 1.471 1.00 98.50 319 ASP A O 1
ATOM 2507 N N . VAL A 1 320 ? 0.019 -22.473 1.807 1.00 98.56 320 VAL A N 1
ATOM 2508 C CA . VAL A 1 320 ? 0.878 -21.413 2.342 1.00 98.56 320 VAL A CA 1
ATOM 2509 C C . VAL A 1 320 ? 2.108 -21.268 1.465 1.00 98.56 320 VAL A C 1
ATOM 2511 O O . VAL A 1 320 ? 2.915 -22.190 1.346 1.00 98.56 320 VAL A O 1
ATOM 2514 N N . ILE A 1 321 ? 2.272 -20.087 0.881 1.00 98.62 321 ILE A N 1
ATOM 2515 C CA . ILE A 1 321 ? 3.453 -19.711 0.114 1.00 98.62 321 ILE A CA 1
ATOM 2516 C C . ILE A 1 321 ? 4.301 -18.768 0.964 1.00 98.62 321 ILE A C 1
ATOM 2518 O O . ILE A 1 321 ? 3.913 -17.634 1.260 1.00 98.62 321 ILE A O 1
ATOM 2522 N N . LYS A 1 322 ? 5.506 -19.220 1.300 1.00 98.25 322 LYS A N 1
ATOM 2523 C CA . LYS A 1 322 ? 6.536 -18.397 1.924 1.00 98.25 322 LYS A CA 1
ATOM 2524 C C . LYS A 1 322 ? 7.327 -17.645 0.859 1.00 98.25 322 LYS A C 1
ATOM 2526 O O . LYS A 1 322 ? 7.866 -18.245 -0.071 1.00 98.25 322 LYS A O 1
ATOM 2531 N N . VAL A 1 323 ? 7.442 -16.332 1.030 1.00 97.69 323 VAL A N 1
ATOM 2532 C CA . VAL A 1 323 ? 8.275 -15.443 0.217 1.00 97.69 323 VAL A CA 1
ATOM 2533 C C . VAL A 1 323 ? 9.628 -15.281 0.906 1.00 97.69 323 VAL A C 1
ATOM 2535 O O . VAL A 1 323 ? 9.741 -14.585 1.918 1.00 97.69 323 VAL A O 1
ATOM 2538 N N . THR A 1 324 ? 10.652 -15.931 0.363 1.00 96.88 324 THR A N 1
ATOM 2539 C CA . THR A 1 324 ? 12.029 -15.870 0.873 1.00 96.88 324 THR A CA 1
ATOM 2540 C C . THR A 1 324 ? 12.766 -14.660 0.325 1.00 96.88 324 THR A C 1
ATOM 2542 O O . THR A 1 324 ? 12.538 -14.255 -0.820 1.00 96.88 324 THR A O 1
ATOM 2545 N N . ARG A 1 325 ? 13.704 -14.110 1.097 1.00 93.44 325 ARG A N 1
ATOM 2546 C CA . ARG A 1 325 ? 14.657 -13.146 0.539 1.00 93.44 325 ARG A CA 1
ATOM 2547 C C . ARG A 1 325 ? 15.566 -13.852 -0.470 1.00 93.44 325 ARG A C 1
ATOM 2549 O O . ARG A 1 325 ? 15.928 -15.015 -0.305 1.00 93.44 325 ARG A O 1
ATOM 2556 N N . ARG A 1 326 ? 15.920 -13.148 -1.541 1.00 92.50 326 ARG A N 1
ATOM 2557 C CA . ARG A 1 326 ? 16.801 -13.651 -2.594 1.00 92.50 326 ARG A CA 1
ATOM 2558 C C . ARG A 1 326 ? 17.795 -12.569 -2.975 1.00 92.50 326 ARG A C 1
ATOM 2560 O O . ARG A 1 326 ? 17.460 -11.389 -2.976 1.00 92.50 326 ARG A O 1
ATOM 2567 N N . ASP A 1 327 ? 19.007 -12.998 -3.282 1.00 94.56 327 ASP A N 1
ATOM 2568 C CA . ASP A 1 327 ? 20.041 -12.142 -3.843 1.00 94.56 327 ASP A CA 1
ATOM 2569 C C . ASP A 1 327 ? 19.845 -12.040 -5.363 1.00 94.56 327 ASP A C 1
ATOM 2571 O O . ASP A 1 327 ? 20.207 -12.948 -6.115 1.00 94.56 327 ASP A O 1
ATOM 2575 N N . ASP A 1 328 ? 19.218 -10.947 -5.798 1.00 95.56 328 ASP A N 1
ATOM 2576 C CA . ASP A 1 328 ? 18.887 -10.693 -7.204 1.00 95.56 328 ASP A CA 1
ATOM 2577 C C . ASP A 1 328 ? 20.143 -10.482 -8.079 1.00 95.56 328 ASP A C 1
ATOM 2579 O O . ASP A 1 328 ? 20.094 -10.726 -9.286 1.00 95.56 328 ASP A O 1
ATOM 2583 N N . SER A 1 329 ? 21.293 -10.113 -7.491 1.00 96.25 329 SER A N 1
ATOM 2584 C CA . SER A 1 329 ? 22.550 -9.879 -8.230 1.00 96.25 329 SER A CA 1
ATOM 2585 C C . SER A 1 329 ? 23.089 -11.136 -8.921 1.00 96.25 329 SER A C 1
ATOM 2587 O O . SER A 1 329 ? 23.791 -11.059 -9.926 1.00 96.25 329 SER A O 1
ATOM 2589 N N . LYS A 1 330 ? 22.722 -12.320 -8.421 1.00 96.00 330 LYS A N 1
ATOM 2590 C CA . LYS A 1 330 ? 23.131 -13.610 -8.994 1.00 96.00 330 LYS A CA 1
ATOM 2591 C C . LYS A 1 330 ? 22.302 -14.027 -10.204 1.00 96.00 330 LYS A C 1
ATOM 2593 O O . LYS A 1 330 ? 22.648 -14.998 -10.868 1.00 96.00 330 LYS A O 1
ATOM 2598 N N . LEU A 1 331 ? 21.198 -13.329 -10.462 1.00 96.12 331 LEU A N 1
ATOM 2599 C CA . LEU A 1 331 ? 20.205 -13.700 -11.470 1.00 96.12 331 LEU A CA 1
ATOM 2600 C C . LEU A 1 331 ? 20.029 -12.641 -12.551 1.00 96.12 331 LEU A C 1
ATOM 2602 O O . LEU A 1 331 ? 19.323 -12.875 -13.530 1.00 96.12 331 LEU A O 1
ATOM 2606 N N . TRP A 1 332 ? 20.642 -11.472 -12.381 1.00 96.94 332 TRP A N 1
ATOM 2607 C CA . TRP A 1 332 ? 20.490 -10.394 -13.335 1.00 96.94 332 TRP A CA 1
ATOM 2608 C C . TRP A 1 332 ? 21.161 -10.699 -14.681 1.00 96.94 332 TRP A C 1
ATOM 2610 O O . TRP A 1 332 ? 22.196 -11.357 -14.792 1.00 96.94 332 TRP A O 1
ATOM 2620 N N . ILE A 1 333 ? 20.576 -10.180 -15.747 1.00 98.25 333 ILE A N 1
ATOM 2621 C CA . ILE A 1 333 ? 21.193 -10.147 -17.062 1.00 98.25 333 ILE A CA 1
ATOM 2622 C C . ILE A 1 333 ? 22.030 -8.874 -17.097 1.00 98.25 333 ILE A C 1
ATOM 2624 O O . ILE A 1 333 ? 21.487 -7.770 -17.157 1.00 98.25 333 ILE A O 1
ATOM 2628 N N . ALA A 1 334 ? 23.352 -9.030 -17.010 1.00 98.06 334 ALA A N 1
ATOM 2629 C CA . ALA A 1 334 ? 24.277 -7.905 -17.079 1.00 98.06 334 ALA A CA 1
ATOM 2630 C C . ALA A 1 334 ? 24.092 -7.137 -18.395 1.00 98.06 334 ALA A C 1
ATOM 2632 O O . ALA A 1 334 ? 23.979 -7.744 -19.463 1.00 98.06 334 ALA A O 1
ATOM 2633 N N . TYR A 1 335 ? 24.101 -5.806 -18.326 1.00 97.88 335 TYR A N 1
ATOM 2634 C CA . TYR A 1 335 ? 23.874 -4.962 -19.498 1.00 97.88 335 TYR A CA 1
ATOM 2635 C C . TYR A 1 335 ? 24.907 -5.209 -20.614 1.00 97.88 335 TYR A C 1
ATOM 2637 O O . TYR A 1 335 ? 24.546 -5.294 -21.786 1.00 97.88 335 TYR A O 1
ATOM 2645 N N . SER A 1 336 ? 26.163 -5.485 -20.253 1.00 97.50 336 SER A N 1
ATOM 2646 C CA . SER A 1 336 ? 27.220 -5.881 -21.196 1.00 97.50 336 SER A CA 1
ATOM 2647 C C . SER A 1 336 ? 26.884 -7.141 -22.004 1.00 97.50 336 SER A C 1
ATOM 2649 O O . SER A 1 336 ? 27.241 -7.232 -23.177 1.00 97.50 336 SER A O 1
ATOM 2651 N N . ASN A 1 337 ? 26.153 -8.100 -21.425 1.00 98.19 337 ASN A N 1
ATOM 2652 C CA . ASN A 1 337 ? 25.718 -9.302 -22.142 1.00 98.19 337 ASN A CA 1
ATOM 2653 C C . ASN A 1 337 ? 24.647 -8.968 -23.188 1.00 98.19 337 ASN A C 1
ATOM 2655 O O . ASN A 1 337 ? 24.607 -9.586 -24.252 1.00 98.19 337 ASN A O 1
ATOM 2659 N N . ILE A 1 338 ? 23.787 -7.989 -22.898 1.00 98.25 338 ILE A N 1
ATOM 2660 C CA . ILE A 1 338 ? 22.759 -7.506 -23.828 1.00 98.25 338 ILE A CA 1
ATOM 2661 C C . ILE A 1 338 ? 23.427 -6.765 -24.986 1.00 98.25 338 ILE A C 1
ATOM 2663 O O . ILE A 1 338 ? 23.117 -7.055 -26.138 1.00 98.25 338 ILE A O 1
ATOM 2667 N N . GLN A 1 339 ? 24.406 -5.903 -24.694 1.00 97.62 339 GLN A N 1
ATOM 2668 C CA . GLN A 1 339 ? 25.209 -5.214 -25.709 1.00 97.62 339 GLN A CA 1
ATOM 2669 C C . GLN A 1 339 ? 26.007 -6.192 -26.586 1.00 97.62 339 GLN A C 1
ATOM 2671 O O . GLN A 1 339 ? 26.074 -6.046 -27.803 1.00 97.62 339 GLN A O 1
ATOM 2676 N N . GLY A 1 340 ? 26.587 -7.241 -25.995 1.00 97.38 340 GLY A N 1
ATOM 2677 C CA . GLY A 1 340 ? 27.262 -8.292 -26.759 1.00 97.38 340 GLY A CA 1
ATOM 2678 C C . GLY A 1 340 ? 26.315 -8.982 -27.748 1.00 97.38 340 GLY A C 1
ATOM 2679 O O . GLY A 1 340 ? 26.640 -9.124 -28.927 1.00 97.38 340 GLY A O 1
ATOM 2680 N N . LYS A 1 341 ? 25.108 -9.346 -27.291 1.00 97.88 341 LYS A N 1
ATOM 2681 C CA . LYS A 1 341 ? 24.066 -9.937 -28.146 1.00 97.88 341 LYS A CA 1
ATOM 2682 C C . LYS A 1 341 ? 23.572 -8.967 -29.221 1.00 97.88 341 LYS A C 1
ATOM 2684 O O . LYS A 1 341 ? 23.354 -9.402 -30.351 1.00 97.88 341 LYS A O 1
ATOM 2689 N N . SER A 1 342 ? 23.408 -7.682 -28.901 1.00 97.06 342 SER A N 1
ATOM 2690 C CA . SER A 1 342 ? 22.932 -6.678 -29.859 1.00 97.06 342 SER A CA 1
ATOM 2691 C C . SER A 1 342 ? 23.950 -6.452 -30.976 1.00 97.06 342 SER A C 1
ATOM 2693 O O . SER A 1 342 ? 23.570 -6.444 -32.146 1.00 97.06 342 SER A O 1
ATOM 2695 N N . ASN A 1 343 ? 25.244 -6.402 -30.646 1.00 95.69 343 ASN A N 1
ATOM 2696 C CA . ASN A 1 343 ? 26.329 -6.315 -31.626 1.00 95.69 343 ASN A CA 1
ATOM 2697 C C . ASN A 1 343 ? 26.359 -7.536 -32.557 1.00 95.69 343 ASN A C 1
ATOM 2699 O O . ASN A 1 343 ? 26.390 -7.376 -33.775 1.00 95.69 343 ASN A O 1
ATOM 2703 N N . SER A 1 344 ? 26.243 -8.753 -32.013 1.00 95.94 344 SER A N 1
ATOM 2704 C CA . SER A 1 344 ? 26.143 -9.965 -32.841 1.00 95.94 344 SER A CA 1
ATOM 2705 C C . SER A 1 344 ? 24.900 -9.970 -33.741 1.00 95.94 344 SER A C 1
ATOM 2707 O O . SER A 1 344 ? 24.940 -10.506 -34.849 1.00 95.94 344 SER A O 1
ATOM 2709 N N . LEU A 1 345 ? 23.778 -9.402 -33.283 1.00 96.06 345 LEU A N 1
ATOM 2710 C CA . LEU A 1 345 ? 22.555 -9.291 -34.082 1.00 96.06 345 LEU A CA 1
ATOM 2711 C C . LEU A 1 345 ? 22.730 -8.285 -35.229 1.00 96.06 345 LEU A C 1
ATOM 2713 O O . LEU A 1 345 ? 22.307 -8.561 -36.353 1.00 96.06 345 LEU A O 1
ATOM 2717 N N . LYS A 1 346 ? 23.406 -7.165 -34.955 1.00 94.94 346 LYS A N 1
ATOM 2718 C CA . LYS A 1 346 ? 23.743 -6.122 -35.929 1.00 94.94 346 LYS A CA 1
ATOM 2719 C C . LYS A 1 346 ? 24.664 -6.647 -37.032 1.00 94.94 346 LYS A C 1
ATOM 2721 O O . LYS A 1 346 ? 24.361 -6.475 -38.211 1.00 94.94 346 LYS A O 1
ATOM 2726 N N . GLU A 1 347 ? 25.725 -7.365 -36.661 1.00 94.31 347 GLU A N 1
ATOM 2727 C CA . GLU A 1 347 ? 26.651 -8.002 -37.609 1.00 94.31 347 GLU A CA 1
ATOM 2728 C C . GLU A 1 347 ? 25.934 -8.992 -38.534 1.00 94.31 347 GLU A C 1
ATOM 2730 O O . GLU A 1 347 ? 26.133 -8.973 -39.749 1.00 94.31 347 GLU A O 1
ATOM 2735 N N . LYS A 1 348 ? 25.036 -9.820 -37.984 1.00 94.81 348 LYS A N 1
ATOM 2736 C CA . LYS A 1 348 ? 24.264 -10.799 -38.766 1.00 94.81 348 LYS A CA 1
ATOM 2737 C C . LYS A 1 348 ? 23.329 -10.163 -39.792 1.00 94.81 348 LYS A C 1
ATOM 2739 O O . LYS A 1 348 ? 23.069 -10.784 -40.818 1.00 94.81 348 LYS A O 1
ATOM 2744 N N . GLN A 1 349 ? 22.795 -8.971 -39.522 1.00 93.94 349 GLN A N 1
ATOM 2745 C CA . GLN A 1 349 ? 21.902 -8.278 -40.458 1.00 93.94 349 GLN A CA 1
ATOM 2746 C C . GLN A 1 349 ? 22.645 -7.402 -41.474 1.00 93.94 349 GLN A C 1
ATOM 2748 O O . GLN A 1 349 ? 22.003 -6.804 -42.333 1.00 93.94 349 GLN A O 1
ATOM 2753 N N . GLY A 1 350 ? 23.981 -7.344 -41.419 1.00 88.94 350 GLY A N 1
ATOM 2754 C CA . GLY A 1 350 ? 24.784 -6.593 -42.384 1.00 88.94 350 GLY A CA 1
ATOM 2755 C C . GLY A 1 350 ? 24.646 -5.071 -42.269 1.00 88.94 350 GLY A C 1
ATOM 2756 O O . GLY A 1 350 ? 25.110 -4.361 -43.159 1.00 88.94 350 GLY A O 1
ATOM 2757 N N . GLU A 1 351 ? 24.055 -4.551 -41.186 1.00 81.62 351 GLU A N 1
ATOM 2758 C CA . GLU A 1 351 ? 24.099 -3.122 -40.861 1.00 81.62 351 GLU A CA 1
ATOM 2759 C C . GLU A 1 351 ? 25.495 -2.784 -40.314 1.00 81.62 351 GLU A C 1
ATOM 2761 O O . GLU A 1 351 ? 25.710 -2.629 -39.107 1.00 81.62 351 GLU A O 1
ATOM 2766 N N . GLY A 1 352 ? 26.473 -2.712 -41.223 1.00 63.94 352 GLY A N 1
ATOM 2767 C CA . GLY A 1 352 ? 27.773 -2.111 -40.946 1.00 63.94 352 GLY A CA 1
ATOM 2768 C C . GLY A 1 352 ? 27.547 -0.708 -40.392 1.00 63.94 352 GLY A C 1
ATOM 2769 O O . GLY A 1 352 ? 26.779 0.058 -40.968 1.00 63.94 352 GLY A O 1
ATOM 2770 N N . GLY A 1 353 ? 28.128 -0.422 -39.224 1.00 62.81 353 GLY A N 1
ATOM 2771 C CA . GLY A 1 353 ? 27.853 0.800 -38.474 1.00 62.81 353 GLY A CA 1
ATOM 2772 C C . GLY A 1 353 ? 27.967 2.037 -39.354 1.00 62.81 353 GLY A C 1
ATOM 2773 O O . GLY A 1 353 ? 28.972 2.195 -40.039 1.00 62.81 353 GLY A O 1
ATOM 2774 N N . ASP A 1 354 ? 26.933 2.874 -39.330 1.00 58.59 354 ASP A N 1
ATOM 2775 C CA . ASP A 1 354 ? 26.938 4.180 -39.976 1.00 58.59 354 ASP A CA 1
ATOM 2776 C C . ASP A 1 354 ? 28.084 5.009 -39.360 1.00 58.59 354 ASP A C 1
ATOM 2778 O O . ASP A 1 354 ? 28.002 5.347 -38.174 1.00 58.59 354 ASP A O 1
ATOM 2782 N N . PRO A 1 355 ? 29.202 5.252 -40.073 1.00 58.78 355 PRO A N 1
ATOM 2783 C CA . PRO A 1 355 ? 30.399 5.828 -39.460 1.00 58.78 355 PRO A CA 1
ATOM 2784 C C . PRO A 1 355 ? 30.266 7.320 -39.136 1.00 58.78 355 PRO A C 1
ATOM 2786 O O . PRO A 1 355 ? 31.193 7.886 -38.566 1.00 58.78 355 PRO A O 1
ATOM 2789 N N . ASP A 1 356 ? 29.156 7.964 -39.503 1.00 57.34 356 ASP A N 1
ATOM 2790 C CA . ASP A 1 356 ? 29.102 9.419 -39.656 1.00 57.34 356 ASP A CA 1
ATOM 2791 C C . ASP A 1 356 ? 27.943 10.080 -38.885 1.00 57.34 356 ASP A C 1
ATOM 2793 O O . ASP A 1 356 ? 27.323 11.041 -39.349 1.00 57.34 356 ASP A O 1
ATOM 2797 N N . LEU A 1 357 ? 27.685 9.632 -37.648 1.00 66.56 357 LEU A N 1
ATOM 2798 C CA . LEU A 1 357 ? 26.932 10.434 -36.674 1.00 66.56 357 LEU A CA 1
ATOM 2799 C C . LEU A 1 357 ? 27.770 11.659 -36.278 1.00 66.56 357 LEU A C 1
ATOM 2801 O O . LEU A 1 357 ? 28.461 11.680 -35.258 1.00 66.56 357 LEU A O 1
ATOM 2805 N N . LYS A 1 358 ? 27.733 12.693 -37.122 1.00 73.56 358 LYS A N 1
ATOM 2806 C CA . LYS A 1 358 ? 28.323 13.995 -36.815 1.00 73.56 358 LYS A CA 1
ATOM 2807 C C . LYS A 1 358 ? 27.615 14.569 -35.582 1.00 73.56 358 LYS A C 1
ATOM 2809 O O . LYS A 1 358 ? 26.383 14.596 -35.565 1.00 73.56 358 LYS A O 1
ATOM 2814 N N . PRO A 1 359 ? 28.351 15.036 -34.558 1.00 73.38 359 PRO A N 1
ATOM 2815 C CA . PRO A 1 359 ? 27.742 15.659 -33.391 1.00 73.38 359 PRO A CA 1
ATOM 2816 C C . PRO A 1 359 ? 26.889 16.854 -33.832 1.00 73.38 359 PRO A C 1
ATOM 2818 O O . PRO A 1 359 ? 27.364 17.732 -34.553 1.00 73.38 359 PRO A O 1
ATOM 2821 N N . SER A 1 360 ? 25.622 16.873 -33.416 1.00 73.69 360 SER A N 1
ATOM 2822 C CA . SER A 1 360 ? 24.724 18.004 -33.647 1.00 73.69 360 SER A CA 1
ATOM 2823 C C . SER A 1 360 ? 25.235 19.207 -32.857 1.00 73.69 360 SER A C 1
ATOM 2825 O O . SER A 1 360 ? 25.273 19.173 -31.625 1.00 73.69 360 SER A O 1
ATOM 2827 N N . MET A 1 361 ? 25.624 20.265 -33.562 1.00 85.56 361 MET A N 1
ATOM 2828 C CA . MET A 1 361 ? 25.971 21.551 -32.961 1.00 85.56 361 MET A CA 1
ATOM 2829 C C . MET A 1 361 ? 24.755 22.481 -32.992 1.00 85.56 361 MET A C 1
ATOM 2831 O O . MET A 1 361 ? 24.002 22.472 -33.968 1.00 85.56 361 MET A O 1
ATOM 2835 N N . ASP A 1 362 ? 24.542 23.256 -31.930 1.00 85.06 362 ASP A N 1
ATOM 2836 C CA . ASP A 1 362 ? 23.589 24.368 -31.963 1.00 85.06 362 ASP A CA 1
ATOM 2837 C C . ASP A 1 362 ? 24.098 25.507 -32.866 1.00 85.06 362 ASP A C 1
ATOM 2839 O O . ASP A 1 362 ? 25.190 25.449 -33.442 1.00 85.06 362 ASP A O 1
ATOM 2843 N N . ALA A 1 363 ? 23.280 26.548 -33.028 1.00 85.81 363 ALA A N 1
ATOM 2844 C CA . ALA A 1 363 ? 23.628 27.713 -33.838 1.00 85.81 363 ALA A CA 1
ATOM 2845 C C . ALA A 1 363 ? 24.870 28.459 -33.307 1.00 85.81 363 ALA A C 1
ATOM 2847 O O . ALA A 1 363 ? 25.520 29.179 -34.065 1.00 85.81 363 ALA A O 1
ATOM 2848 N N . GLU A 1 364 ? 25.214 28.272 -32.030 1.00 85.94 364 GLU A N 1
ATOM 2849 C CA . GLU A 1 364 ? 26.399 28.825 -31.381 1.00 85.94 364 GLU A CA 1
ATOM 2850 C C . GLU A 1 364 ? 27.632 27.901 -31.447 1.00 85.94 364 GLU A C 1
ATOM 2852 O O . GLU A 1 364 ? 28.708 28.277 -30.979 1.00 85.94 364 GLU A O 1
ATOM 2857 N N . GLY A 1 365 ? 27.515 26.716 -32.054 1.00 85.50 365 GLY A N 1
ATOM 2858 C CA . GLY A 1 365 ? 28.603 25.745 -32.161 1.00 85.50 365 GLY A CA 1
ATOM 2859 C C . GLY A 1 365 ? 28.825 24.896 -30.905 1.00 85.50 365 GLY A C 1
ATOM 2860 O O . GLY A 1 365 ? 29.813 24.160 -30.842 1.00 85.50 365 GLY A O 1
ATOM 2861 N N . ASN A 1 366 ? 27.940 24.956 -29.906 1.00 84.50 366 ASN A N 1
ATOM 2862 C CA . ASN A 1 366 ? 27.995 24.052 -28.763 1.00 84.50 366 ASN A CA 1
ATOM 2863 C C . ASN A 1 366 ? 27.438 22.685 -29.153 1.00 84.50 366 ASN A C 1
ATOM 2865 O O . ASN A 1 366 ? 26.443 22.559 -29.867 1.00 84.50 366 ASN A O 1
ATOM 2869 N N . VAL A 1 367 ? 28.071 21.636 -28.637 1.00 78.94 367 VAL A N 1
ATOM 2870 C CA . VAL A 1 367 ? 27.563 20.273 -28.768 1.00 78.94 367 VAL A CA 1
ATOM 2871 C C . VAL A 1 367 ? 26.292 20.170 -27.932 1.00 78.94 367 VAL A C 1
ATOM 2873 O O . VAL A 1 367 ? 26.350 20.192 -26.701 1.00 78.94 367 VAL A O 1
ATOM 2876 N N . ILE A 1 368 ? 25.143 20.059 -28.597 1.00 73.25 368 ILE A N 1
ATOM 2877 C CA . ILE A 1 368 ? 23.892 19.744 -27.912 1.00 73.25 368 ILE A CA 1
ATOM 2878 C C . ILE A 1 368 ? 24.044 18.305 -27.410 1.00 73.25 368 ILE A C 1
ATOM 2880 O O . ILE A 1 368 ? 24.373 17.431 -28.220 1.00 73.25 368 ILE A O 1
ATOM 2884 N N . PRO A 1 369 ? 23.815 18.013 -26.116 1.00 67.88 369 PRO A N 1
ATOM 2885 C CA . PRO A 1 369 ? 23.691 16.640 -25.663 1.00 67.88 369 PRO A CA 1
ATOM 2886 C C . PRO A 1 369 ? 22.499 16.042 -26.407 1.00 67.88 369 PRO A C 1
ATOM 2888 O O . PRO A 1 369 ? 21.346 16.325 -26.078 1.00 67.88 369 PRO A O 1
ATOM 2891 N N . ILE A 1 370 ? 22.775 15.281 -27.467 1.00 69.88 370 ILE A N 1
ATOM 2892 C CA . ILE A 1 370 ? 21.759 14.502 -28.161 1.00 69.88 370 ILE A CA 1
ATOM 2893 C C . ILE A 1 370 ? 21.177 13.610 -27.073 1.00 69.88 370 ILE A C 1
ATOM 2895 O O . ILE A 1 370 ? 21.919 12.861 -26.434 1.00 69.88 370 ILE A O 1
ATOM 2899 N N . ALA A 1 371 ? 19.884 13.771 -26.784 1.00 73.19 371 ALA A N 1
ATOM 2900 C CA . ALA A 1 371 ? 19.200 12.879 -25.865 1.00 73.19 371 ALA A CA 1
ATOM 2901 C C . ALA A 1 371 ? 19.470 11.465 -26.376 1.00 73.19 371 ALA A C 1
ATOM 2903 O O . ALA A 1 371 ? 19.062 11.169 -27.494 1.00 73.19 371 ALA A O 1
ATOM 2904 N N . GLU A 1 372 ? 20.233 10.669 -25.618 1.00 81.88 372 GLU A N 1
ATOM 2905 C CA . GLU A 1 372 ? 20.698 9.351 -26.056 1.00 81.88 372 GLU A CA 1
ATOM 2906 C C . GLU A 1 372 ? 19.490 8.525 -26.492 1.00 81.88 372 GLU A C 1
ATOM 2908 O O . GLU A 1 372 ? 18.717 8.025 -25.665 1.00 81.88 372 GLU A O 1
ATOM 2913 N N . GLU A 1 373 ? 19.289 8.447 -27.807 1.00 89.69 373 GLU A N 1
ATOM 2914 C CA . GLU A 1 373 ? 18.242 7.627 -28.381 1.00 89.69 373 GLU A CA 1
ATOM 2915 C C . GLU A 1 373 ? 18.523 6.184 -27.973 1.00 89.69 373 GLU A C 1
ATOM 2917 O O . GLU A 1 373 ? 19.668 5.730 -27.973 1.00 89.69 373 GLU A O 1
ATOM 2922 N N . ALA A 1 374 ? 17.475 5.475 -27.560 1.00 93.38 374 ALA A N 1
ATOM 2923 C CA . ALA A 1 374 ? 17.617 4.091 -27.142 1.00 93.38 374 ALA A CA 1
ATOM 2924 C C . ALA A 1 374 ? 18.151 3.252 -28.313 1.00 93.38 374 ALA A C 1
ATOM 2926 O O . ALA A 1 374 ? 17.608 3.323 -29.419 1.00 93.38 374 ALA A O 1
ATOM 2927 N N . ASP A 1 375 ? 19.184 2.437 -28.079 1.00 95.06 375 ASP A N 1
ATOM 2928 C CA . ASP A 1 375 ? 19.760 1.615 -29.140 1.00 95.06 375 ASP A CA 1
ATOM 2929 C C . ASP A 1 375 ? 18.727 0.578 -29.618 1.00 95.06 375 ASP A C 1
ATOM 2931 O O . ASP A 1 375 ? 18.333 -0.342 -28.891 1.00 95.06 375 ASP A O 1
ATOM 2935 N N . LYS A 1 376 ? 18.292 0.710 -30.879 1.00 96.00 376 LYS A N 1
ATOM 2936 C CA . LYS A 1 376 ? 17.291 -0.167 -31.506 1.00 96.00 376 LYS A CA 1
ATOM 2937 C C . LYS A 1 376 ? 17.664 -1.652 -31.424 1.00 96.00 376 LYS A C 1
ATOM 2939 O O . LYS A 1 376 ? 16.780 -2.504 -31.323 1.00 96.00 376 LYS A O 1
ATOM 2944 N N . TRP A 1 377 ? 18.955 -1.978 -31.464 1.00 96.12 377 TRP A N 1
ATOM 2945 C CA . TRP A 1 377 ? 19.441 -3.354 -31.427 1.00 96.12 377 TRP A CA 1
ATOM 2946 C C . TRP A 1 377 ? 19.403 -3.926 -30.016 1.00 96.12 377 TRP A C 1
ATOM 2948 O O . TRP A 1 377 ? 19.011 -5.079 -29.837 1.00 96.12 377 TRP A O 1
ATOM 2958 N N . VAL A 1 378 ? 19.750 -3.117 -29.012 1.00 97.38 378 VAL A N 1
ATOM 2959 C CA . VAL A 1 378 ? 19.590 -3.477 -27.596 1.00 97.38 378 VAL A CA 1
ATOM 2960 C C . VAL A 1 378 ? 18.118 -3.732 -27.287 1.00 97.38 378 VAL A C 1
ATOM 2962 O O . VAL A 1 378 ? 17.774 -4.773 -26.725 1.00 97.38 378 VAL A O 1
ATOM 2965 N N . LEU A 1 379 ? 17.234 -2.833 -27.727 1.00 98.06 379 LEU A N 1
ATOM 2966 C CA . LEU A 1 379 ? 15.789 -2.975 -27.562 1.00 98.06 379 LEU A CA 1
ATOM 2967 C C . LEU A 1 379 ? 15.245 -4.257 -28.203 1.00 98.06 379 LEU A C 1
ATOM 2969 O O . LEU A 1 379 ? 14.442 -4.948 -27.579 1.00 98.06 379 LEU A O 1
ATOM 2973 N N . LYS A 1 380 ? 15.725 -4.619 -29.397 1.00 98.00 380 LYS A N 1
ATOM 2974 C CA . LYS A 1 380 ? 15.345 -5.867 -30.072 1.00 98.00 380 LYS A CA 1
ATOM 2975 C C . LYS A 1 380 ? 15.767 -7.114 -29.286 1.00 98.00 380 LYS A C 1
ATOM 2977 O O . LYS A 1 380 ? 14.971 -8.035 -29.136 1.00 98.00 380 LYS A O 1
ATOM 2982 N N . VAL A 1 381 ? 16.978 -7.129 -28.724 1.00 98.44 381 VAL A N 1
ATOM 2983 C CA . VAL A 1 381 ? 17.435 -8.233 -27.857 1.00 98.44 381 VAL A CA 1
ATOM 2984 C C . VAL A 1 381 ? 16.597 -8.315 -26.579 1.00 98.44 381 VAL A C 1
ATOM 2986 O O . VAL A 1 381 ? 16.184 -9.403 -26.181 1.00 98.44 381 VAL A O 1
ATOM 2989 N N . CYS A 1 382 ? 16.316 -7.181 -25.934 1.00 98.50 382 CYS A N 1
ATOM 2990 C CA . CYS A 1 382 ? 15.444 -7.139 -24.760 1.00 98.50 382 CYS A CA 1
ATOM 2991 C C . CYS A 1 382 ? 14.032 -7.648 -25.082 1.00 98.50 382 CYS A C 1
ATOM 2993 O O . CYS A 1 382 ? 13.443 -8.366 -24.275 1.00 98.50 382 CYS A O 1
ATOM 2995 N N . GLU A 1 383 ? 13.500 -7.315 -26.259 1.00 98.38 383 GLU A N 1
ATOM 2996 C CA . GLU A 1 383 ? 12.205 -7.801 -26.727 1.00 98.38 383 GLU A CA 1
ATOM 2997 C C . GLU A 1 383 ? 12.189 -9.325 -26.917 1.00 98.38 383 GLU A C 1
ATOM 2999 O O . GLU A 1 383 ? 11.254 -9.979 -26.451 1.00 98.38 383 GLU A O 1
ATOM 3004 N N . GLU A 1 384 ? 13.223 -9.899 -27.539 1.00 98.19 384 GLU A N 1
ATOM 3005 C CA . GLU A 1 384 ? 13.383 -11.354 -27.686 1.00 98.19 384 GLU A CA 1
ATOM 3006 C C . GLU A 1 384 ? 13.418 -12.055 -26.318 1.00 98.19 384 GLU A C 1
ATOM 3008 O O . GLU A 1 384 ? 12.665 -13.004 -26.100 1.00 98.19 384 GLU A O 1
ATOM 3013 N N . ILE A 1 385 ? 14.202 -11.531 -25.365 1.00 98.50 385 ILE A N 1
ATOM 3014 C CA . ILE A 1 385 ? 14.287 -12.061 -23.992 1.00 98.50 385 ILE A CA 1
ATOM 3015 C C . ILE A 1 385 ? 12.926 -11.988 -23.283 1.00 98.50 385 ILE A C 1
ATOM 3017 O O . ILE A 1 385 ? 12.515 -12.938 -22.617 1.00 98.50 385 ILE A O 1
ATOM 3021 N N . ILE A 1 386 ? 12.208 -10.867 -23.410 1.00 98.50 386 ILE A N 1
ATOM 3022 C CA . ILE A 1 386 ? 10.886 -10.705 -22.792 1.00 98.50 386 ILE A CA 1
ATOM 3023 C C . ILE A 1 386 ? 9.863 -11.654 -23.423 1.00 98.50 386 ILE A C 1
ATOM 3025 O O . ILE A 1 386 ? 9.015 -12.176 -22.701 1.00 98.50 386 ILE A 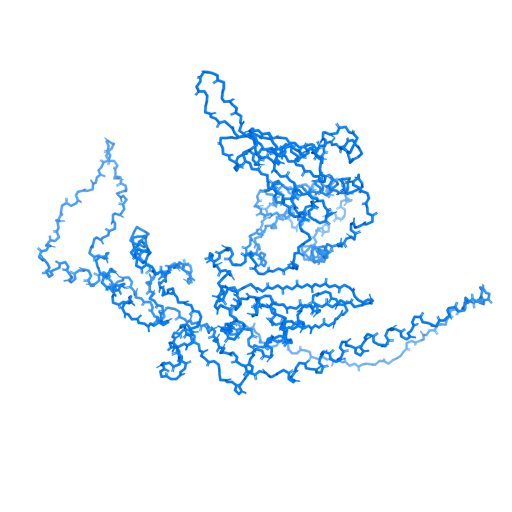O 1
ATOM 3029 N N . ASN A 1 387 ? 9.906 -11.869 -24.740 1.00 97.94 387 ASN A N 1
ATOM 3030 C CA . ASN A 1 387 ? 9.015 -12.813 -25.416 1.00 97.94 387 ASN A CA 1
ATOM 3031 C C . ASN A 1 387 ? 9.263 -14.244 -24.925 1.00 97.94 387 ASN A C 1
ATOM 3033 O O . ASN A 1 387 ? 8.315 -14.905 -24.517 1.00 97.94 387 ASN A O 1
ATOM 3037 N N . GLU A 1 388 ? 10.527 -14.675 -24.867 1.00 97.81 388 GLU A N 1
ATOM 3038 C CA . GLU A 1 388 ? 10.891 -15.992 -24.334 1.00 97.81 388 GLU A CA 1
ATOM 3039 C C . GLU A 1 388 ? 10.414 -16.161 -22.884 1.00 97.81 388 GLU A C 1
ATOM 3041 O O . GLU A 1 388 ? 9.800 -17.167 -22.539 1.00 97.81 388 GLU A O 1
ATOM 3046 N N . TYR A 1 389 ? 10.627 -15.148 -22.039 1.00 98.00 389 TYR A N 1
ATOM 3047 C CA . TYR A 1 389 ? 10.169 -15.161 -20.650 1.00 98.00 389 TYR A CA 1
ATOM 3048 C C . TYR A 1 389 ? 8.637 -15.185 -20.520 1.00 98.00 389 TYR A C 1
ATOM 3050 O O . TYR A 1 389 ? 8.095 -15.852 -19.637 1.00 98.00 389 TYR A O 1
ATOM 3058 N N . LYS A 1 390 ? 7.918 -14.469 -21.392 1.00 97.12 390 LYS A N 1
ATOM 3059 C CA . LYS A 1 390 ? 6.450 -14.419 -21.392 1.00 97.12 390 LYS A CA 1
ATOM 3060 C C . LYS A 1 390 ? 5.838 -15.799 -21.643 1.00 97.12 390 LYS A C 1
ATOM 3062 O O . LYS A 1 390 ? 4.802 -16.114 -21.062 1.00 97.12 390 LYS A O 1
ATOM 3067 N N . ASP A 1 391 ? 6.473 -16.602 -22.486 1.00 96.19 391 ASP A N 1
ATOM 3068 C CA . ASP A 1 391 ? 5.978 -17.931 -22.843 1.00 96.19 391 ASP A CA 1
ATOM 3069 C C . ASP A 1 391 ? 6.280 -18.980 -21.753 1.00 96.19 391 ASP A C 1
ATOM 3071 O O . ASP A 1 391 ? 5.692 -20.063 -21.741 1.00 96.19 391 ASP A O 1
ATOM 3075 N N . GLN A 1 392 ? 7.143 -18.652 -20.783 1.00 95.25 392 GLN A N 1
ATOM 3076 C CA . GLN A 1 392 ? 7.408 -19.491 -19.616 1.00 95.25 392 GLN A CA 1
ATOM 3077 C C . GLN A 1 392 ? 6.331 -19.281 -18.545 1.00 95.25 392 GLN A C 1
ATOM 3079 O O . GLN A 1 392 ? 6.207 -18.200 -17.973 1.00 95.25 392 GLN A O 1
ATOM 3084 N N . PHE A 1 393 ? 5.591 -20.334 -18.191 1.00 92.12 393 PHE A N 1
ATOM 3085 C CA . PHE A 1 393 ? 4.710 -20.319 -17.019 1.00 92.12 393 PHE A CA 1
ATOM 3086 C C . PHE A 1 393 ? 5.538 -20.527 -15.739 1.00 92.12 393 PHE A C 1
ATOM 3088 O O . PHE A 1 393 ? 5.668 -21.643 -15.243 1.00 92.12 393 PHE A O 1
ATOM 3095 N N . THR A 1 394 ? 6.170 -19.456 -15.249 1.00 95.44 394 THR A N 1
ATOM 3096 C CA . THR A 1 394 ? 7.126 -19.497 -14.129 1.00 95.44 394 THR A CA 1
ATOM 3097 C C . THR A 1 394 ? 6.895 -18.373 -13.117 1.00 95.44 394 THR A C 1
ATOM 3099 O O . THR A 1 394 ? 6.392 -17.304 -13.464 1.00 95.44 394 THR A O 1
ATOM 3102 N N . LEU A 1 395 ? 7.294 -18.600 -11.859 1.00 97.06 395 LEU A N 1
ATOM 3103 C CA . LEU A 1 395 ? 7.393 -17.554 -10.830 1.00 97.06 395 LEU A CA 1
ATOM 3104 C C . LEU A 1 395 ? 8.794 -16.946 -10.723 1.00 97.06 395 LEU A C 1
ATOM 3106 O O . LEU A 1 395 ? 9.022 -16.070 -9.883 1.00 97.06 395 LEU A O 1
ATOM 3110 N N . GLU A 1 396 ? 9.740 -17.405 -11.543 1.00 97.19 396 GLU A N 1
ATOM 3111 C CA . GLU A 1 396 ? 11.031 -16.739 -11.668 1.00 97.19 396 GLU A CA 1
ATOM 3112 C C . GLU A 1 396 ? 10.841 -15.315 -12.187 1.00 97.19 396 GLU A C 1
ATOM 3114 O O . GLU A 1 396 ? 9.975 -15.048 -13.016 1.00 97.19 396 GLU A O 1
ATOM 3119 N N . GLU A 1 397 ? 11.653 -14.388 -11.690 1.00 97.44 397 GLU A N 1
ATOM 3120 C CA . GLU A 1 397 ? 11.649 -12.997 -12.142 1.00 97.44 397 GLU A CA 1
ATOM 3121 C C . GLU A 1 397 ? 12.713 -12.818 -13.231 1.00 97.44 397 GLU A C 1
ATOM 3123 O O . GLU A 1 397 ? 13.840 -13.289 -13.078 1.00 97.44 397 GLU A O 1
ATOM 3128 N N . LEU A 1 398 ? 12.379 -12.090 -14.294 1.00 98.38 398 LEU A N 1
ATOM 3129 C CA . LEU A 1 398 ? 13.341 -11.638 -15.292 1.00 98.38 398 LEU A CA 1
ATOM 3130 C C . LEU A 1 398 ? 13.993 -10.343 -14.798 1.00 98.38 398 LEU A C 1
ATOM 3132 O O . LEU A 1 398 ? 13.319 -9.325 -14.633 1.00 98.38 398 LEU A O 1
ATOM 3136 N N . ILE A 1 399 ? 15.300 -10.374 -14.554 1.00 98.50 399 ILE A N 1
ATOM 3137 C CA . ILE A 1 399 ? 16.024 -9.266 -13.926 1.00 98.50 399 ILE A CA 1
ATOM 3138 C C . ILE A 1 399 ? 17.040 -8.703 -14.920 1.00 98.50 399 ILE A C 1
ATOM 3140 O O . ILE A 1 399 ? 17.961 -9.397 -15.333 1.00 98.50 399 ILE A O 1
ATOM 3144 N N . PHE A 1 400 ? 16.902 -7.433 -15.280 1.00 98.50 400 PHE A N 1
ATOM 3145 C CA . PHE A 1 400 ? 17.890 -6.677 -16.045 1.00 98.50 400 PHE A CA 1
ATOM 3146 C C . PHE A 1 400 ? 18.787 -5.926 -15.071 1.00 98.50 400 PHE A C 1
ATOM 3148 O O . PHE A 1 400 ? 18.294 -5.114 -14.285 1.00 98.50 400 PHE A O 1
ATOM 3155 N N . GLY A 1 401 ? 20.086 -6.218 -15.113 1.00 97.94 401 GLY A N 1
ATOM 3156 C CA . GLY A 1 401 ? 21.070 -5.638 -14.208 1.00 97.94 401 GLY A CA 1
ATOM 3157 C C . GLY A 1 401 ? 21.256 -4.124 -14.389 1.00 97.94 401 GLY A C 1
ATOM 3158 O O . GLY A 1 401 ? 20.685 -3.513 -15.296 1.00 97.94 401 GLY A O 1
ATOM 3159 N N . PRO A 1 402 ? 22.062 -3.498 -13.522 1.00 97.50 402 PRO A N 1
ATOM 3160 C CA . PRO A 1 402 ? 22.382 -2.085 -13.584 1.00 97.50 402 PRO A CA 1
ATOM 3161 C C . PRO A 1 402 ? 23.227 -1.762 -14.819 1.00 97.50 402 PRO A C 1
ATOM 3163 O O . PRO A 1 402 ? 23.790 -2.641 -15.474 1.00 97.50 402 PRO A O 1
ATOM 3166 N N . GLY A 1 403 ? 23.321 -0.468 -15.122 1.00 95.81 403 GLY A N 1
ATOM 3167 C CA . GLY A 1 403 ? 24.077 0.054 -16.264 1.00 95.81 403 GLY A CA 1
ATOM 3168 C C . GLY A 1 403 ? 23.245 0.275 -17.526 1.00 95.81 403 GLY A C 1
ATOM 3169 O O . GLY A 1 403 ? 23.736 0.919 -18.444 1.00 95.81 403 GLY A O 1
ATOM 3170 N N . MET A 1 404 ? 21.989 -0.184 -17.560 1.00 97.06 404 MET A N 1
ATOM 3171 C CA . MET A 1 404 ? 21.067 0.121 -18.656 1.00 97.06 404 MET A CA 1
ATOM 3172 C C . MET A 1 404 ? 20.684 1.616 -18.646 1.00 97.06 404 MET A C 1
ATOM 3174 O O . MET A 1 404 ? 20.174 2.097 -17.625 1.00 97.06 404 MET A O 1
ATOM 3178 N N . PRO A 1 405 ? 20.878 2.349 -19.760 1.00 95.50 405 PRO A N 1
ATOM 3179 C CA . PRO A 1 405 ? 20.405 3.718 -19.928 1.00 95.50 405 PRO A CA 1
ATOM 3180 C C . PRO A 1 405 ? 18.918 3.887 -19.595 1.00 95.50 405 PRO A C 1
ATOM 3182 O O . PRO A 1 405 ? 18.086 3.005 -19.825 1.00 95.50 405 PRO A O 1
ATOM 3185 N N . LEU A 1 406 ? 18.550 5.059 -19.069 1.00 92.62 406 LEU A N 1
ATOM 3186 C CA . LEU A 1 406 ? 17.166 5.350 -18.671 1.00 92.62 406 LEU A CA 1
ATOM 3187 C C . LEU A 1 406 ? 16.187 5.306 -19.852 1.00 92.62 406 LEU A C 1
ATOM 3189 O O . LEU A 1 406 ? 15.029 4.922 -19.663 1.00 92.62 406 LEU A O 1
ATOM 3193 N N . THR A 1 407 ? 16.636 5.704 -21.045 1.00 95.31 407 THR A N 1
ATOM 3194 C CA . THR A 1 407 ? 15.840 5.691 -22.279 1.00 95.31 407 THR A CA 1
ATOM 3195 C C . THR A 1 407 ? 15.485 4.263 -22.678 1.00 95.31 407 THR A C 1
ATOM 3197 O O . THR A 1 407 ? 14.307 3.949 -22.840 1.00 95.31 407 THR A O 1
ATOM 3200 N N . GLU A 1 408 ? 16.461 3.359 -22.688 1.00 97.06 408 GLU A N 1
ATOM 3201 C CA . GLU A 1 408 ? 16.237 1.935 -22.941 1.00 97.06 408 GLU A CA 1
ATOM 3202 C C . GLU A 1 408 ? 15.393 1.278 -21.846 1.00 97.06 408 GLU A C 1
ATOM 3204 O O . GLU A 1 408 ? 14.397 0.621 -22.141 1.00 97.06 408 GLU A O 1
ATOM 3209 N N . SER A 1 409 ? 15.707 1.519 -20.569 1.00 96.88 409 SER A N 1
ATOM 3210 C CA . SER A 1 409 ? 14.943 0.980 -19.435 1.00 96.88 409 SER A CA 1
ATOM 3211 C C . SER A 1 409 ? 13.467 1.398 -19.472 1.00 96.88 409 SER A C 1
ATOM 3213 O O . SER A 1 409 ? 12.569 0.646 -19.076 1.00 96.88 409 SER A O 1
ATOM 3215 N N . LYS A 1 410 ? 13.172 2.608 -19.962 1.00 96.81 410 LYS A N 1
ATOM 3216 C CA . LYS A 1 410 ? 11.799 3.068 -20.196 1.00 96.81 410 LYS A CA 1
ATOM 3217 C C . LYS A 1 410 ? 11.111 2.247 -21.290 1.00 96.81 410 LYS A C 1
ATOM 3219 O O . LYS A 1 410 ? 9.986 1.803 -21.061 1.00 96.81 410 LYS A O 1
ATOM 3224 N N . GLU A 1 411 ? 11.772 1.996 -22.414 1.00 98.19 411 GLU A N 1
ATOM 3225 C CA . GLU A 1 411 ? 11.193 1.196 -23.498 1.00 98.19 411 GLU A CA 1
ATOM 3226 C C . GLU A 1 411 ? 11.021 -0.278 -23.121 1.00 98.19 411 GLU A C 1
ATOM 3228 O O . GLU A 1 411 ? 9.954 -0.846 -23.350 1.00 98.19 411 GLU A O 1
ATOM 3233 N N . VAL A 1 412 ? 11.979 -0.881 -22.414 1.00 98.38 412 VAL A N 1
ATOM 3234 C CA . VAL A 1 412 ? 11.854 -2.255 -21.893 1.00 98.38 412 VAL A CA 1
ATOM 3235 C C . VAL A 1 412 ? 10.647 -2.381 -20.943 1.00 98.38 412 VAL A C 1
ATOM 3237 O O . VAL A 1 412 ? 9.889 -3.354 -21.001 1.00 98.38 412 VAL A O 1
ATOM 3240 N N . ARG A 1 413 ? 10.372 -1.363 -20.113 1.00 98.31 413 ARG A N 1
ATOM 3241 C CA . ARG A 1 413 ? 9.149 -1.317 -19.285 1.00 98.31 413 ARG A CA 1
ATOM 3242 C C . ARG A 1 413 ? 7.872 -1.194 -20.115 1.00 98.31 413 ARG A C 1
ATOM 3244 O O . ARG A 1 413 ? 6.871 -1.832 -19.772 1.00 98.31 413 ARG A O 1
ATOM 3251 N N . ASN A 1 414 ? 7.888 -0.409 -21.194 1.00 98.00 414 ASN A N 1
ATOM 3252 C CA . ASN A 1 414 ? 6.762 -0.311 -22.125 1.00 98.00 414 ASN A CA 1
ATOM 3253 C C . ASN A 1 414 ? 6.488 -1.665 -22.799 1.00 98.00 414 ASN A C 1
ATOM 3255 O O . ASN A 1 414 ? 5.331 -2.085 -22.858 1.00 98.00 414 ASN A O 1
ATOM 3259 N N . MET A 1 415 ? 7.539 -2.382 -23.213 1.00 98.44 415 MET A N 1
ATOM 3260 C CA . MET A 1 415 ? 7.450 -3.731 -23.787 1.00 98.44 415 MET A CA 1
ATOM 3261 C C . MET A 1 415 ? 6.866 -4.751 -22.808 1.00 98.44 415 MET A C 1
ATOM 3263 O O . MET A 1 415 ? 6.036 -5.571 -23.198 1.00 98.44 415 MET A O 1
ATOM 3267 N N . ALA A 1 416 ? 7.269 -4.708 -21.535 1.00 98.19 416 ALA A N 1
ATOM 3268 C CA . ALA A 1 416 ? 6.687 -5.559 -20.500 1.00 98.19 416 ALA A CA 1
ATOM 3269 C C . ALA A 1 416 ? 5.208 -5.229 -20.271 1.00 98.19 416 ALA A C 1
ATOM 3271 O O . ALA A 1 416 ? 4.361 -6.122 -20.216 1.00 98.19 416 ALA A O 1
ATOM 3272 N N . LYS A 1 417 ? 4.873 -3.936 -20.193 1.00 97.38 417 LYS A N 1
ATOM 3273 C CA . LYS A 1 417 ? 3.495 -3.475 -19.997 1.00 97.38 417 LYS A CA 1
ATOM 3274 C C . LYS A 1 417 ? 2.579 -3.893 -21.151 1.00 97.38 417 LYS A C 1
ATOM 3276 O O . LYS A 1 417 ? 1.473 -4.356 -20.880 1.00 97.38 417 LYS A O 1
ATOM 3281 N N . SER A 1 418 ? 3.022 -3.771 -22.406 1.00 97.69 418 SER A N 1
ATOM 3282 C CA . SER A 1 418 ? 2.237 -4.183 -23.585 1.00 97.69 418 SER A CA 1
ATOM 3283 C C . SER A 1 418 ? 1.970 -5.690 -23.625 1.00 97.69 418 SER A C 1
ATOM 3285 O O . SER A 1 418 ? 0.998 -6.135 -24.227 1.00 97.69 418 SER A O 1
ATOM 3287 N N . ARG A 1 419 ? 2.785 -6.476 -22.914 1.00 97.38 419 ARG A N 1
ATOM 3288 C CA . ARG A 1 419 ? 2.649 -7.930 -22.757 1.00 97.38 419 ARG A CA 1
ATOM 3289 C C . ARG A 1 419 ? 1.922 -8.350 -21.479 1.00 97.38 419 ARG A C 1
ATOM 3291 O O . ARG A 1 419 ? 1.920 -9.532 -21.157 1.00 97.38 419 ARG A O 1
ATOM 3298 N N . ASN A 1 420 ? 1.300 -7.404 -20.770 1.00 96.00 420 ASN A N 1
ATOM 3299 C CA . ASN A 1 420 ? 0.630 -7.620 -19.484 1.00 96.00 420 ASN A CA 1
ATOM 3300 C C . ASN A 1 420 ? 1.554 -8.186 -18.384 1.00 96.00 420 ASN A C 1
ATOM 3302 O O . ASN A 1 420 ? 1.102 -8.849 -17.452 1.00 96.00 420 ASN A O 1
ATOM 3306 N N . LEU A 1 421 ? 2.851 -7.892 -18.457 1.00 97.00 421 LEU A N 1
ATOM 3307 C CA . LEU A 1 421 ? 3.805 -8.212 -17.401 1.00 97.00 421 LEU A CA 1
ATOM 3308 C C . LEU A 1 421 ? 3.865 -7.065 -16.388 1.00 97.00 421 LEU A C 1
ATOM 3310 O O . LEU A 1 421 ? 3.675 -5.885 -16.711 1.00 97.00 421 LEU A O 1
ATOM 3314 N N . ARG A 1 422 ? 4.124 -7.405 -15.126 1.00 96.19 422 ARG A N 1
ATOM 3315 C CA . ARG A 1 422 ? 4.419 -6.420 -14.085 1.00 96.19 422 ARG A CA 1
ATOM 3316 C C . ARG A 1 422 ? 5.906 -6.099 -14.141 1.00 96.19 422 ARG A C 1
ATOM 3318 O O . ARG A 1 422 ? 6.725 -6.992 -14.304 1.00 96.19 422 ARG A O 1
ATOM 3325 N N . HIS A 1 423 ? 6.247 -4.832 -13.962 1.00 97.50 423 HIS A N 1
ATOM 3326 C CA . HIS A 1 423 ? 7.631 -4.399 -13.844 1.00 97.50 423 HIS A CA 1
ATOM 3327 C C . HIS A 1 423 ? 7.820 -3.545 -12.593 1.00 97.50 423 HIS A C 1
ATOM 3329 O O . HIS A 1 423 ? 6.865 -2.937 -12.103 1.00 97.50 423 HIS A O 1
ATOM 3335 N N . ASP A 1 424 ? 9.043 -3.522 -12.083 1.00 97.00 424 ASP A N 1
ATOM 3336 C CA . ASP A 1 424 ? 9.449 -2.760 -10.909 1.00 97.00 424 ASP A CA 1
ATOM 3337 C C . ASP A 1 424 ? 10.911 -2.316 -11.049 1.00 97.00 424 ASP A C 1
ATOM 3339 O O . ASP A 1 424 ? 11.695 -2.982 -11.724 1.00 97.00 424 ASP A O 1
ATOM 3343 N N . ILE A 1 425 ? 11.279 -1.197 -10.426 1.00 96.31 425 ILE A N 1
ATOM 3344 C CA . ILE A 1 425 ? 12.673 -0.740 -10.364 1.00 96.31 425 ILE A CA 1
ATOM 3345 C C . ILE A 1 425 ? 13.133 -0.882 -8.923 1.00 96.31 425 ILE A C 1
ATOM 3347 O O . ILE A 1 425 ? 12.591 -0.243 -8.022 1.00 96.31 425 ILE A O 1
ATOM 3351 N N . ARG A 1 426 ? 14.149 -1.714 -8.715 1.00 95.31 426 ARG A N 1
ATOM 3352 C CA . ARG A 1 426 ? 14.748 -1.959 -7.403 1.00 95.31 426 ARG A CA 1
ATOM 3353 C C . ARG A 1 426 ? 16.137 -1.335 -7.342 1.00 95.31 426 ARG A C 1
ATOM 3355 O O . ARG A 1 426 ? 16.703 -0.960 -8.367 1.00 95.31 426 ARG A O 1
ATOM 3362 N N . GLN A 1 427 ? 16.669 -1.205 -6.130 1.00 95.12 427 GLN A N 1
ATOM 3363 C CA . GLN A 1 427 ? 18.016 -0.693 -5.891 1.00 95.12 427 GLN A CA 1
ATOM 3364 C C . GLN A 1 427 ? 18.824 -1.678 -5.054 1.00 95.12 427 GLN A C 1
ATOM 3366 O O . GLN A 1 427 ? 18.305 -2.235 -4.087 1.00 95.12 427 GLN A O 1
ATOM 3371 N N . LEU A 1 428 ? 20.087 -1.868 -5.427 1.00 92.38 428 LEU A N 1
ATOM 3372 C CA . LEU A 1 428 ? 21.092 -2.609 -4.670 1.00 92.38 428 LEU A CA 1
ATOM 3373 C C . LEU A 1 428 ? 22.398 -1.813 -4.747 1.00 92.38 428 LEU A C 1
ATOM 3375 O O . LEU A 1 428 ? 22.801 -1.410 -5.835 1.00 92.38 428 LEU A O 1
ATOM 3379 N N . ASP A 1 429 ? 22.996 -1.505 -3.596 1.00 93.62 429 ASP A N 1
ATOM 3380 C CA . ASP A 1 429 ? 24.243 -0.728 -3.486 1.00 93.62 429 ASP A CA 1
ATOM 3381 C C . ASP A 1 429 ? 24.237 0.596 -4.277 1.00 93.62 429 ASP A C 1
ATOM 3383 O O . ASP A 1 429 ? 25.204 0.987 -4.926 1.00 93.62 429 ASP A O 1
ATOM 3387 N N . GLY A 1 430 ? 23.096 1.296 -4.248 1.00 91.69 430 GLY A N 1
ATOM 3388 C CA . GLY A 1 430 ? 22.894 2.574 -4.942 1.00 91.69 430 GLY A CA 1
ATOM 3389 C C . GLY A 1 430 ? 22.670 2.457 -6.453 1.00 91.69 430 GLY A C 1
ATOM 3390 O O . GLY A 1 430 ? 22.369 3.459 -7.103 1.00 91.69 430 GLY A O 1
ATOM 3391 N N . GLN A 1 431 ? 22.753 1.254 -7.018 1.00 93.56 431 GLN A N 1
ATOM 3392 C CA . GLN A 1 431 ? 22.498 1.004 -8.430 1.00 93.56 431 GLN A CA 1
ATOM 3393 C C . GLN A 1 431 ? 21.063 0.527 -8.641 1.00 93.56 431 GLN A C 1
ATOM 3395 O O . GLN A 1 431 ? 20.556 -0.322 -7.908 1.00 93.56 431 GLN A O 1
ATOM 3400 N N . SER A 1 432 ? 20.393 1.094 -9.646 1.00 95.62 432 SER A N 1
ATOM 3401 C CA . SER A 1 432 ? 19.025 0.707 -10.000 1.00 95.62 432 SER A CA 1
ATOM 3402 C C . SER A 1 432 ? 19.038 -0.418 -11.030 1.00 95.62 432 SER A C 1
ATOM 3404 O O . SER A 1 432 ? 19.834 -0.385 -11.966 1.00 95.62 432 SER A O 1
ATOM 3406 N N . TYR A 1 433 ? 18.138 -1.382 -10.876 1.00 97.62 433 TYR A N 1
ATOM 3407 C CA . TYR A 1 433 ? 17.957 -2.498 -11.801 1.00 97.62 433 TYR A CA 1
ATOM 3408 C C . TYR A 1 433 ? 16.464 -2.749 -12.044 1.00 97.62 433 TYR A C 1
ATOM 3410 O O . TYR A 1 433 ? 15.611 -2.379 -11.229 1.00 97.62 433 TYR A O 1
ATOM 3418 N N . LEU A 1 434 ? 16.139 -3.330 -13.198 1.00 98.19 434 LEU A N 1
ATOM 3419 C CA . LEU A 1 434 ? 14.763 -3.517 -13.656 1.00 98.19 434 LEU A CA 1
ATOM 3420 C C . LEU A 1 434 ? 14.341 -4.973 -13.454 1.00 98.19 434 LEU A C 1
ATOM 3422 O O . LEU A 1 434 ? 15.000 -5.890 -13.929 1.00 98.19 434 LEU A O 1
ATOM 3426 N N . VAL A 1 435 ? 13.209 -5.178 -12.786 1.00 98.31 435 VAL A N 1
ATOM 3427 C CA . VAL A 1 435 ? 12.617 -6.500 -12.563 1.00 98.31 435 VAL A CA 1
ATOM 3428 C C . VAL A 1 435 ? 11.310 -6.603 -13.328 1.00 98.31 435 VAL A C 1
ATOM 3430 O O . VAL A 1 435 ? 10.470 -5.707 -13.249 1.00 98.31 435 VAL A O 1
ATOM 3433 N N . ILE A 1 436 ? 11.121 -7.704 -14.045 1.00 98.44 436 ILE A N 1
ATOM 3434 C CA . ILE A 1 436 ? 9.914 -8.032 -14.797 1.00 98.44 436 ILE A CA 1
ATOM 3435 C C . ILE A 1 436 ? 9.399 -9.378 -14.292 1.00 98.44 436 ILE A C 1
ATOM 3437 O O . ILE A 1 436 ? 10.163 -10.318 -14.098 1.00 98.44 436 ILE A O 1
ATOM 3441 N N . GLN A 1 437 ? 8.097 -9.458 -14.035 1.00 97.56 437 GLN A N 1
ATOM 3442 C CA . GLN A 1 437 ? 7.454 -10.654 -13.502 1.00 97.56 437 GLN A CA 1
ATOM 3443 C C . GLN A 1 437 ? 6.059 -10.853 -14.094 1.00 97.56 437 GLN A C 1
ATOM 3445 O O . GLN A 1 437 ? 5.372 -9.891 -14.464 1.00 97.56 437 GLN A O 1
ATOM 3450 N N . HIS A 1 438 ? 5.616 -12.105 -14.127 1.00 97.50 438 HIS A N 1
ATOM 3451 C CA . HIS A 1 438 ? 4.248 -12.462 -14.487 1.00 97.50 438 HIS A CA 1
ATOM 3452 C C . HIS A 1 438 ? 3.218 -11.867 -13.520 1.00 97.50 438 HIS A C 1
ATOM 3454 O O . HIS A 1 438 ? 3.440 -11.757 -12.312 1.00 97.50 438 HIS A O 1
ATOM 3460 N N . ARG A 1 439 ? 2.055 -11.475 -14.052 1.00 95.38 439 ARG A N 1
ATOM 3461 C CA . ARG A 1 439 ? 0.882 -11.124 -13.239 1.00 95.38 439 ARG A CA 1
ATOM 3462 C C . ARG A 1 439 ? 0.112 -12.402 -12.933 1.00 95.38 439 ARG A C 1
ATOM 3464 O O . ARG A 1 439 ? -0.750 -12.794 -13.710 1.00 95.38 439 ARG A O 1
ATOM 3471 N N . MET A 1 440 ? 0.444 -13.041 -11.819 1.00 95.88 440 MET A N 1
ATOM 3472 C CA . MET A 1 440 ? -0.161 -14.307 -11.416 1.00 95.88 440 MET A CA 1
ATOM 3473 C C . MET A 1 440 ? -1.020 -14.125 -10.164 1.00 95.88 440 MET A C 1
ATOM 3475 O O . MET A 1 440 ? -0.628 -13.405 -9.243 1.00 95.88 440 MET A O 1
ATOM 3479 N N . GLN A 1 441 ? -2.195 -14.757 -10.144 1.00 95.94 441 GLN A N 1
ATOM 3480 C CA . GLN A 1 441 ? -3.016 -14.835 -8.938 1.00 95.94 441 GLN A CA 1
ATOM 3481 C C . GLN A 1 441 ? -2.397 -15.845 -7.963 1.00 95.94 441 GLN A C 1
ATOM 3483 O O . GLN A 1 441 ? -1.821 -16.835 -8.420 1.00 95.94 441 GLN A O 1
ATOM 3488 N N . PRO A 1 442 ? -2.514 -15.654 -6.639 1.00 97.88 442 PRO A N 1
ATOM 3489 C CA . PRO A 1 442 ? -1.907 -16.558 -5.660 1.00 97.88 442 PRO A CA 1
ATOM 3490 C C . PRO A 1 442 ? -2.269 -18.043 -5.841 1.00 97.88 442 PRO A C 1
ATOM 3492 O O . PRO A 1 442 ? -1.425 -18.907 -5.623 1.00 97.88 442 PRO A O 1
ATOM 3495 N N . GLN A 1 443 ? -3.480 -18.352 -6.310 1.00 97.50 443 GLN A N 1
ATOM 3496 C CA . GLN A 1 443 ? -3.930 -19.713 -6.627 1.00 97.50 443 GLN A CA 1
ATOM 3497 C C . GLN A 1 443 ? -3.114 -20.330 -7.767 1.00 97.50 443 GLN A C 1
ATOM 3499 O O . GLN A 1 443 ? -2.719 -21.492 -7.703 1.00 97.50 443 GLN A O 1
ATOM 3504 N N . ASP A 1 444 ? -2.838 -19.553 -8.811 1.00 97.31 444 ASP A N 1
ATOM 3505 C CA . ASP A 1 444 ? -2.019 -20.008 -9.932 1.00 97.31 444 ASP A CA 1
ATOM 3506 C C . ASP A 1 444 ? -0.543 -20.101 -9.532 1.00 97.31 444 ASP A C 1
ATOM 3508 O O . ASP A 1 444 ? 0.152 -21.013 -9.980 1.00 97.31 444 ASP A O 1
ATOM 3512 N N . MET A 1 445 ? -0.087 -19.242 -8.607 1.00 98.00 445 MET A N 1
ATOM 3513 C CA . MET A 1 445 ? 1.240 -19.371 -8.001 1.00 98.00 445 MET A CA 1
ATOM 3514 C C . MET A 1 445 ? 1.366 -20.700 -7.253 1.00 98.00 445 MET A C 1
ATOM 3516 O O . MET A 1 445 ? 2.337 -21.421 -7.465 1.00 98.00 445 MET A O 1
ATOM 3520 N N . ALA A 1 446 ? 0.378 -21.055 -6.424 1.00 97.81 446 ALA A N 1
ATOM 3521 C CA . ALA A 1 446 ? 0.368 -22.327 -5.706 1.00 97.81 446 ALA A CA 1
ATOM 3522 C C . ALA A 1 446 ? 0.434 -23.510 -6.683 1.00 97.81 446 ALA A C 1
ATOM 3524 O O . ALA A 1 446 ? 1.301 -24.367 -6.534 1.00 97.81 446 ALA A O 1
ATOM 3525 N N . LYS A 1 447 ? -0.391 -23.514 -7.743 1.00 97.12 447 LYS A N 1
ATOM 3526 C CA . LYS A 1 447 ? -0.340 -24.544 -8.801 1.00 97.12 447 LYS A CA 1
ATOM 3527 C C . LYS A 1 447 ? 1.048 -24.643 -9.437 1.00 97.12 447 LYS A C 1
ATOM 3529 O O . LYS A 1 447 ? 1.571 -25.745 -9.565 1.00 97.12 447 LYS A O 1
ATOM 3534 N N . CYS A 1 448 ? 1.658 -23.509 -9.791 1.00 96.88 448 CYS A N 1
ATOM 3535 C CA . CYS A 1 448 ? 2.999 -23.468 -10.376 1.00 96.88 448 CYS A CA 1
ATOM 3536 C C . CYS A 1 448 ? 4.052 -24.086 -9.440 1.00 96.88 448 CYS A C 1
ATOM 3538 O O . CYS A 1 448 ? 4.919 -24.834 -9.895 1.00 96.88 448 CYS A O 1
ATOM 3540 N N . ILE A 1 449 ? 3.970 -23.806 -8.136 1.00 97.69 449 ILE A N 1
ATOM 3541 C CA . ILE A 1 449 ? 4.909 -24.330 -7.134 1.00 97.69 449 ILE A CA 1
ATOM 3542 C C . ILE A 1 449 ? 4.670 -25.822 -6.869 1.00 97.69 449 ILE A C 1
ATOM 3544 O O . ILE A 1 449 ? 5.628 -26.573 -6.725 1.00 97.69 449 ILE A O 1
ATOM 3548 N N . HIS A 1 450 ? 3.415 -26.279 -6.854 1.00 96.69 450 HIS A N 1
ATOM 3549 C CA . HIS A 1 450 ? 3.089 -27.708 -6.753 1.00 96.69 450 HIS A CA 1
ATOM 3550 C C . HIS A 1 450 ? 3.639 -28.505 -7.940 1.00 96.69 450 HIS A C 1
ATOM 3552 O O . HIS A 1 450 ? 4.078 -29.640 -7.773 1.00 96.69 450 HIS A O 1
ATOM 3558 N N . THR A 1 451 ? 3.643 -27.917 -9.142 1.00 96.25 451 THR A N 1
ATOM 3559 C CA . THR A 1 451 ? 4.210 -28.563 -10.336 1.00 96.25 451 THR A CA 1
ATOM 3560 C C . THR A 1 451 ? 5.736 -28.518 -10.402 1.00 96.25 451 THR A C 1
ATOM 3562 O O . THR A 1 451 ? 6.326 -29.273 -11.174 1.00 96.25 451 THR A O 1
ATOM 3565 N N . SER A 1 452 ? 6.397 -27.650 -9.629 1.00 95.56 452 SER A N 1
ATOM 3566 C CA . SER A 1 452 ? 7.851 -27.534 -9.668 1.00 95.56 452 SER A CA 1
ATOM 3567 C C . SER A 1 452 ? 8.523 -28.587 -8.786 1.00 95.56 452 SER A C 1
ATOM 3569 O O . SER A 1 452 ? 8.101 -28.882 -7.665 1.00 95.56 452 SER A O 1
ATOM 3571 N N . ALA A 1 453 ? 9.611 -29.171 -9.293 1.00 93.00 453 ALA A N 1
ATOM 3572 C CA . ALA A 1 453 ? 10.383 -30.150 -8.539 1.00 93.00 453 ALA A CA 1
ATOM 3573 C C . ALA A 1 453 ? 10.917 -29.511 -7.242 1.00 93.00 453 ALA A C 1
ATOM 3575 O O . ALA A 1 453 ? 11.711 -28.572 -7.282 1.00 93.00 453 ALA A O 1
ATOM 3576 N N . GLY A 1 454 ? 10.467 -30.019 -6.092 1.00 94.25 454 GLY A N 1
ATOM 3577 C CA . GLY A 1 454 ? 10.896 -29.549 -4.771 1.00 94.25 454 GLY A CA 1
ATOM 3578 C C . GLY A 1 454 ? 10.043 -28.441 -4.144 1.00 94.25 454 GLY A C 1
ATOM 3579 O O . GLY A 1 454 ? 10.483 -27.861 -3.154 1.00 94.25 454 GLY A O 1
ATOM 3580 N N . GLY A 1 455 ? 8.855 -28.129 -4.681 1.00 96.56 455 GLY A N 1
ATOM 3581 C CA . GLY A 1 455 ? 7.917 -27.203 -4.027 1.00 96.56 455 GLY A CA 1
ATOM 3582 C C . GLY A 1 455 ? 8.441 -25.766 -3.934 1.00 96.56 455 GLY A C 1
ATOM 3583 O O . GLY A 1 455 ? 8.139 -25.036 -2.986 1.00 96.56 455 GLY A O 1
ATOM 3584 N N . ARG A 1 456 ? 9.260 -25.354 -4.908 1.00 96.88 456 ARG A N 1
ATOM 3585 C CA . ARG A 1 456 ? 9.867 -24.020 -4.982 1.00 96.88 456 ARG A CA 1
ATOM 3586 C C . ARG A 1 456 ? 9.878 -23.496 -6.412 1.00 96.88 456 ARG A C 1
ATOM 3588 O O . ARG A 1 456 ? 10.202 -24.232 -7.339 1.00 96.88 456 ARG A O 1
ATOM 3595 N N . SER A 1 457 ? 9.586 -22.212 -6.588 1.00 96.62 457 SER A N 1
ATOM 3596 C CA . SER A 1 457 ? 9.800 -21.495 -7.848 1.00 96.62 457 SER A CA 1
ATOM 3597 C C . SER A 1 457 ? 10.210 -20.055 -7.533 1.00 96.62 457 SER A C 1
ATOM 3599 O O . SER A 1 457 ? 9.509 -19.329 -6.825 1.00 96.62 457 SER A O 1
ATOM 3601 N N . GLY A 1 458 ? 11.409 -19.661 -7.963 1.00 95.06 458 GLY A N 1
ATOM 3602 C CA . GLY A 1 458 ? 12.034 -18.394 -7.606 1.00 95.06 458 GLY A CA 1
ATOM 3603 C C . GLY A 1 458 ? 12.196 -18.195 -6.106 1.00 95.06 458 GLY A C 1
ATOM 3604 O O . GLY A 1 458 ? 12.848 -18.971 -5.392 1.00 95.06 458 GLY A O 1
ATOM 3605 N N . LYS A 1 459 ? 11.619 -17.093 -5.631 1.00 96.44 459 LYS A N 1
ATOM 3606 C CA . LYS A 1 459 ? 11.606 -16.699 -4.217 1.00 96.44 459 LYS A CA 1
ATOM 3607 C C . LYS A 1 459 ? 10.412 -17.262 -3.439 1.00 96.44 459 LYS A C 1
ATOM 3609 O O . LYS A 1 459 ? 10.229 -16.904 -2.279 1.00 96.44 459 LYS A O 1
ATOM 3614 N N . TYR A 1 460 ? 9.581 -18.081 -4.077 1.00 98.12 460 TYR A N 1
ATOM 3615 C CA . TYR A 1 460 ? 8.366 -18.626 -3.492 1.00 98.12 460 TYR A CA 1
ATOM 3616 C C . TYR A 1 460 ? 8.566 -20.098 -3.154 1.00 98.12 460 TYR A C 1
ATOM 3618 O O . TYR A 1 460 ? 9.040 -20.878 -3.982 1.00 98.12 460 TYR A O 1
ATOM 3626 N N . VAL A 1 461 ? 8.211 -20.466 -1.927 1.00 98.19 461 VAL A N 1
ATOM 3627 C CA . VAL A 1 461 ? 8.338 -21.826 -1.399 1.00 98.19 461 VAL A CA 1
ATOM 3628 C C . VAL A 1 461 ? 6.997 -22.241 -0.817 1.00 98.19 461 VAL A C 1
ATOM 3630 O O . VAL A 1 461 ? 6.444 -21.514 0.008 1.00 98.19 461 VAL A O 1
ATOM 3633 N N . LEU A 1 462 ? 6.484 -23.398 -1.224 1.00 98.25 462 LEU A N 1
ATOM 3634 C CA . LEU A 1 462 ? 5.309 -23.984 -0.593 1.00 98.25 462 LEU A CA 1
ATOM 3635 C C . LEU A 1 462 ? 5.713 -24.536 0.778 1.00 98.25 462 LEU A C 1
ATOM 3637 O O . LEU A 1 462 ? 6.661 -25.312 0.891 1.00 98.25 462 LEU A O 1
ATOM 3641 N N . VAL A 1 463 ? 5.024 -24.103 1.829 1.00 98.06 463 VAL A N 1
ATOM 3642 C CA . VAL A 1 463 ? 5.327 -24.523 3.199 1.00 98.06 463 VAL A CA 1
ATOM 3643 C C . VAL A 1 463 ? 4.670 -25.869 3.475 1.00 98.06 463 VAL A C 1
ATOM 3645 O O . VAL A 1 463 ? 3.479 -26.054 3.229 1.00 98.06 463 VAL A O 1
ATOM 3648 N N . GLU A 1 464 ? 5.444 -26.811 4.008 1.00 97.69 464 GLU A N 1
ATOM 3649 C CA . GLU A 1 464 ? 4.928 -28.123 4.379 1.00 97.69 464 GLU A CA 1
ATOM 3650 C C . GLU A 1 464 ? 3.897 -27.992 5.508 1.00 97.69 464 GLU A C 1
ATOM 3652 O O . GLU A 1 464 ? 4.167 -27.356 6.531 1.00 97.69 464 GLU A O 1
ATOM 3657 N N . LYS A 1 465 ? 2.729 -28.625 5.343 1.00 97.56 465 LYS A N 1
ATOM 3658 C CA . LYS A 1 465 ? 1.620 -28.553 6.307 1.00 97.56 465 LYS A CA 1
ATOM 3659 C C . LYS A 1 465 ? 2.013 -28.984 7.721 1.00 97.56 465 LYS A C 1
ATOM 3661 O O . LYS A 1 465 ? 1.535 -28.394 8.679 1.00 97.56 465 LYS A O 1
ATOM 3666 N N . SER A 1 466 ? 2.916 -29.955 7.847 1.00 97.62 466 SER A N 1
ATOM 3667 C CA . SER A 1 466 ? 3.440 -30.449 9.130 1.00 97.62 466 SER A CA 1
ATOM 3668 C C . SER A 1 466 ? 4.250 -29.401 9.911 1.00 97.62 466 SER A C 1
ATOM 3670 O O . SER A 1 466 ? 4.409 -29.531 11.121 1.00 97.62 466 SER A O 1
ATOM 3672 N N . SER A 1 467 ? 4.753 -28.361 9.236 1.00 96.88 467 SER A N 1
ATOM 3673 C CA . SER A 1 467 ? 5.551 -27.277 9.832 1.00 96.88 467 SER A CA 1
ATOM 3674 C C . SER A 1 467 ? 4.730 -26.039 10.218 1.00 96.88 467 SER A C 1
ATOM 3676 O O . SER A 1 467 ? 5.271 -25.060 10.749 1.00 96.88 467 SER A O 1
ATOM 3678 N N . LEU A 1 468 ? 3.433 -26.042 9.903 1.00 97.88 468 LEU A N 1
ATOM 3679 C CA . LEU A 1 468 ? 2.519 -24.955 10.225 1.00 97.88 468 LEU A CA 1
ATOM 3680 C C . LEU A 1 468 ? 1.886 -25.184 11.602 1.00 97.88 468 LEU A C 1
ATOM 3682 O O . LEU A 1 468 ? 1.614 -26.330 11.959 1.00 97.88 468 LEU A O 1
ATOM 3686 N N . PRO A 1 469 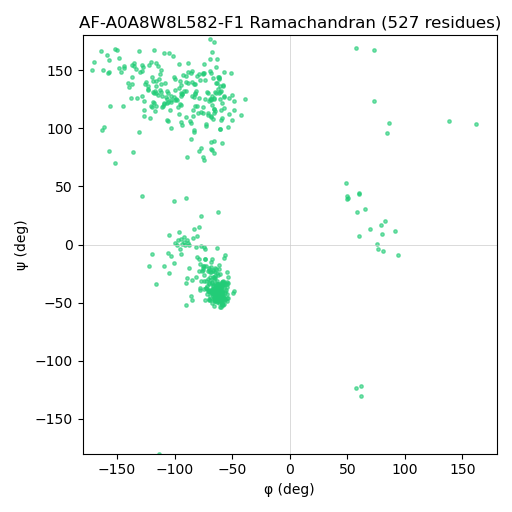? 1.628 -24.111 12.369 1.00 97.81 469 PRO A N 1
ATOM 3687 C CA . PRO A 1 469 ? 0.890 -24.240 13.613 1.00 97.81 469 PRO A CA 1
ATOM 3688 C C . PRO A 1 469 ? -0.573 -24.592 13.328 1.00 97.81 469 PRO A C 1
ATOM 3690 O O . PRO A 1 469 ? -1.144 -24.166 12.320 1.00 97.81 469 PRO A O 1
ATOM 3693 N N . VAL A 1 470 ? -1.176 -25.333 14.248 1.00 98.19 470 VAL A N 1
ATOM 3694 C CA . VAL A 1 470 ? -2.586 -25.735 14.214 1.00 98.19 470 VAL A CA 1
ATOM 3695 C C . VAL A 1 470 ? -3.406 -24.857 15.149 1.00 98.19 470 VAL A C 1
ATOM 3697 O O . VAL A 1 470 ? -2.869 -24.225 16.058 1.00 98.19 470 VAL A O 1
ATOM 3700 N N . TYR A 1 471 ? -4.729 -24.825 14.990 1.00 98.00 471 TYR A N 1
ATOM 3701 C CA . TYR A 1 471 ? -5.604 -24.017 15.843 1.00 98.00 471 TYR A CA 1
ATOM 3702 C C . TYR A 1 471 ? -5.417 -24.309 17.337 1.00 98.00 471 TYR A C 1
ATOM 3704 O O . TYR A 1 471 ? -5.477 -23.399 18.166 1.00 98.00 471 TYR A O 1
ATOM 3712 N N . GLN A 1 472 ? -5.112 -25.557 17.690 1.00 98.25 472 GLN A N 1
ATOM 3713 C CA . GLN A 1 472 ? -4.887 -25.946 19.078 1.00 98.25 472 GLN A CA 1
ATOM 3714 C C . GLN A 1 472 ? -3.717 -25.195 19.743 1.00 98.25 472 GLN A C 1
ATOM 3716 O O . GLN A 1 472 ? -3.752 -24.986 20.955 1.00 98.25 472 GLN A O 1
ATOM 3721 N N . ASP A 1 473 ? -2.741 -24.715 18.966 1.00 97.62 473 ASP A N 1
ATOM 3722 C CA . ASP A 1 473 ? -1.575 -23.988 19.477 1.00 97.62 473 ASP A CA 1
ATOM 3723 C C . ASP A 1 473 ? -1.929 -22.591 20.017 1.00 97.62 473 ASP A C 1
ATOM 3725 O O . ASP A 1 473 ? -1.190 -22.046 20.836 1.00 97.62 473 ASP A O 1
ATOM 3729 N N . ILE A 1 474 ? -3.055 -21.994 19.589 1.00 97.62 474 ILE A N 1
ATOM 3730 C CA . ILE A 1 474 ? -3.495 -20.660 20.044 1.00 97.62 474 ILE A CA 1
ATOM 3731 C C . ILE A 1 474 ? -4.587 -20.716 21.125 1.00 97.62 474 ILE A C 1
ATOM 3733 O O . ILE A 1 474 ? -4.817 -19.722 21.816 1.00 97.62 474 ILE A O 1
ATOM 3737 N N . VAL A 1 475 ? -5.244 -21.866 21.319 1.00 97.81 475 VAL A N 1
ATOM 3738 C CA . VAL A 1 475 ? -6.332 -22.036 22.304 1.00 97.81 475 VAL A CA 1
ATOM 3739 C C . VAL A 1 475 ? -5.924 -21.612 23.726 1.00 97.81 475 VAL A C 1
ATOM 3741 O O . VAL A 1 475 ? -6.663 -20.821 24.317 1.00 97.81 475 VAL A O 1
ATOM 3744 N N . PRO A 1 476 ? -4.747 -21.997 24.269 1.00 98.12 476 PRO A N 1
ATOM 3745 C CA . PRO A 1 476 ? -4.350 -21.591 25.620 1.00 98.12 476 PRO A CA 1
ATOM 3746 C C . PRO A 1 476 ? -4.282 -20.070 25.815 1.00 98.12 476 PRO A C 1
ATOM 3748 O O . PRO A 1 476 ? -4.577 -19.555 26.894 1.00 98.12 476 PRO A O 1
ATOM 3751 N N . ASP A 1 477 ? -3.908 -19.326 24.774 1.00 96.88 477 ASP A N 1
ATOM 3752 C CA . ASP A 1 477 ? -3.856 -17.866 24.820 1.00 96.88 477 ASP A CA 1
ATOM 3753 C C . ASP A 1 477 ? -5.236 -17.221 24.779 1.00 96.88 477 ASP A C 1
ATOM 3755 O O . ASP A 1 477 ? -5.464 -16.222 25.470 1.00 96.88 477 ASP A O 1
ATOM 3759 N N . LEU A 1 478 ? -6.149 -17.788 23.986 1.00 96.06 478 LEU A N 1
ATOM 3760 C CA . LEU A 1 478 ? -7.547 -17.366 23.952 1.00 96.06 478 LEU A CA 1
ATOM 3761 C C . LEU A 1 478 ? -8.185 -17.577 25.333 1.00 96.06 478 LEU A C 1
ATOM 3763 O O . LEU A 1 478 ? -8.748 -16.637 25.901 1.00 96.06 478 LEU A O 1
ATOM 3767 N N . ASP A 1 479 ? -7.992 -18.759 25.920 1.00 96.94 479 ASP A N 1
ATOM 3768 C CA . ASP A 1 479 ? -8.506 -19.108 27.246 1.00 96.94 479 ASP A CA 1
ATOM 3769 C C . ASP A 1 479 ? -7.908 -18.227 28.345 1.00 96.94 479 ASP A C 1
ATOM 3771 O O . ASP A 1 479 ? -8.627 -17.746 29.223 1.00 96.94 479 ASP A O 1
ATOM 3775 N N . LYS A 1 480 ? -6.604 -17.925 28.275 1.00 96.00 480 LYS A N 1
ATOM 3776 C CA . LYS A 1 480 ? -5.935 -17.027 29.227 1.00 96.00 480 LYS A CA 1
ATOM 3777 C C . LYS A 1 480 ? -6.568 -15.635 29.244 1.00 96.00 480 LYS A C 1
ATOM 3779 O O . LYS A 1 480 ? -6.752 -15.067 30.322 1.00 96.00 480 LYS A O 1
ATOM 3784 N N . GLN A 1 481 ? -6.918 -15.070 28.086 1.00 94.06 481 GLN A N 1
ATOM 3785 C CA . GLN A 1 481 ? -7.589 -13.764 28.040 1.00 94.06 481 GLN A CA 1
ATOM 3786 C C . GLN A 1 481 ? -9.006 -13.821 28.616 1.00 94.06 481 GLN A C 1
ATOM 3788 O O . GLN A 1 481 ? -9.419 -12.897 29.320 1.00 94.06 481 GLN A O 1
ATOM 3793 N N . ILE A 1 482 ? -9.736 -14.909 28.361 1.00 91.50 482 ILE A N 1
ATOM 3794 C CA . ILE A 1 482 ? -11.073 -15.122 28.924 1.00 91.50 482 ILE A CA 1
ATOM 3795 C C . ILE A 1 482 ? -10.985 -15.258 30.453 1.00 91.50 482 ILE A C 1
ATOM 3797 O O . ILE A 1 482 ? -11.736 -14.595 31.170 1.00 91.50 482 ILE A O 1
ATOM 3801 N N . ALA A 1 483 ? -10.030 -16.027 30.977 1.00 92.69 483 ALA A N 1
ATOM 3802 C CA . ALA A 1 483 ? -9.831 -16.210 32.415 1.00 92.69 483 ALA A CA 1
ATOM 3803 C C . ALA A 1 483 ? -9.478 -14.896 33.139 1.00 92.69 483 ALA A C 1
ATOM 3805 O O . ALA A 1 483 ? -10.038 -14.598 34.199 1.00 92.69 483 ALA A O 1
ATOM 3806 N N . LEU A 1 484 ? -8.611 -14.066 32.542 1.00 90.31 484 LEU A N 1
ATOM 3807 C CA . LEU A 1 484 ? -8.269 -12.740 33.075 1.00 90.31 484 LEU A CA 1
ATOM 3808 C C . LEU A 1 484 ? -9.503 -11.834 33.224 1.00 90.31 484 LEU A C 1
ATOM 3810 O O . LEU A 1 484 ? -9.578 -11.036 34.159 1.00 90.31 484 LEU A O 1
ATOM 3814 N N . SER A 1 485 ? -10.500 -11.994 32.352 1.00 85.38 485 SER A N 1
ATOM 3815 C CA . SER A 1 485 ? -11.745 -11.227 32.423 1.00 85.38 485 SER A CA 1
ATOM 3816 C C . SER A 1 485 ? -12.639 -11.625 33.600 1.00 85.38 485 SER A C 1
ATOM 3818 O O . SER A 1 485 ? -13.202 -10.757 34.272 1.00 85.38 485 SER A O 1
ATOM 3820 N N . GLY A 1 486 ? -12.711 -12.926 33.905 1.00 82.12 486 GLY A N 1
ATOM 3821 C CA . GLY A 1 486 ? -13.506 -13.455 35.013 1.00 82.12 486 GLY A CA 1
ATOM 3822 C C . GLY A 1 486 ? -12.971 -13.017 36.377 1.00 82.12 486 GLY A C 1
ATOM 3823 O O . GLY A 1 486 ? -13.748 -12.660 37.263 1.00 82.12 486 GLY A O 1
ATOM 3824 N N . SER A 1 487 ? -11.643 -12.954 36.530 1.00 81.00 487 SER A N 1
ATOM 3825 C CA . SER A 1 487 ? -11.003 -12.515 37.779 1.00 81.00 487 SER A CA 1
ATOM 3826 C C . SER A 1 487 ? -11.302 -11.049 38.120 1.00 81.00 487 SER A C 1
ATOM 3828 O O . SER A 1 487 ? -11.451 -10.704 39.293 1.00 81.00 487 SER A O 1
ATOM 3830 N N . LEU A 1 488 ? -11.404 -10.175 37.115 1.00 74.94 488 LEU A N 1
ATOM 3831 C CA . LEU A 1 488 ? -11.673 -8.746 37.320 1.00 74.94 488 LEU A CA 1
ATOM 3832 C C . LEU A 1 488 ? -13.147 -8.467 37.647 1.00 74.94 488 LEU A C 1
ATOM 3834 O O . LEU A 1 488 ? -13.447 -7.550 38.414 1.00 74.94 488 LEU A O 1
ATOM 3838 N N . ALA A 1 489 ? -14.070 -9.277 37.123 1.00 72.56 489 ALA A N 1
ATOM 3839 C CA . ALA A 1 489 ? -15.495 -9.156 37.431 1.00 72.56 489 ALA A CA 1
ATOM 3840 C C . ALA A 1 489 ? -15.814 -9.457 38.911 1.00 72.56 489 ALA A C 1
ATOM 3842 O O . ALA A 1 489 ? -16.771 -8.911 39.457 1.00 72.56 489 ALA A O 1
ATOM 3843 N N . GLY A 1 490 ? -15.000 -10.281 39.583 1.00 69.56 490 GLY A N 1
ATOM 3844 C CA . GLY A 1 490 ? -15.183 -10.630 40.997 1.00 69.56 490 GLY A CA 1
ATOM 3845 C C . GLY A 1 490 ? -14.710 -9.568 42.000 1.00 69.56 490 GLY A C 1
ATOM 3846 O O . GLY A 1 490 ? -15.193 -9.541 43.131 1.00 69.56 490 GLY A O 1
ATOM 3847 N N . GLN A 1 491 ? -13.793 -8.674 41.617 1.00 63.53 491 GLN A N 1
ATOM 3848 C CA . GLN A 1 491 ? -13.194 -7.705 42.550 1.00 63.53 491 GLN A CA 1
ATOM 3849 C C . GLN A 1 491 ? -13.985 -6.397 42.690 1.00 63.53 491 GLN A C 1
ATOM 3851 O O . GLN A 1 491 ? -13.871 -5.722 43.711 1.00 63.53 491 GLN A O 1
ATOM 3856 N N . THR A 1 492 ? -14.851 -6.058 41.734 1.00 55.91 492 THR A N 1
ATOM 3857 C CA . THR A 1 492 ? -15.638 -4.808 41.759 1.00 55.91 492 THR A CA 1
ATOM 3858 C C . THR A 1 492 ? -16.843 -4.837 42.708 1.00 55.91 492 THR A C 1
ATOM 3860 O O . THR A 1 492 ? -17.516 -3.822 42.865 1.00 55.91 492 THR A O 1
ATOM 3863 N N . LYS A 1 493 ? -17.096 -5.961 43.397 1.00 56.84 493 LYS A N 1
ATOM 3864 C CA . LYS A 1 493 ? -18.156 -6.097 44.416 1.00 56.84 493 LYS A CA 1
ATOM 3865 C C . LYS A 1 493 ? -17.671 -6.101 45.870 1.00 56.84 493 LYS A C 1
ATOM 3867 O O . LYS A 1 493 ? -18.481 -6.333 46.765 1.00 56.84 493 LYS A O 1
ATOM 3872 N N . ARG A 1 494 ? -16.392 -5.823 46.154 1.00 52.81 494 ARG A N 1
ATOM 3873 C CA . ARG A 1 494 ? -16.008 -5.490 47.535 1.00 52.81 494 ARG A CA 1
ATOM 3874 C C . ARG A 1 494 ? -16.533 -4.094 47.849 1.00 52.81 494 ARG A C 1
ATOM 3876 O O . ARG A 1 494 ? -15.952 -3.107 47.411 1.00 52.81 494 ARG A O 1
ATOM 3883 N N . GLU A 1 495 ? -17.646 -4.042 48.584 1.00 52.19 495 GLU A N 1
ATOM 3884 C CA . GLU A 1 495 ? -18.119 -2.841 49.271 1.00 52.19 495 GLU A CA 1
ATOM 3885 C C . GLU A 1 495 ? -16.921 -2.151 49.922 1.00 52.19 495 GLU A C 1
ATOM 3887 O O . GLU A 1 495 ? -16.319 -2.664 50.870 1.00 52.19 495 GLU A O 1
ATOM 3892 N N . VAL A 1 496 ? -16.558 -0.985 49.395 1.00 46.59 496 VAL A N 1
ATOM 3893 C CA . VAL A 1 496 ? -15.646 -0.079 50.074 1.00 46.59 496 VAL A CA 1
ATOM 3894 C C . VAL A 1 496 ? -16.407 0.427 51.296 1.00 46.59 496 VAL A C 1
ATOM 3896 O O . VAL A 1 496 ? -17.105 1.436 51.239 1.00 46.59 496 VAL A O 1
ATOM 3899 N N . LYS A 1 497 ? -16.318 -0.304 52.414 1.00 51.75 497 LYS A N 1
ATOM 3900 C CA . LYS A 1 497 ? -16.599 0.269 53.730 1.00 51.75 497 LYS A CA 1
ATOM 3901 C C . LYS A 1 497 ? -15.626 1.428 53.892 1.00 51.75 497 LYS A C 1
ATOM 3903 O O . LYS A 1 497 ? -14.420 1.205 53.993 1.00 51.75 497 LYS A O 1
ATOM 3908 N N . ALA A 1 498 ? -16.157 2.647 53.842 1.00 43.41 498 ALA A N 1
ATOM 3909 C CA . ALA A 1 498 ? -15.394 3.868 54.031 1.00 43.41 498 ALA A CA 1
ATOM 3910 C C . ALA A 1 498 ? -14.513 3.730 55.289 1.00 43.41 498 ALA A C 1
ATOM 3912 O O . ALA A 1 498 ? -15.042 3.410 56.360 1.00 43.41 498 ALA A O 1
ATOM 3913 N N . PRO A 1 499 ? -13.185 3.908 55.184 1.00 47.00 499 PRO A N 1
ATOM 3914 C CA . PRO A 1 499 ? -12.332 3.892 56.356 1.00 47.00 499 PRO A CA 1
ATOM 3915 C C . PRO A 1 499 ? -12.693 5.083 57.247 1.00 47.00 499 PRO A C 1
ATOM 3917 O O . PRO A 1 499 ? -12.839 6.217 56.794 1.00 47.00 499 PRO A O 1
ATOM 3920 N N . ASN A 1 500 ? -12.871 4.783 58.529 1.00 55.19 500 ASN A N 1
ATOM 3921 C CA . ASN A 1 500 ? -13.192 5.738 59.579 1.00 55.19 500 ASN A CA 1
ATOM 3922 C C . ASN A 1 500 ? -12.055 6.788 59.670 1.00 55.19 500 ASN A C 1
ATOM 3924 O O . ASN A 1 500 ? -10.902 6.383 59.834 1.00 55.19 500 ASN A O 1
ATOM 3928 N N . PRO A 1 501 ? -12.314 8.108 59.578 1.00 45.34 501 PRO A N 1
ATOM 3929 C CA . PRO A 1 501 ? -11.269 9.125 59.385 1.00 45.34 501 PRO A CA 1
ATOM 3930 C C . PRO A 1 501 ? -10.450 9.488 60.641 1.00 45.34 501 PRO A C 1
ATOM 3932 O O . PRO A 1 501 ? -9.882 10.573 60.724 1.00 45.34 501 PRO A O 1
ATOM 3935 N N . LEU A 1 502 ? -10.350 8.604 61.635 1.00 50.12 502 LEU A N 1
ATOM 3936 C CA . LEU A 1 502 ? -9.680 8.896 62.903 1.00 50.12 502 LEU A CA 1
ATOM 3937 C C . LEU A 1 502 ? -8.792 7.734 63.345 1.00 50.12 502 LEU A C 1
ATOM 3939 O O . LEU A 1 502 ? -9.164 6.974 64.232 1.00 50.12 502 LEU A O 1
ATOM 3943 N N . GLN A 1 503 ? -7.599 7.614 62.764 1.00 44.09 503 GLN A N 1
ATOM 3944 C CA . GLN A 1 503 ? -6.463 7.008 63.463 1.00 44.09 503 GLN A CA 1
ATOM 3945 C C . GLN A 1 503 ? -5.143 7.511 62.872 1.00 44.09 503 GLN A C 1
ATOM 3947 O O . GLN A 1 503 ? -4.875 7.386 61.680 1.00 44.09 503 GLN A O 1
ATOM 3952 N N . GLY A 1 504 ? -4.361 8.161 63.736 1.00 44.34 504 GLY A N 1
ATOM 3953 C CA . GLY A 1 504 ? -3.141 8.880 63.397 1.00 44.34 504 GLY A CA 1
ATOM 3954 C C . GLY A 1 504 ? -2.049 7.994 62.806 1.00 44.34 504 GLY A C 1
ATOM 3955 O O . GLY A 1 504 ? -1.714 6.936 63.338 1.00 44.34 504 GLY A O 1
ATOM 3956 N N . PHE A 1 505 ? -1.456 8.489 61.724 1.00 36.69 505 PHE A N 1
ATOM 3957 C CA . PHE A 1 505 ? -0.227 7.970 61.146 1.00 36.69 505 PHE A CA 1
ATOM 3958 C C . PHE A 1 505 ? 0.950 8.214 62.102 1.00 36.69 505 PHE A C 1
ATOM 3960 O O . PHE A 1 505 ? 1.282 9.358 62.410 1.00 36.69 505 PHE A O 1
ATOM 3967 N N . LYS A 1 506 ? 1.614 7.137 62.536 1.00 42.12 506 LYS A N 1
ATOM 3968 C CA . LYS A 1 506 ? 3.008 7.175 62.999 1.00 42.12 506 LYS A CA 1
ATOM 3969 C C . LYS A 1 506 ? 3.899 6.662 61.862 1.00 42.12 506 LYS A C 1
ATOM 3971 O O . LYS A 1 506 ? 3.633 5.562 61.374 1.00 42.12 506 LYS A O 1
ATOM 3976 N N . PRO A 1 507 ? 4.941 7.397 61.444 1.00 37.47 507 PRO A N 1
ATOM 3977 C CA . PRO A 1 507 ? 5.890 6.894 60.464 1.00 37.47 507 PRO A CA 1
ATOM 3978 C C . PRO A 1 507 ? 6.756 5.803 61.101 1.00 37.47 507 PRO A C 1
ATOM 3980 O O . PRO A 1 507 ? 7.297 5.973 62.195 1.00 37.47 507 PRO A O 1
ATOM 3983 N N . LYS A 1 508 ? 6.857 4.663 60.416 1.00 40.47 508 LYS A N 1
ATOM 3984 C CA . LYS A 1 508 ? 7.736 3.555 60.782 1.00 40.47 508 LYS A CA 1
ATOM 3985 C C . LYS A 1 508 ? 9.019 3.708 59.966 1.00 40.47 508 LYS A C 1
ATOM 3987 O O . LYS A 1 508 ? 8.982 3.607 58.746 1.00 40.47 508 LYS A O 1
ATOM 3992 N N . ILE A 1 509 ? 10.113 4.010 60.657 1.00 41.12 509 ILE A N 1
ATOM 3993 C CA . ILE A 1 509 ? 11.475 3.986 60.119 1.00 41.12 509 ILE A CA 1
ATOM 3994 C C . ILE A 1 509 ? 11.814 2.515 59.849 1.00 41.12 509 ILE A C 1
ATOM 3996 O O . ILE A 1 509 ? 11.678 1.686 60.751 1.00 41.12 509 ILE A O 1
ATOM 4000 N N . LEU A 1 510 ? 12.188 2.195 58.612 1.00 40.19 510 LEU A N 1
ATOM 4001 C CA . LEU A 1 510 ? 12.758 0.906 58.233 1.00 40.19 510 LEU A CA 1
ATOM 4002 C C . LEU A 1 510 ? 14.252 1.115 57.997 1.00 40.19 510 LEU A C 1
ATOM 4004 O O . LEU A 1 510 ? 14.642 1.980 57.219 1.00 40.19 510 LEU A O 1
ATOM 4008 N N . SER A 1 511 ? 15.042 0.355 58.746 1.00 41.28 511 SER A N 1
ATOM 4009 C CA . SER A 1 511 ? 16.483 0.202 58.609 1.00 41.28 511 SER A CA 1
ATOM 4010 C C . SER A 1 511 ? 16.817 -0.641 57.380 1.00 41.28 511 SER A C 1
ATOM 4012 O O . SER A 1 511 ? 16.117 -1.609 57.078 1.00 41.28 511 SER A O 1
ATOM 4014 N N . GLU A 1 512 ? 17.889 -0.235 56.711 1.00 48.91 512 GLU A N 1
ATOM 4015 C CA . GLU A 1 512 ? 18.619 -0.961 55.675 1.00 48.91 512 GLU A CA 1
ATOM 4016 C C . GLU A 1 512 ? 19.244 -2.232 56.256 1.00 48.91 512 GLU A C 1
ATOM 4018 O O . GLU A 1 512 ? 19.781 -2.173 57.359 1.00 48.91 512 GLU A O 1
ATOM 4023 N N . GLU A 1 513 ? 19.196 -3.340 55.512 1.00 42.16 513 GLU A N 1
ATOM 4024 C CA . GLU A 1 513 ? 20.281 -4.326 55.420 1.00 42.16 513 GLU A CA 1
ATOM 4025 C C . GLU A 1 513 ? 19.989 -5.374 54.325 1.00 42.16 513 GLU A C 1
ATOM 4027 O O . GLU A 1 513 ? 18.831 -5.695 54.056 1.00 42.16 513 GLU A O 1
ATOM 4032 N N . GLU A 1 514 ? 21.093 -5.874 53.754 1.00 35.84 514 GLU A N 1
ATOM 4033 C CA . GLU A 1 514 ? 21.295 -7.042 52.870 1.00 35.84 514 GLU A CA 1
ATOM 4034 C C . GLU A 1 514 ? 21.097 -6.846 51.350 1.00 35.84 514 GLU A C 1
ATOM 4036 O O . GLU A 1 514 ? 20.023 -6.508 50.861 1.00 35.84 514 GLU A O 1
ATOM 4041 N N . GLU A 1 515 ? 22.212 -6.787 50.598 1.00 35.03 515 GLU A N 1
ATOM 4042 C CA . GLU A 1 515 ? 22.899 -7.916 49.909 1.00 35.03 515 GLU A CA 1
ATOM 4043 C C . GLU A 1 515 ? 22.086 -8.367 48.678 1.00 35.03 515 GLU A C 1
ATOM 4045 O O . GLU A 1 515 ? 20.907 -8.662 48.777 1.00 35.03 515 GLU A O 1
ATOM 4050 N N . GLY A 1 516 ? 22.566 -8.421 47.440 1.00 36.09 516 GLY A N 1
ATOM 4051 C CA . GLY A 1 516 ? 23.904 -8.528 46.880 1.00 36.09 516 GLY A CA 1
ATOM 4052 C C . GLY A 1 516 ? 23.769 -9.524 45.725 1.00 36.09 516 GLY A C 1
ATOM 4053 O O . GLY A 1 516 ? 23.588 -10.701 45.987 1.00 36.09 516 GLY A O 1
ATOM 4054 N N . GLU A 1 517 ? 23.796 -9.076 44.467 1.00 32.94 517 GLU A N 1
ATOM 4055 C CA . GLU A 1 517 ? 24.006 -9.959 43.306 1.00 32.94 517 GLU A CA 1
ATOM 4056 C C . GLU A 1 517 ? 24.448 -9.125 42.087 1.00 32.94 517 GLU A C 1
ATOM 4058 O O . GLU A 1 517 ? 23.661 -8.444 41.429 1.00 32.94 517 GLU A O 1
ATOM 4063 N N . GLU A 1 518 ? 25.758 -9.148 41.820 1.00 31.34 518 GLU A N 1
ATOM 4064 C CA . GLU A 1 518 ? 26.364 -8.672 40.576 1.00 31.34 518 GLU A CA 1
ATOM 4065 C C . GLU A 1 518 ? 26.010 -9.638 39.438 1.00 31.34 518 GLU A C 1
ATOM 4067 O O . GLU A 1 518 ? 26.506 -10.763 39.380 1.00 31.34 518 GLU A O 1
ATOM 4072 N N . VAL A 1 519 ? 25.193 -9.184 38.487 1.00 34.00 519 VAL A N 1
ATOM 4073 C CA . VAL A 1 519 ? 25.051 -9.849 37.187 1.00 34.00 519 VAL A CA 1
ATOM 4074 C C . VAL A 1 519 ? 26.012 -9.183 36.206 1.00 34.00 519 VAL A C 1
ATOM 4076 O O . VAL A 1 519 ? 25.759 -8.095 35.690 1.00 34.00 519 VAL A O 1
ATOM 4079 N N . VAL A 1 520 ? 27.128 -9.862 35.951 1.00 32.78 520 VAL A N 1
ATOM 4080 C CA . VAL A 1 520 ? 28.071 -9.548 34.873 1.00 32.78 520 VAL A CA 1
ATOM 4081 C C . VAL A 1 520 ? 27.374 -9.797 33.531 1.00 32.78 520 VAL A C 1
ATOM 4083 O O . VAL A 1 520 ? 27.140 -10.941 33.147 1.00 32.78 520 VAL A O 1
ATOM 4086 N N . PHE A 1 521 ? 27.028 -8.725 32.815 1.00 31.05 521 PHE A N 1
ATOM 4087 C CA . PHE A 1 521 ? 26.576 -8.798 31.424 1.00 31.05 521 PHE A CA 1
ATOM 4088 C C . PHE A 1 521 ? 27.781 -8.689 30.484 1.00 31.05 521 PHE A C 1
ATOM 4090 O O . PHE A 1 521 ? 28.387 -7.628 30.337 1.00 31.05 521 PHE A O 1
ATOM 4097 N N . ASP A 1 522 ? 28.108 -9.806 29.840 1.00 30.81 522 ASP A N 1
ATOM 4098 C CA . ASP A 1 522 ? 29.104 -9.913 28.777 1.00 30.81 522 ASP A CA 1
ATOM 4099 C C . ASP A 1 522 ? 28.558 -9.262 27.490 1.00 30.81 522 ASP A C 1
ATOM 4101 O O . ASP A 1 522 ? 27.672 -9.795 26.818 1.00 30.81 522 ASP A O 1
ATOM 4105 N N . GLN A 1 523 ? 29.041 -8.059 27.166 1.00 33.09 523 GLN A N 1
ATOM 4106 C CA . GLN A 1 523 ? 28.783 -7.385 25.890 1.00 33.09 523 GLN A CA 1
ATOM 4107 C C . GLN A 1 523 ? 29.854 -7.783 24.872 1.00 33.09 523 GLN A C 1
ATOM 4109 O O . GLN A 1 523 ? 30.756 -7.014 24.537 1.00 33.09 523 GLN A O 1
ATOM 4114 N N . GLY A 1 524 ? 29.729 -9.000 24.353 1.00 31.98 524 GLY A N 1
ATOM 4115 C CA . GLY A 1 524 ? 30.529 -9.504 23.249 1.00 31.98 524 GLY A CA 1
ATOM 4116 C C . GLY A 1 524 ? 29.651 -9.875 22.060 1.00 31.98 524 GLY A C 1
ATOM 4117 O O . GLY A 1 524 ? 28.877 -10.815 22.138 1.00 31.98 524 GLY A O 1
ATOM 4118 N N . GLN A 1 525 ? 29.873 -9.195 20.931 1.00 33.84 525 GLN A N 1
ATOM 4119 C CA . GLN A 1 525 ? 29.437 -9.566 19.575 1.00 33.84 525 GLN A CA 1
ATOM 4120 C C . GLN A 1 525 ? 28.009 -9.174 19.157 1.00 33.84 525 GLN A C 1
ATOM 4122 O O . GLN A 1 525 ? 27.050 -9.913 19.320 1.00 33.84 525 GLN A O 1
ATOM 4127 N N . ASN A 1 526 ? 27.912 -8.035 18.467 1.00 28.45 526 ASN A N 1
ATOM 4128 C CA . ASN A 1 526 ? 27.163 -7.940 17.209 1.00 28.45 526 ASN A CA 1
ATOM 4129 C C . ASN A 1 526 ? 27.681 -6.746 16.393 1.00 28.45 526 ASN A C 1
ATOM 4131 O O . ASN A 1 526 ? 27.122 -5.653 16.383 1.00 28.45 526 ASN A O 1
ATOM 4135 N N . LYS A 1 527 ? 28.810 -6.972 15.713 1.00 36.94 527 LYS A N 1
ATOM 4136 C CA . LYS A 1 527 ? 29.188 -6.254 14.493 1.00 36.94 527 LYS A CA 1
ATOM 4137 C C . LYS A 1 527 ? 28.982 -7.227 13.344 1.00 36.94 527 LYS A C 1
ATOM 4139 O O . LYS A 1 527 ? 29.781 -8.146 13.221 1.00 36.94 527 LYS A O 1
ATOM 4144 N N . LEU A 1 528 ? 27.926 -7.013 12.566 1.00 33.19 528 LEU A N 1
ATOM 4145 C CA . LEU A 1 528 ? 27.757 -7.337 11.142 1.00 33.19 528 LEU A CA 1
ATOM 4146 C C . LEU A 1 528 ? 26.255 -7.305 10.856 1.00 33.19 528 LEU A C 1
ATOM 4148 O O . LEU A 1 528 ? 25.539 -8.189 11.313 1.00 33.19 528 LEU A O 1
ATOM 4152 N N . TYR A 1 529 ? 25.808 -6.228 10.207 1.00 34.94 529 TYR A N 1
ATOM 4153 C CA . TYR A 1 529 ? 24.918 -6.161 9.038 1.00 34.94 529 TYR A CA 1
ATOM 4154 C C . TYR A 1 529 ? 24.401 -4.733 8.872 1.00 34.94 529 TYR A C 1
ATOM 4156 O O . TYR A 1 529 ? 23.794 -4.201 9.829 1.00 34.94 529 TYR A O 1
#

Mean predicted aligned error: 14.36 Å

Sequence (529 aa):
KYDFKASRLPTGRFFFHGILTVGDIVIAVGKGHRKKDAKVHTYEEAFKNLMSKPLQEIMQGIDVEEEAKNEEEASGSGVSVIMDGKKMSVSEKMDKMIQRLKDAVYKENNINTVDACATNLGLTKTCIYRKLQGNEEGEASRIACDLYLEKFLIASGEGEKRKEAQIDAYNNAWEVLITTTGEHIVKDHKRLTNDNDDPSIIDVHVKGAQKPQGDSNMAGLKRHNQDYEDPAKTGDTLVILEHEEWTLDRKRQAFCILTYSATSNGMLLQWNTSQEGNMFKCDISLQNTHIGEAKAMSKNNARNLAAASALFKLYETQDVIKVTRRDDSKLWIAYSNIQGKSNSLKEKQGEGGDPDLKPSMDAEGNVIPIAEEADKWVLKVCEEIINEYKDQFTLEELIFGPGMPLTESKEVRNMAKSRNLRHDIRQLDGQSYLVIQHRMQPQDMAKCIHTSAGGRSGKYVLVEKSSLPVYQDIVPDLDKQIALSGSLAGQTKREVKAPNPLQGFKPKILSEEEEGEEVVFDQGQNKLY

pLDDT: mean 87.27, std 17.69, range [28.45, 98.75]

Organism: Magallana gigas (NCBI:txid29159)

Solvent-accessible surface area (backbone atoms only — not comparable to full-atom values): 29895 Å² total; per-residue (Å²): 89,80,50,73,46,82,47,68,46,98,86,71,45,61,35,23,39,16,39,31,30,59,87,96,28,33,57,22,67,15,58,25,75,40,68,69,47,2,45,51,40,13,51,53,42,27,52,49,44,70,72,73,48,59,68,72,60,55,69,70,30,60,60,68,65,58,60,51,50,60,42,51,56,61,62,66,56,68,66,70,79,75,59,76,43,86,81,55,54,72,37,59,42,38,39,53,41,27,51,54,55,64,68,49,88,71,84,88,50,54,58,61,53,54,52,50,45,33,53,65,41,72,39,33,34,34,40,38,30,29,58,44,81,44,58,96,86,73,49,75,59,34,25,36,19,38,35,23,50,69,46,26,50,59,24,59,17,59,23,80,40,72,68,45,2,43,52,38,8,33,50,43,26,47,56,45,42,65,73,56,52,20,60,52,45,73,71,72,36,57,64,68,68,94,61,86,82,46,88,45,55,75,49,76,48,69,51,69,66,60,72,70,81,35,54,61,44,58,71,52,18,61,75,68,72,38,70,49,84,53,82,85,62,46,77,90,64,46,39,42,45,39,50,55,78,39,68,80,43,48,56,83,34,15,44,58,37,50,48,50,14,29,33,64,64,25,40,47,38,34,37,39,78,46,78,56,89,86,29,17,37,15,44,31,25,43,64,90,37,80,58,23,56,28,55,20,80,39,64,69,56,4,43,30,47,7,26,26,49,24,47,22,50,42,49,75,76,35,58,39,37,35,40,46,90,72,74,60,85,82,61,36,46,49,39,68,60,46,50,53,51,16,51,57,52,37,61,74,69,64,60,69,76,80,89,74,82,69,82,57,55,47,98,86,67,48,75,53,81,70,76,71,70,54,56,68,48,44,52,50,49,53,48,53,54,50,52,58,53,68,74,48,93,57,67,51,67,53,33,40,30,47,85,61,53,70,55,43,52,50,50,56,48,50,57,35,48,78,68,63,32,44,71,49,80,49,74,58,96,90,40,56,29,44,39,35,34,71,76,70,52,48,61,58,48,51,52,53,22,70,71,28,87,86,31,39,36,68,46,36,31,60,56,60,69,90,79,51,65,48,47,75,79,51,46,67,60,54,50,50,39,54,52,58,52,58,61,56,68,64,60,79,69,65,78,78,71,76,78,75,96,80,77,85,88,75,89,79,88,78,82,88,84,82,89,87,82,89,79,85,77,85,90,74,89,89,88,86,135

Secondary structure (DSSP, 8-state):
-EEEEEEE-TTS-EEEEEEEEETTEEEEEEEESSHHHHHHHHHHHHHHHHHHS-HHHHHH---HHHHHHHHHHHHHT-------GGGS-HHHHHHHHHHHHHH----S-HHHHHHHHHHHTT--EEEEEEEPPPPTTTPPPPEEEEEEETTEEEEEEEESSHHHHHHHHHHHHHHHHHHS-HHHHHHHSPB----TT-TTEEEEEEES-S--SSEETHHHHHHTT-----TT--GGGPPEEEEGGGGGGTTTTHHHHHHHHHHHTT--EEEEEEEETTEEEEEEEETTEEEEEEEESSHHHHHHHHHHHHHHHHHHHS-EEEE----GGGT-B-HHHHHHHHHHHHHHTT----TT-PPPB-TTS-B--------HHHHHHHHHHHHHHHHS-----EEE-TT--HHHHHHHHHHHHHTT-EEEEEEETTEEEEEEE----HHHHHHHHHHSTTSEETTEEEPPGGGSPPGGGTHHHHHHHHHHHHHHHHHTTS---PPPS--PPPP----------------------

Nearest PDB structures (foldseek):
  5b16-assembly1_A  TM=6.656E-01  e=5.262E-02  Homo sapiens
  9aso-assembly1_A  TM=6.703E-01  e=6.141E-02  Homo sapiens
  7qh7-assembly1_c  TM=3.479E-01  e=7.819E-03  Homo sapiens
  7odt-assembly1_c  TM=4.828E-01  e=3.668E-02  Homo sapiens
  7oib-assembly1_c  TM=3.325E-01  e=9.608E-03  Homo sapiens